Protein AF-A0A1V2RVD2-F1 (afdb_monomer)

Structure (mmCIF, N/CA/C/O backbone):
data_AF-A0A1V2RVD2-F1
#
_entry.id   AF-A0A1V2RVD2-F1
#
loop_
_atom_site.group_PDB
_atom_site.id
_atom_site.type_symbol
_atom_site.label_atom_id
_atom_site.label_alt_id
_atom_site.label_comp_id
_atom_site.label_asym_id
_atom_site.label_entity_id
_atom_site.label_seq_id
_atom_site.pdbx_PDB_ins_code
_atom_site.Cartn_x
_atom_site.Cartn_y
_atom_site.Cartn_z
_atom_site.occupancy
_atom_site.B_iso_or_equiv
_atom_site.auth_seq_id
_atom_site.auth_comp_id
_atom_site.auth_asym_id
_atom_site.auth_atom_id
_atom_site.pdbx_PDB_model_num
ATOM 1 N N . MET A 1 1 ? -43.479 34.078 32.214 1.00 40.34 1 MET A N 1
ATOM 2 C CA . MET A 1 1 ? -43.189 32.953 31.297 1.00 40.34 1 MET A CA 1
ATOM 3 C C . MET A 1 1 ? -41.698 32.976 31.009 1.00 40.34 1 MET A C 1
ATOM 5 O O . MET A 1 1 ? -41.264 33.604 30.054 1.00 40.34 1 MET A O 1
ATOM 9 N N . SER A 1 2 ? -40.911 32.412 31.929 1.00 30.45 2 SER A N 1
ATOM 10 C CA . SER A 1 2 ? -39.450 32.508 31.905 1.00 30.45 2 SER A CA 1
ATOM 11 C C . SER A 1 2 ? -38.836 31.308 31.199 1.00 30.45 2 SER A C 1
ATOM 13 O O . SER A 1 2 ? -39.016 30.167 31.620 1.00 30.45 2 SER A O 1
ATOM 15 N N . SER A 1 3 ? -38.089 31.622 30.143 1.00 34.09 3 SER A N 1
ATOM 16 C CA . SER A 1 3 ? -37.079 30.781 29.510 1.00 34.09 3 SER A CA 1
ATOM 17 C C . SER A 1 3 ? -36.085 30.261 30.557 1.00 34.09 3 SER A C 1
ATOM 19 O O . SER A 1 3 ? -35.492 31.046 31.299 1.00 34.09 3 SER A O 1
ATOM 21 N N . ARG A 1 4 ? -35.912 28.936 30.638 1.00 32.44 4 ARG A N 1
ATOM 22 C CA . ARG A 1 4 ? -34.803 28.310 31.368 1.00 32.44 4 ARG A CA 1
ATOM 23 C C . ARG A 1 4 ? -33.624 28.170 30.410 1.00 32.44 4 ARG A C 1
ATOM 25 O O . ARG A 1 4 ? -33.620 27.290 29.555 1.00 32.44 4 ARG A O 1
ATOM 32 N N . ALA A 1 5 ? -32.633 29.037 30.588 1.00 34.94 5 ALA A N 1
ATOM 33 C CA . ALA A 1 5 ? -31.297 28.860 30.041 1.00 34.94 5 ALA A CA 1
ATOM 34 C C . ALA A 1 5 ? -30.696 27.534 30.551 1.00 34.94 5 ALA A C 1
ATOM 36 O O . ALA A 1 5 ? -30.750 27.240 31.749 1.00 34.94 5 ALA A O 1
ATOM 37 N N . GLY A 1 6 ? -30.162 26.724 29.635 1.00 32.50 6 GLY A N 1
ATOM 38 C CA . GLY A 1 6 ? -29.415 25.508 29.959 1.00 32.50 6 GLY A CA 1
ATOM 39 C C . GLY A 1 6 ? -28.047 25.824 30.584 1.00 32.50 6 GLY A C 1
ATOM 40 O O . GLY A 1 6 ? -27.537 26.933 30.417 1.00 32.50 6 GLY A O 1
ATOM 41 N N . PRO A 1 7 ? -27.443 24.880 31.327 1.00 28.48 7 PRO A N 1
ATOM 42 C CA . PRO A 1 7 ? -26.212 25.135 32.065 1.00 28.48 7 PRO A CA 1
ATOM 43 C C . PRO A 1 7 ? -24.991 25.338 31.133 1.00 28.48 7 PRO A C 1
ATOM 45 O O . PRO A 1 7 ? -24.851 24.631 30.132 1.00 28.48 7 PRO A O 1
ATOM 48 N N . PRO A 1 8 ? -24.053 26.238 31.490 1.00 29.77 8 PRO A N 1
ATOM 49 C CA . PRO A 1 8 ? -22.988 26.756 30.614 1.00 29.77 8 PRO A CA 1
ATOM 50 C C . PRO A 1 8 ? -21.833 25.786 30.285 1.00 29.77 8 PRO A C 1
ATOM 52 O O . PRO A 1 8 ? -20.849 26.186 29.672 1.00 29.77 8 PRO A O 1
ATOM 55 N N . TRP A 1 9 ? -21.915 24.504 30.654 1.00 32.41 9 TRP A N 1
ATOM 56 C CA . TRP A 1 9 ? -20.914 23.495 30.264 1.00 32.41 9 TRP A CA 1
ATOM 57 C C . TRP A 1 9 ? -21.297 22.712 28.996 1.00 32.41 9 TRP A C 1
ATOM 59 O O . TRP A 1 9 ? -20.458 21.999 28.441 1.00 32.41 9 TRP A O 1
ATOM 69 N N . ALA A 1 10 ? -22.534 22.865 28.505 1.00 26.39 10 ALA A N 1
ATOM 70 C CA . ALA A 1 10 ? -23.027 22.173 27.313 1.00 26.39 10 ALA A CA 1
ATOM 71 C C . ALA A 1 10 ? -22.343 22.633 26.004 1.00 26.39 10 ALA A C 1
ATOM 73 O O . ALA A 1 10 ? -22.249 21.853 25.058 1.00 26.39 10 ALA A O 1
ATOM 74 N N . GLU A 1 11 ? -21.773 23.842 25.957 1.00 28.41 11 GLU A N 1
ATOM 75 C CA . GLU A 1 11 ? -21.067 24.362 24.770 1.00 28.41 11 GLU A CA 1
ATOM 76 C C . GLU A 1 11 ? -19.587 23.940 24.693 1.00 28.41 11 GLU A C 1
ATOM 78 O O . GLU A 1 11 ? -19.037 23.780 23.602 1.00 28.41 11 GLU A O 1
ATOM 83 N N . ALA A 1 12 ? -18.941 23.636 25.824 1.00 28.16 12 ALA A N 1
ATOM 84 C CA . ALA A 1 12 ? -17.547 23.174 25.840 1.00 28.16 12 ALA A CA 1
ATOM 85 C C . ALA A 1 12 ? -17.390 21.698 25.411 1.00 28.16 12 ALA A C 1
ATOM 87 O O . ALA A 1 12 ? -16.327 21.295 24.929 1.00 28.16 12 ALA A O 1
ATOM 88 N N . ALA A 1 13 ? -18.452 20.892 25.538 1.00 29.62 13 ALA A N 1
ATOM 89 C CA . ALA A 1 13 ? -18.507 19.525 25.015 1.00 29.62 13 ALA A CA 1
ATOM 90 C C . ALA A 1 13 ? -18.719 19.497 23.488 1.00 29.62 13 ALA A C 1
ATOM 92 O O . ALA A 1 13 ? -18.164 18.634 22.807 1.00 29.62 13 ALA A O 1
ATOM 93 N N . GLY A 1 14 ? -19.442 20.481 22.940 1.00 27.00 14 GLY A N 1
ATOM 94 C CA . GLY A 1 14 ? -19.716 20.607 21.506 1.00 27.00 14 GLY A CA 1
ATOM 95 C C . GLY A 1 14 ? -18.490 20.972 20.665 1.00 27.00 14 GLY A C 1
ATOM 96 O O . GLY A 1 14 ? -18.348 20.475 19.553 1.00 27.00 14 GLY A O 1
ATOM 97 N N . TYR A 1 15 ? -17.543 21.750 21.201 1.00 27.70 15 TYR A N 1
ATOM 98 C CA . TYR A 1 15 ? -16.374 22.199 20.429 1.00 27.70 15 TYR A CA 1
ATOM 99 C C . TYR A 1 15 ? -15.285 21.114 20.265 1.00 27.70 15 TYR A C 1
ATOM 101 O O . TYR A 1 15 ? -14.547 21.109 19.280 1.00 27.70 15 TYR A O 1
ATOM 109 N N . ARG A 1 16 ? -15.199 20.132 21.181 1.00 31.20 16 ARG A N 1
ATOM 110 C CA . ARG A 1 16 ? -14.266 18.984 21.076 1.00 31.20 16 ARG A CA 1
ATOM 111 C C . ARG A 1 16 ? -14.912 17.697 20.586 1.00 31.20 16 ARG A C 1
ATOM 113 O O . ARG A 1 16 ? -14.232 16.962 19.882 1.00 31.20 16 ARG A O 1
ATOM 120 N N . ALA A 1 1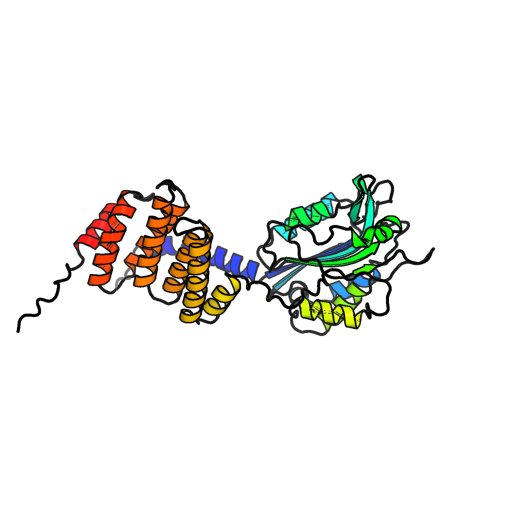7 ? -16.190 17.444 20.874 1.00 30.11 17 ALA A N 1
ATOM 121 C CA . ALA A 1 17 ? -16.932 16.417 20.148 1.00 30.11 17 ALA A CA 1
ATOM 122 C C . ALA A 1 17 ? -17.056 16.830 18.678 1.00 30.11 17 ALA A C 1
ATOM 124 O O . ALA A 1 17 ? -16.767 16.025 17.818 1.00 30.11 17 ALA A O 1
ATOM 125 N N . GLY A 1 18 ? -17.306 18.107 18.374 1.00 25.91 18 GLY A N 1
ATOM 126 C CA . GLY A 1 18 ? -17.235 18.647 17.018 1.00 25.91 18 GLY A CA 1
ATOM 127 C C . GLY A 1 18 ? -15.850 18.507 16.388 1.00 25.91 18 GLY A C 1
ATOM 128 O O . GLY A 1 18 ? -15.766 18.048 15.271 1.00 25.91 18 GLY A O 1
ATOM 129 N N . MET A 1 19 ? -14.740 18.792 17.076 1.00 28.55 19 MET A N 1
ATOM 130 C CA . MET A 1 19 ? -13.400 18.643 16.478 1.00 28.55 19 MET A CA 1
ATOM 131 C C . MET A 1 19 ? -12.897 17.189 16.409 1.00 28.55 19 MET A C 1
ATOM 133 O O . MET A 1 19 ? -12.110 16.883 15.523 1.00 28.55 19 MET A O 1
ATOM 137 N N . VAL A 1 20 ? -13.338 16.285 17.295 1.00 35.16 20 VAL A N 1
ATOM 138 C CA . VAL A 1 20 ? -13.001 14.845 17.274 1.00 35.16 20 VAL A CA 1
ATOM 139 C C . VAL A 1 20 ? -13.968 14.051 16.405 1.00 35.16 20 VAL A C 1
ATOM 141 O O . VAL A 1 20 ? -13.519 13.117 15.781 1.00 35.16 20 VAL A O 1
ATOM 144 N N . ILE A 1 21 ? -15.239 14.428 16.272 1.00 31.53 21 ILE A N 1
ATOM 145 C CA . ILE A 1 21 ? -16.200 13.860 15.307 1.00 31.53 21 ILE A CA 1
ATOM 146 C C . ILE A 1 21 ? -16.001 14.500 13.934 1.00 31.53 21 ILE A C 1
ATOM 148 O O . ILE A 1 21 ? -16.243 13.845 12.939 1.00 31.53 21 ILE A O 1
ATOM 152 N N . ASN A 1 22 ? -15.476 15.722 13.833 1.00 29.56 22 ASN A N 1
ATOM 153 C CA . ASN A 1 22 ? -15.025 16.272 12.557 1.00 29.56 22 ASN A CA 1
ATOM 154 C C . ASN A 1 22 ? -13.611 15.774 12.228 1.00 29.56 22 ASN A C 1
ATOM 156 O O . ASN A 1 22 ? -13.371 15.533 11.072 1.00 29.56 22 ASN A O 1
ATOM 160 N N . ARG A 1 23 ? -12.701 15.460 13.170 1.00 31.78 23 ARG A N 1
ATOM 161 C CA . ARG A 1 23 ? -11.452 14.721 12.845 1.00 31.78 23 ARG A CA 1
ATOM 162 C C . ARG A 1 23 ? -11.639 13.228 12.667 1.00 31.78 23 ARG A C 1
ATOM 164 O O . ARG A 1 23 ? -10.890 12.672 11.896 1.00 31.78 23 ARG A O 1
ATOM 171 N N . ALA A 1 24 ? -12.542 12.570 13.378 1.00 32.94 24 ALA A N 1
ATOM 172 C CA . ALA A 1 24 ? -12.863 11.158 13.200 1.00 32.94 24 ALA A CA 1
ATOM 173 C C . ALA A 1 24 ? -13.874 10.990 12.078 1.00 32.94 24 ALA A C 1
ATOM 175 O O . ALA A 1 24 ? -13.813 9.986 11.416 1.00 32.94 24 ALA A O 1
ATOM 176 N N . GLY A 1 25 ? -14.724 11.974 11.795 1.00 29.88 25 GLY A N 1
ATOM 177 C CA . GLY A 1 25 ? -15.570 12.040 10.605 1.00 29.88 25 GLY A CA 1
ATOM 178 C C . GLY A 1 25 ? -14.790 12.470 9.370 1.00 29.88 25 GLY A C 1
ATOM 179 O O . GLY A 1 25 ? -15.002 11.875 8.335 1.00 29.88 25 GLY A O 1
ATOM 180 N N . GLN A 1 26 ? -13.812 13.381 9.472 1.00 34.03 26 GLN A N 1
ATOM 181 C CA . GLN A 1 26 ? -12.841 13.654 8.401 1.00 34.03 26 GLN A CA 1
ATOM 182 C C . GLN A 1 26 ? -11.792 12.552 8.302 1.00 34.03 26 GLN A C 1
ATOM 184 O O . GLN A 1 26 ? -11.377 12.266 7.202 1.00 34.03 26 GLN A O 1
ATOM 189 N N . ALA A 1 27 ? -11.347 11.895 9.375 1.00 37.53 27 ALA A N 1
ATOM 190 C CA . ALA A 1 27 ? -10.455 10.735 9.276 1.00 37.53 27 ALA A CA 1
ATOM 191 C C . ALA A 1 27 ? -11.221 9.475 8.871 1.00 37.53 27 ALA A C 1
ATOM 193 O O . ALA A 1 27 ? -10.638 8.643 8.196 1.00 37.53 27 ALA A O 1
ATOM 194 N N . GLU A 1 28 ? -12.504 9.322 9.204 1.00 41.91 28 GLU A N 1
ATOM 195 C CA . GLU A 1 28 ? -13.386 8.293 8.640 1.00 41.91 28 GLU A CA 1
ATOM 196 C C . GLU A 1 28 ? -13.725 8.615 7.190 1.00 41.91 28 GLU A C 1
ATOM 198 O O . GLU A 1 28 ? -13.649 7.709 6.380 1.00 41.91 28 GLU A O 1
ATOM 203 N N . ASP A 1 29 ? -13.985 9.868 6.809 1.00 43.16 29 ASP A N 1
ATOM 204 C CA . ASP A 1 29 ? -14.155 10.270 5.404 1.00 43.16 29 ASP A CA 1
ATOM 205 C C . ASP A 1 29 ? -12.846 10.156 4.624 1.00 43.16 29 ASP A C 1
ATOM 207 O O . ASP A 1 29 ? -12.862 9.732 3.477 1.00 43.16 29 ASP A O 1
ATOM 211 N N . LEU A 1 30 ? -11.692 10.454 5.228 1.00 47.03 30 LEU A N 1
ATOM 212 C CA . LEU A 1 30 ? -10.373 10.310 4.605 1.00 47.03 30 LEU A CA 1
ATOM 213 C C . LEU A 1 30 ? -9.864 8.858 4.642 1.00 47.03 30 LEU A C 1
ATOM 215 O O . LEU A 1 30 ? -8.986 8.521 3.853 1.00 47.03 30 LEU A O 1
ATOM 219 N N . THR A 1 31 ? -10.394 7.991 5.518 1.00 53.00 31 THR A N 1
ATOM 220 C CA . THR A 1 31 ? -10.172 6.528 5.474 1.00 53.00 31 THR A CA 1
ATOM 221 C C . THR A 1 31 ? -11.208 5.798 4.616 1.00 53.00 31 THR A C 1
ATOM 223 O O . THR A 1 31 ? -10.930 4.692 4.154 1.00 53.00 31 THR A O 1
ATOM 226 N N . ARG A 1 32 ? -12.367 6.417 4.347 1.00 65.06 32 ARG A N 1
ATOM 227 C CA . ARG A 1 32 ? -13.343 6.039 3.306 1.00 65.06 32 ARG A CA 1
ATOM 228 C C . ARG A 1 32 ? -12.975 6.603 1.934 1.00 65.06 32 ARG A C 1
ATOM 230 O O . ARG A 1 32 ? -13.461 6.080 0.930 1.00 65.06 32 ARG A O 1
ATOM 237 N N . SER A 1 33 ? -12.126 7.629 1.896 1.00 86.38 33 SER A N 1
ATOM 238 C CA . SER A 1 33 ? -11.485 8.162 0.701 1.00 86.38 33 SER A CA 1
ATOM 239 C C . SER A 1 33 ? -10.225 7.360 0.401 1.00 86.38 33 SER A C 1
ATOM 241 O O . SER A 1 33 ? -9.451 7.023 1.295 1.00 86.38 33 SER A O 1
ATOM 243 N N . GLY A 1 34 ? -10.021 7.024 -0.859 1.00 91.75 34 GLY A N 1
ATOM 244 C CA . GLY A 1 34 ? -8.822 6.371 -1.345 1.00 91.75 34 GLY A CA 1
ATOM 245 C C . GLY A 1 34 ? -8.008 7.319 -2.211 1.00 91.75 34 GLY A C 1
ATOM 246 O O . GLY A 1 34 ? -8.525 8.271 -2.796 1.00 91.75 34 GLY A O 1
ATOM 247 N N . TYR A 1 35 ? -6.724 7.022 -2.326 1.00 95.19 35 TYR A N 1
ATOM 248 C CA . TYR A 1 35 ? -5.795 7.757 -3.163 1.00 95.19 35 TYR A CA 1
ATOM 249 C C . TYR A 1 35 ? -5.181 6.815 -4.192 1.00 95.19 35 TYR A C 1
ATOM 251 O O . TYR A 1 35 ? -4.724 5.723 -3.857 1.00 95.19 35 TYR A O 1
ATOM 259 N N . ALA A 1 36 ? -5.155 7.233 -5.449 1.00 96.19 36 ALA A N 1
ATOM 260 C CA . ALA A 1 36 ? -4.489 6.528 -6.526 1.00 96.19 36 ALA A CA 1
ATOM 261 C C . ALA A 1 36 ? -3.421 7.432 -7.144 1.00 96.19 36 ALA A C 1
ATOM 263 O O . ALA A 1 36 ? -3.714 8.533 -7.607 1.00 96.19 36 ALA A O 1
ATOM 264 N N . LEU A 1 37 ? -2.179 6.959 -7.164 1.00 97.56 37 LEU A N 1
ATOM 265 C CA . LEU A 1 37 ? -1.077 7.610 -7.860 1.00 97.56 37 LEU A CA 1
ATOM 266 C C . LEU A 1 37 ? -0.724 6.787 -9.097 1.00 97.56 37 LEU A C 1
ATOM 268 O O . LEU A 1 37 ? -0.328 5.629 -8.986 1.00 97.56 37 LEU A O 1
ATOM 272 N N . LEU A 1 38 ? -0.864 7.385 -10.275 1.00 97.94 38 LEU A N 1
ATOM 273 C CA . LEU A 1 38 ? -0.504 6.784 -11.554 1.00 97.94 38 LEU A CA 1
ATOM 274 C C . LEU A 1 38 ? 0.828 7.372 -12.013 1.00 97.94 38 LEU A C 1
ATOM 276 O O . LEU A 1 38 ? 0.913 8.556 -12.328 1.00 97.94 38 LEU A O 1
ATOM 280 N N . LEU A 1 39 ? 1.868 6.549 -12.055 1.00 98.12 39 LEU A N 1
ATOM 281 C CA . LEU A 1 39 ? 3.188 6.912 -12.549 1.00 98.12 39 LEU A CA 1
ATOM 282 C C . LEU A 1 39 ? 3.419 6.239 -13.902 1.00 98.12 39 LEU A C 1
ATOM 284 O O . LEU A 1 39 ? 3.659 5.037 -13.960 1.00 98.12 39 LEU A O 1
ATOM 288 N N . ALA A 1 40 ? 3.380 7.024 -14.975 1.00 97.69 40 ALA A N 1
ATOM 289 C CA . ALA A 1 40 ? 3.750 6.602 -16.321 1.00 97.69 40 ALA A CA 1
ATOM 290 C C . ALA A 1 40 ? 5.107 7.220 -16.670 1.00 97.69 40 ALA A C 1
ATOM 292 O O . ALA A 1 40 ? 5.200 8.426 -16.901 1.00 97.69 40 ALA A O 1
ATOM 293 N N . ALA A 1 41 ? 6.170 6.419 -16.652 1.00 97.00 41 ALA A N 1
ATOM 294 C CA . ALA A 1 41 ? 7.538 6.918 -16.749 1.00 97.00 41 ALA A CA 1
ATOM 295 C C . ALA A 1 41 ? 8.395 6.087 -17.708 1.00 97.00 41 ALA A C 1
ATOM 297 O O . ALA A 1 41 ? 8.635 4.897 -17.500 1.00 97.00 41 ALA A O 1
ATOM 298 N N . ALA A 1 42 ? 8.893 6.740 -18.755 1.00 95.88 42 ALA A N 1
ATOM 299 C CA . ALA A 1 42 ? 9.882 6.175 -19.656 1.00 95.88 42 ALA A CA 1
ATOM 300 C C . ALA A 1 42 ? 10.824 7.276 -20.174 1.00 95.88 42 ALA A C 1
ATOM 302 O O . ALA A 1 42 ? 10.450 8.451 -20.179 1.00 95.88 42 ALA A O 1
ATOM 303 N N . PRO A 1 43 ? 12.038 6.926 -20.631 1.00 96.31 43 PRO A N 1
ATOM 304 C CA . PRO A 1 43 ? 12.913 7.866 -21.321 1.00 96.31 43 PRO A CA 1
ATOM 305 C C . PRO A 1 43 ? 12.252 8.455 -22.570 1.00 96.31 43 PRO A C 1
ATOM 307 O O . PRO A 1 43 ? 11.721 7.720 -23.399 1.00 96.31 43 PRO A O 1
ATOM 310 N N . ALA A 1 44 ? 12.379 9.768 -22.777 1.00 93.00 44 ALA A N 1
ATOM 311 C CA . ALA A 1 44 ? 11.877 10.431 -23.983 1.00 93.00 44 ALA A CA 1
ATOM 312 C C . ALA A 1 44 ? 12.618 9.974 -25.255 1.00 93.00 44 ALA A C 1
ATOM 314 O O . ALA A 1 44 ? 12.098 10.064 -26.365 1.00 93.00 44 ALA A O 1
ATOM 315 N N . ARG A 1 45 ? 13.856 9.482 -25.106 1.00 91.12 45 ARG A N 1
ATOM 316 C CA . ARG A 1 45 ? 14.649 8.877 -26.183 1.00 91.12 45 ARG A CA 1
ATOM 317 C C . ARG A 1 45 ? 15.036 7.457 -25.802 1.00 91.12 45 ARG A C 1
ATOM 319 O O . ARG A 1 45 ? 15.582 7.235 -24.728 1.00 91.12 45 ARG A O 1
ATOM 326 N N . GLY A 1 46 ? 14.818 6.516 -26.720 1.00 90.56 46 GLY A N 1
ATOM 327 C CA . GLY A 1 46 ? 15.149 5.106 -26.493 1.00 90.56 46 GLY A CA 1
ATOM 328 C C . GLY A 1 46 ? 14.204 4.399 -25.519 1.00 90.56 46 GLY A C 1
ATOM 329 O O . GLY A 1 46 ? 14.621 3.433 -24.883 1.00 90.56 46 GLY A O 1
ATOM 330 N N . ALA A 1 47 ? 12.963 4.880 -25.395 1.00 94.56 47 ALA A N 1
ATOM 331 C CA . ALA A 1 47 ? 11.926 4.240 -24.597 1.00 94.56 47 ALA A CA 1
ATOM 332 C C . ALA A 1 47 ? 11.706 2.789 -25.051 1.00 94.56 47 ALA A C 1
ATOM 334 O O . ALA A 1 47 ? 11.538 2.513 -26.240 1.00 94.56 47 ALA A O 1
ATOM 335 N N . LEU A 1 48 ? 11.682 1.866 -24.092 1.00 96.38 48 LEU A N 1
ATOM 336 C CA . LEU A 1 48 ? 11.374 0.455 -24.324 1.00 96.38 48 LEU A CA 1
ATOM 337 C C . LEU A 1 48 ? 9.886 0.144 -24.146 1.00 96.38 48 LEU A C 1
ATOM 339 O O . LEU A 1 48 ? 9.456 -0.956 -24.482 1.00 96.38 48 LEU A O 1
ATOM 343 N N . VAL A 1 49 ? 9.097 1.088 -23.634 1.00 96.62 49 VAL A N 1
ATOM 344 C CA . VAL A 1 49 ? 7.670 0.923 -23.342 1.00 96.62 49 VAL A CA 1
ATOM 345 C C . VAL A 1 49 ? 6.868 2.144 -23.789 1.00 96.62 49 VAL A C 1
ATOM 347 O O . VAL A 1 49 ? 7.325 3.276 -23.647 1.00 96.62 49 VAL A O 1
ATOM 350 N N . ASP A 1 50 ? 5.690 1.898 -24.362 1.00 95.31 50 ASP A N 1
ATOM 351 C CA . ASP A 1 50 ? 4.735 2.926 -24.773 1.00 95.31 50 ASP A CA 1
ATOM 352 C C . ASP A 1 50 ? 3.794 3.198 -23.602 1.00 95.31 50 ASP A C 1
ATOM 354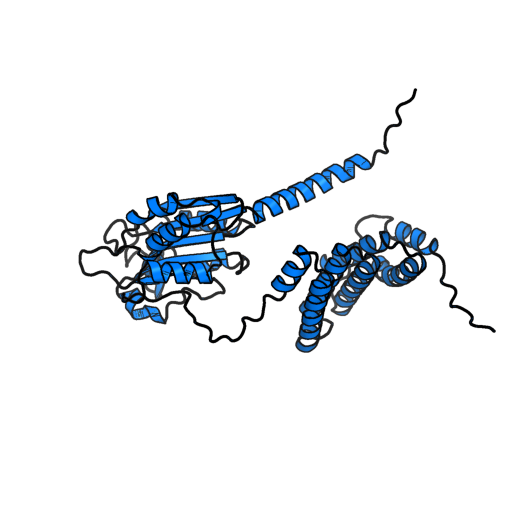 O O . ASP A 1 50 ? 2.785 2.515 -23.419 1.00 95.31 50 ASP A O 1
ATOM 358 N N . VAL A 1 51 ? 4.182 4.144 -22.750 1.00 94.50 51 VAL A N 1
ATOM 359 C CA . VAL A 1 51 ? 3.400 4.493 -21.557 1.00 94.50 51 VAL A CA 1
ATOM 360 C C . VAL A 1 51 ? 2.232 5.427 -21.876 1.00 94.50 51 VAL A C 1
ATOM 362 O O . VAL A 1 51 ? 1.279 5.469 -21.106 1.00 94.50 51 VAL A O 1
ATOM 365 N N . ASP A 1 52 ? 2.260 6.141 -23.004 1.00 94.12 52 ASP A N 1
ATOM 366 C CA . ASP A 1 52 ? 1.195 7.078 -23.376 1.00 94.12 52 ASP A CA 1
ATOM 367 C C . ASP A 1 52 ? -0.073 6.344 -23.800 1.00 94.12 52 ASP A C 1
ATOM 369 O O . ASP A 1 52 ? -1.178 6.755 -23.444 1.00 94.12 52 ASP A O 1
ATOM 373 N N . GLY A 1 53 ? 0.082 5.203 -24.479 1.00 91.69 53 GLY A N 1
ATOM 374 C CA . GLY A 1 53 ? -1.043 4.394 -24.941 1.00 91.69 53 GLY A CA 1
ATOM 375 C C . GLY A 1 53 ? -1.996 3.927 -23.832 1.00 91.69 53 GLY A C 1
ATOM 376 O O . GLY A 1 53 ? -3.170 3.679 -24.110 1.00 91.69 53 GLY A O 1
ATOM 377 N N . VAL A 1 54 ? -1.543 3.828 -22.575 1.00 93.31 54 VAL A N 1
ATOM 378 C CA . VAL A 1 54 ? -2.370 3.321 -21.463 1.00 93.31 54 VAL A CA 1
ATOM 379 C C . VAL A 1 54 ? -3.042 4.411 -20.626 1.00 93.31 54 VAL A C 1
ATOM 381 O O . VAL A 1 54 ? -4.070 4.152 -19.994 1.00 93.31 54 VAL A O 1
ATOM 384 N N . LEU A 1 55 ? -2.513 5.637 -20.644 1.00 91.50 55 LEU A N 1
ATOM 385 C CA . LEU A 1 55 ? -3.000 6.731 -19.803 1.00 91.50 55 LEU A CA 1
ATOM 386 C C . LEU A 1 55 ? -4.490 7.057 -20.020 1.00 91.50 55 LEU A C 1
ATOM 388 O O . LEU A 1 55 ? -5.201 7.148 -19.019 1.00 91.50 55 LEU A O 1
ATOM 392 N N . PRO A 1 56 ? -5.016 7.152 -21.261 1.00 94.12 56 PRO A N 1
ATOM 393 C CA . PRO A 1 56 ? -6.443 7.399 -21.478 1.00 94.12 56 PRO A CA 1
ATOM 394 C C . PRO A 1 56 ? -7.338 6.292 -20.912 1.00 94.12 56 PRO A C 1
ATOM 396 O O . PRO A 1 56 ? -8.414 6.566 -20.389 1.00 94.12 56 PRO A O 1
ATOM 399 N N . GLY A 1 57 ? -6.885 5.035 -20.989 1.00 94.56 57 GLY A N 1
ATOM 400 C CA . GLY A 1 57 ? -7.624 3.893 -20.456 1.00 94.56 57 GLY A CA 1
ATOM 401 C C . GLY A 1 57 ? -7.736 3.940 -18.935 1.00 94.56 57 GLY A C 1
ATOM 402 O O . GLY A 1 57 ? -8.821 3.730 -18.400 1.00 94.56 57 GLY A O 1
ATOM 403 N N . LEU A 1 58 ? -6.633 4.253 -18.247 1.00 93.69 58 LEU A N 1
ATOM 404 C CA . LEU A 1 58 ? -6.612 4.395 -16.788 1.00 93.69 58 LEU A CA 1
ATOM 405 C C . LEU A 1 58 ? -7.377 5.636 -16.313 1.00 93.69 58 LEU A C 1
ATOM 407 O O . LEU A 1 58 ? -8.079 5.559 -15.312 1.00 93.69 58 LEU A O 1
ATOM 411 N N . ALA A 1 59 ? -7.290 6.752 -17.042 1.00 90.69 59 ALA A N 1
ATOM 412 C CA . ALA A 1 59 ? -8.034 7.973 -16.729 1.00 90.69 59 ALA A CA 1
ATOM 413 C C . ALA A 1 59 ? -9.558 7.800 -16.873 1.00 90.69 59 ALA A C 1
ATOM 415 O O . ALA A 1 59 ? -10.321 8.508 -16.224 1.00 90.69 59 ALA A O 1
ATOM 416 N N . ALA A 1 60 ? -10.004 6.852 -17.703 1.00 94.94 60 ALA A N 1
ATOM 417 C CA . ALA A 1 60 ? -11.415 6.506 -17.856 1.00 94.94 60 ALA A CA 1
ATOM 418 C C . ALA A 1 60 ? -11.952 5.584 -16.741 1.00 94.94 60 ALA A C 1
ATOM 420 O O . ALA A 1 60 ? -13.147 5.292 -16.724 1.00 94.94 60 ALA A O 1
ATOM 421 N N . VAL A 1 61 ? -11.102 5.094 -15.830 1.00 97.12 61 VAL A N 1
ATOM 422 C CA . VAL A 1 61 ? -11.544 4.322 -14.660 1.00 97.12 61 VAL A CA 1
ATOM 423 C C . VAL A 1 61 ? -12.102 5.290 -13.607 1.00 97.12 61 VAL A C 1
ATOM 425 O O . VAL A 1 61 ? -11.419 6.262 -13.275 1.00 97.12 61 VAL A O 1
ATOM 428 N N . PRO A 1 62 ? -13.293 5.034 -13.030 1.00 95.19 62 PRO A N 1
ATOM 429 C CA . PRO A 1 62 ? -13.811 5.853 -11.938 1.00 95.19 62 PRO A CA 1
ATOM 430 C C . PRO A 1 62 ? -12.813 5.939 -10.764 1.00 95.19 62 PRO A C 1
ATOM 432 O O . PRO A 1 62 ? -12.269 4.905 -10.358 1.00 95.19 62 PRO A O 1
ATOM 435 N N . PRO A 1 63 ? -12.547 7.134 -10.199 1.00 93.81 63 PRO A N 1
ATOM 436 C CA . PRO A 1 63 ? -11.574 7.318 -9.119 1.00 93.81 63 PRO A CA 1
ATOM 437 C C . PRO A 1 63 ? -11.791 6.416 -7.899 1.00 93.81 63 PRO A C 1
ATOM 439 O O . PRO A 1 63 ? -10.826 5.911 -7.326 1.00 93.81 63 PRO A O 1
ATOM 442 N N . ASP A 1 64 ? -13.044 6.203 -7.504 1.00 92.25 64 ASP A N 1
ATOM 443 C CA . ASP A 1 64 ? -13.454 5.350 -6.386 1.00 92.25 64 ASP A CA 1
ATOM 444 C C . ASP A 1 64 ? -13.158 3.866 -6.666 1.00 92.25 64 ASP A C 1
ATOM 446 O O . ASP A 1 64 ? -12.612 3.164 -5.809 1.00 92.25 64 ASP A O 1
ATOM 450 N N . VAL A 1 65 ? -13.392 3.411 -7.902 1.00 94.06 65 VAL A N 1
ATOM 451 C CA . VAL A 1 65 ? -13.041 2.060 -8.364 1.00 94.06 65 VAL A CA 1
ATOM 452 C C . VAL A 1 65 ? -11.526 1.888 -8.436 1.00 94.06 65 VAL A C 1
ATOM 454 O O . VAL A 1 65 ? -10.999 0.874 -7.982 1.00 94.06 65 VAL A O 1
ATOM 457 N N . LEU A 1 66 ? -10.791 2.874 -8.950 1.00 93.31 66 LEU A N 1
ATOM 458 C CA . LEU A 1 66 ? -9.335 2.796 -9.038 1.00 93.31 66 LEU A CA 1
ATOM 459 C C . LEU A 1 66 ? -8.703 2.747 -7.639 1.00 93.31 66 LEU A C 1
ATOM 461 O O . LEU A 1 66 ? -7.928 1.840 -7.326 1.00 93.31 66 LEU A O 1
ATOM 465 N N . ALA A 1 67 ? -9.092 3.670 -6.759 1.00 90.88 67 ALA A N 1
ATOM 466 C CA . ALA A 1 67 ? -8.587 3.731 -5.393 1.00 90.88 67 ALA A CA 1
ATOM 467 C C . ALA A 1 67 ? -9.110 2.583 -4.501 1.00 90.88 67 ALA A C 1
ATOM 469 O O . ALA A 1 67 ? -8.449 2.210 -3.528 1.00 90.88 67 ALA A O 1
ATOM 470 N N . GLY A 1 68 ? -10.234 1.957 -4.872 1.00 89.31 68 GLY A N 1
ATOM 471 C CA . GLY A 1 68 ? -10.894 0.885 -4.122 1.00 89.31 68 GLY A CA 1
ATOM 472 C C . GLY A 1 68 ? -11.502 1.379 -2.815 1.00 89.31 68 GLY A C 1
ATOM 473 O O . GLY A 1 68 ? -11.327 0.745 -1.775 1.00 89.31 68 GLY A O 1
ATOM 474 N N . ALA A 1 69 ? -12.159 2.532 -2.873 1.00 89.75 69 ALA A N 1
ATOM 475 C CA . ALA A 1 69 ? -12.711 3.254 -1.735 1.00 89.75 69 ALA A CA 1
ATOM 476 C C . ALA A 1 69 ? -14.078 3.858 -2.112 1.00 89.75 69 ALA A C 1
ATOM 478 O O . ALA A 1 69 ? -14.492 3.753 -3.260 1.00 89.75 69 ALA A O 1
ATOM 479 N N . GLN A 1 70 ? -14.814 4.450 -1.164 1.00 84.00 70 GLN A N 1
ATOM 480 C CA . GLN A 1 70 ? -16.126 5.052 -1.472 1.00 84.00 70 GLN A CA 1
ATOM 481 C C . GLN A 1 70 ? -15.993 6.366 -2.245 1.00 84.00 70 GLN A C 1
ATOM 483 O O . GLN A 1 70 ? -16.840 6.695 -3.069 1.00 84.00 70 GLN A O 1
ATOM 488 N N . VAL A 1 71 ? -14.922 7.106 -1.968 1.00 87.81 71 VAL A N 1
ATOM 489 C CA . VAL A 1 71 ? -14.518 8.315 -2.686 1.00 87.81 71 VAL A CA 1
ATOM 490 C C . VAL A 1 71 ? -13.071 8.108 -3.114 1.00 87.81 71 VAL A C 1
ATOM 492 O O . VAL A 1 71 ? -12.293 7.526 -2.365 1.00 87.81 71 VAL A O 1
ATOM 495 N N . GLY A 1 72 ? -12.692 8.534 -4.315 1.00 88.56 72 GLY A N 1
ATOM 496 C CA . GLY A 1 72 ? -11.329 8.363 -4.814 1.00 88.56 72 GLY A CA 1
ATOM 497 C C . GLY A 1 72 ? -10.720 9.671 -5.290 1.00 88.56 72 GLY A C 1
ATOM 498 O O . GLY A 1 72 ? -11.376 10.461 -5.963 1.00 88.56 72 GLY A O 1
ATOM 499 N N . SER A 1 73 ? -9.447 9.878 -4.971 1.00 93.31 73 SER A N 1
ATOM 500 C CA . SER A 1 73 ? -8.598 10.906 -5.576 1.00 93.31 73 SER A CA 1
ATOM 501 C C . SER A 1 73 ? -7.567 10.242 -6.476 1.00 93.31 73 SER A C 1
ATOM 503 O O . SER A 1 73 ? -6.905 9.300 -6.049 1.00 93.31 73 SER A O 1
ATOM 505 N N . VAL A 1 74 ? -7.403 10.734 -7.704 1.00 95.50 74 VAL A N 1
ATOM 506 C CA . VAL A 1 74 ? -6.404 10.225 -8.652 1.00 95.50 74 VAL A CA 1
ATOM 507 C C . VAL A 1 74 ? -5.430 11.343 -8.992 1.00 95.50 74 VAL A C 1
ATOM 509 O O . VAL A 1 74 ? -5.843 12.433 -9.383 1.00 95.50 74 VAL A O 1
ATOM 512 N N . VAL A 1 75 ? -4.135 11.066 -8.874 1.00 96.81 75 VAL A N 1
ATOM 513 C CA . VAL A 1 75 ? -3.065 11.925 -9.384 1.00 96.81 75 VAL A CA 1
ATOM 514 C C . VAL A 1 75 ? -2.266 11.153 -10.415 1.00 96.81 75 VAL A C 1
ATOM 516 O O . VAL A 1 75 ? -1.875 10.011 -10.187 1.00 96.81 75 VAL A O 1
ATOM 519 N N . GLN A 1 76 ? -2.008 11.789 -11.552 1.00 96.44 76 GLN A N 1
ATOM 520 C CA . GLN A 1 76 ? -1.279 11.197 -12.661 1.00 96.44 76 GLN A CA 1
ATOM 521 C C . GLN A 1 76 ? 0.002 11.981 -12.935 1.00 96.44 76 GLN A C 1
ATOM 523 O O . GLN A 1 76 ? -0.023 13.188 -13.165 1.00 96.44 76 GLN A O 1
ATOM 528 N N . LEU A 1 77 ? 1.124 11.269 -12.946 1.00 97.00 77 LEU A N 1
ATOM 529 C CA . LEU A 1 77 ? 2.421 11.758 -13.385 1.00 97.00 77 LEU A CA 1
ATOM 530 C C . LEU A 1 77 ? 2.765 11.099 -14.720 1.00 97.00 77 LEU A C 1
ATOM 532 O O . LEU A 1 77 ? 3.159 9.933 -14.760 1.00 97.00 77 LEU A O 1
ATOM 536 N N . ALA A 1 78 ? 2.615 11.855 -15.806 1.00 94.94 78 ALA A N 1
ATOM 537 C CA . ALA A 1 78 ? 3.005 11.437 -17.148 1.00 94.94 78 ALA A CA 1
ATOM 538 C C . ALA A 1 78 ? 4.402 11.978 -17.479 1.00 94.94 78 ALA A C 1
ATOM 540 O O . ALA A 1 78 ? 4.632 13.185 -17.418 1.00 94.94 78 ALA A O 1
ATOM 541 N N . HIS A 1 79 ? 5.333 11.079 -17.801 1.00 92.94 79 HIS A N 1
ATOM 542 C CA . HIS A 1 79 ? 6.723 11.378 -18.165 1.00 92.94 79 HIS A CA 1
ATOM 543 C C . HIS A 1 79 ? 7.432 12.373 -17.233 1.00 92.94 79 HIS A C 1
ATOM 545 O O . HIS A 1 79 ? 8.015 13.357 -17.705 1.00 92.94 79 HIS A O 1
ATOM 551 N N . PRO A 1 80 ? 7.426 12.156 -15.902 1.00 96.56 80 PRO A N 1
ATOM 552 C CA . PRO A 1 80 ? 8.166 13.039 -15.016 1.00 96.56 80 PRO A CA 1
ATOM 553 C C . PRO A 1 80 ? 9.650 13.038 -15.402 1.00 96.56 80 PRO A C 1
ATOM 555 O O . PRO A 1 80 ? 10.225 12.006 -15.741 1.00 96.56 80 PRO A O 1
ATOM 558 N N . SER A 1 81 ? 10.275 14.215 -15.366 1.00 94.12 81 SER A N 1
ATOM 559 C CA . SER A 1 81 ? 11.684 14.421 -15.741 1.00 94.12 81 SER A CA 1
ATOM 560 C C . SER A 1 81 ? 12.606 14.654 -14.540 1.00 94.12 81 SER A C 1
ATOM 562 O O . SER A 1 81 ? 13.831 14.727 -14.696 1.00 94.12 81 SER A O 1
ATOM 564 N N . ASN A 1 82 ? 12.020 14.804 -13.347 1.00 92.44 82 ASN A N 1
ATOM 565 C CA . ASN A 1 82 ? 12.709 15.077 -12.094 1.00 92.44 82 ASN A CA 1
ATOM 566 C C . ASN A 1 82 ? 12.271 14.065 -11.019 1.00 92.44 82 ASN A C 1
ATOM 568 O O . ASN A 1 82 ? 11.076 14.003 -10.708 1.00 92.44 82 ASN A O 1
ATOM 572 N N . PRO A 1 83 ? 13.207 13.321 -10.404 1.00 94.19 83 PRO A N 1
ATOM 573 C CA . PRO A 1 83 ? 12.878 12.351 -9.362 1.00 94.19 83 PRO A CA 1
ATOM 574 C C . PRO A 1 83 ? 12.253 12.994 -8.120 1.00 94.19 83 PRO A C 1
ATOM 576 O O . PRO A 1 83 ? 11.406 12.381 -7.480 1.00 94.19 83 PRO A O 1
ATOM 579 N N . HIS A 1 84 ? 12.570 14.254 -7.812 1.00 92.62 84 HIS A N 1
ATOM 580 C CA . HIS A 1 84 ? 11.979 14.957 -6.671 1.00 92.62 84 HIS A CA 1
ATOM 581 C C . HIS A 1 84 ? 10.480 15.211 -6.846 1.00 92.62 84 HIS A C 1
ATOM 583 O O . HIS A 1 84 ? 9.749 15.178 -5.862 1.00 92.62 84 HIS A O 1
ATOM 589 N N . THR A 1 85 ? 10.002 15.412 -8.080 1.00 95.44 85 THR A N 1
ATOM 590 C CA . THR A 1 85 ? 8.562 15.532 -8.362 1.00 95.44 85 THR A CA 1
ATOM 591 C C . THR A 1 85 ? 7.844 14.223 -8.052 1.00 95.44 85 THR A C 1
ATOM 593 O O . THR A 1 85 ? 6.779 14.232 -7.441 1.00 95.44 85 THR A O 1
ATOM 596 N N . VAL A 1 86 ? 8.456 13.093 -8.416 1.00 97.12 86 VAL A N 1
ATOM 597 C CA . VAL A 1 86 ? 7.911 11.765 -8.116 1.00 97.12 86 VAL A CA 1
ATOM 598 C C . VAL A 1 86 ? 7.926 11.504 -6.611 1.00 97.12 86 VAL A C 1
ATOM 600 O O . VAL A 1 86 ? 6.912 11.086 -6.066 1.00 97.12 86 VAL A O 1
ATOM 603 N N . LEU A 1 87 ? 9.026 11.814 -5.918 1.00 95.50 87 LEU A N 1
ATOM 604 C CA . LEU A 1 87 ? 9.113 11.675 -4.459 1.00 95.50 87 LEU A CA 1
ATOM 605 C C . LEU A 1 87 ? 8.117 12.569 -3.719 1.00 95.50 87 LEU A C 1
ATOM 607 O O . LEU A 1 87 ? 7.518 12.130 -2.744 1.00 95.50 87 LEU A O 1
ATOM 611 N N . ALA A 1 88 ? 7.921 13.809 -4.169 1.00 94.50 88 ALA A N 1
ATOM 612 C CA . ALA A 1 88 ? 6.931 14.704 -3.583 1.00 94.50 88 ALA A CA 1
ATOM 613 C C . ALA A 1 88 ? 5.519 14.116 -3.717 1.00 94.50 88 ALA A C 1
ATOM 615 O O . ALA A 1 88 ? 4.800 14.035 -2.726 1.00 94.50 88 ALA A O 1
ATOM 616 N N . ALA A 1 89 ? 5.157 13.621 -4.905 1.00 96.19 89 ALA A N 1
ATOM 617 C CA . ALA A 1 89 ? 3.872 12.962 -5.118 1.00 96.19 89 ALA A CA 1
ATOM 618 C C . ALA A 1 89 ? 3.730 11.669 -4.299 1.00 96.19 89 ALA A C 1
ATOM 620 O O . ALA A 1 89 ? 2.671 11.431 -3.724 1.00 96.19 89 ALA A O 1
ATOM 621 N N . LEU A 1 90 ? 4.791 10.860 -4.195 1.00 95.75 90 LEU A N 1
ATOM 622 C CA . LEU A 1 90 ? 4.810 9.657 -3.359 1.00 95.75 90 LEU A CA 1
ATOM 623 C C . LEU A 1 90 ? 4.614 9.996 -1.882 1.00 95.75 90 LEU A C 1
ATOM 625 O O . LEU A 1 90 ? 3.822 9.331 -1.231 1.00 95.75 90 LEU A O 1
ATOM 629 N N . ARG A 1 91 ? 5.253 11.049 -1.363 1.00 94.75 91 ARG A N 1
ATOM 630 C CA . ARG A 1 91 ? 5.056 11.524 0.019 1.00 94.75 91 ARG A CA 1
ATOM 631 C C . ARG A 1 91 ? 3.637 12.004 0.263 1.00 94.75 91 ARG A C 1
ATOM 633 O O . ARG A 1 91 ? 3.041 11.655 1.277 1.00 94.75 91 ARG A O 1
ATOM 640 N N . THR A 1 92 ? 3.081 12.776 -0.669 1.00 94.19 92 THR A N 1
ATOM 641 C CA . THR A 1 92 ? 1.684 13.218 -0.599 1.00 94.19 92 THR A CA 1
ATOM 642 C C . THR A 1 92 ? 0.733 12.024 -0.590 1.00 94.19 92 THR A C 1
ATOM 644 O O . THR A 1 92 ? -0.149 11.956 0.262 1.00 94.19 92 THR A O 1
ATOM 647 N N . ALA A 1 93 ? 0.950 11.054 -1.478 1.00 93.62 93 ALA A N 1
ATOM 648 C CA . ALA A 1 93 ? 0.185 9.815 -1.513 1.00 93.62 93 ALA A CA 1
ATOM 649 C C . ALA A 1 93 ? 0.353 9.013 -0.211 1.00 93.62 93 ALA A C 1
ATOM 651 O O . ALA A 1 93 ? -0.619 8.512 0.351 1.00 93.62 93 ALA A O 1
ATOM 652 N N . ALA A 1 94 ? 1.580 8.940 0.311 1.00 91.88 94 ALA A N 1
ATOM 653 C CA . ALA A 1 94 ? 1.906 8.187 1.509 1.00 91.88 94 ALA A CA 1
ATOM 654 C C . ALA A 1 94 ? 1.335 8.797 2.793 1.00 91.88 94 ALA A C 1
ATOM 656 O O . ALA A 1 94 ? 1.067 8.063 3.743 1.00 91.88 94 ALA A O 1
ATOM 657 N N . ALA A 1 95 ? 1.094 10.107 2.812 1.00 90.94 95 ALA A N 1
ATOM 658 C CA . ALA A 1 95 ? 0.423 10.798 3.907 1.00 90.94 95 ALA A CA 1
ATOM 659 C C . ALA A 1 95 ? -1.104 10.582 3.922 1.00 90.94 95 ALA A C 1
ATOM 661 O O . ALA A 1 95 ? -1.754 10.901 4.917 1.00 90.94 95 ALA A O 1
ATOM 662 N N . HIS A 1 96 ? -1.697 10.044 2.848 1.00 89.69 96 HIS A N 1
ATOM 663 C CA . HIS A 1 96 ? -3.145 9.867 2.753 1.00 89.69 96 HIS A CA 1
ATOM 664 C C . HIS A 1 96 ? -3.646 8.752 3.694 1.00 89.69 96 HIS A C 1
ATOM 666 O O . HIS A 1 96 ? -3.205 7.614 3.565 1.00 89.69 96 HIS A O 1
ATOM 672 N N . PRO A 1 97 ? -4.583 8.986 4.625 1.00 83.81 97 PRO A N 1
ATOM 673 C CA . PRO A 1 97 ? -4.874 8.011 5.683 1.00 83.81 97 PRO A CA 1
ATOM 674 C C . PRO A 1 97 ? -5.659 6.771 5.206 1.00 83.81 97 PRO A C 1
ATOM 676 O O . PRO A 1 97 ? -5.556 5.716 5.829 1.00 83.81 97 PRO A O 1
ATOM 679 N N . GLY A 1 98 ? -6.423 6.870 4.113 1.00 87.19 98 GLY A N 1
ATOM 680 C CA . GLY A 1 98 ? -7.177 5.753 3.523 1.00 87.19 98 GLY A CA 1
ATOM 681 C C . GLY A 1 98 ? -6.394 4.875 2.539 1.00 87.19 98 GLY A C 1
ATOM 682 O O . GLY A 1 98 ? -5.174 5.010 2.442 1.00 87.19 98 GLY A O 1
ATOM 683 N N . PRO A 1 99 ? -7.071 3.964 1.810 1.00 90.69 99 PRO A N 1
ATOM 684 C CA . PRO A 1 99 ? -6.437 3.060 0.852 1.00 90.69 99 PRO A CA 1
ATOM 685 C C . PRO A 1 99 ? -5.597 3.801 -0.191 1.00 90.69 99 PRO A C 1
ATOM 687 O O . PRO A 1 99 ? -6.051 4.780 -0.775 1.00 90.69 99 PRO A O 1
ATOM 690 N N . LEU A 1 100 ? -4.386 3.312 -0.445 1.00 93.81 100 LEU A N 1
ATOM 691 C CA . LEU A 1 100 ? -3.462 3.823 -1.446 1.00 93.81 100 LEU A CA 1
ATOM 692 C C . LEU A 1 100 ? -3.213 2.760 -2.518 1.00 93.81 100 LEU A C 1
ATOM 694 O O . LEU A 1 100 ? -2.752 1.657 -2.220 1.00 93.81 100 LEU A O 1
ATOM 698 N N . LEU A 1 101 ? -3.461 3.128 -3.773 1.00 94.31 101 LEU A N 1
ATOM 699 C CA . LEU A 1 101 ? -3.009 2.395 -4.948 1.00 94.31 101 LEU A CA 1
ATOM 700 C C . LEU A 1 101 ? -1.923 3.198 -5.674 1.00 94.31 101 LEU A C 1
ATOM 702 O O . LEU A 1 101 ? -2.171 4.303 -6.141 1.00 94.31 101 LEU A O 1
ATOM 706 N N . LEU A 1 102 ? -0.737 2.625 -5.832 1.00 96.62 102 LEU A N 1
ATOM 707 C CA . LEU A 1 102 ? 0.287 3.125 -6.744 1.00 96.62 102 LEU A CA 1
ATOM 708 C C . LEU A 1 102 ? 0.305 2.238 -7.991 1.00 96.62 102 LEU A C 1
ATOM 710 O O . LEU A 1 102 ? 0.561 1.042 -7.889 1.00 96.62 102 LEU A O 1
ATOM 714 N N . VAL A 1 103 ? 0.064 2.812 -9.166 1.00 97.38 103 VAL A N 1
ATOM 715 C CA . VAL A 1 103 ? 0.261 2.123 -10.447 1.00 97.38 103 VAL A CA 1
ATOM 716 C C . VAL A 1 103 ? 1.533 2.660 -11.087 1.00 97.38 103 VAL A C 1
ATOM 718 O O . VAL A 1 103 ? 1.615 3.849 -11.382 1.00 97.38 103 VAL A O 1
ATOM 721 N N . VAL A 1 104 ? 2.524 1.799 -11.307 1.00 97.94 104 VAL A N 1
ATOM 722 C CA . VAL A 1 104 ? 3.783 2.139 -11.976 1.00 97.94 104 VAL A CA 1
ATOM 723 C C . VAL A 1 104 ? 3.813 1.468 -13.340 1.00 97.94 104 VAL A C 1
ATOM 725 O O . VAL A 1 104 ? 3.923 0.249 -13.435 1.00 97.94 104 VAL A O 1
ATOM 728 N N . VAL A 1 105 ? 3.748 2.263 -14.400 1.00 98.31 105 VAL A N 1
ATOM 729 C CA . VAL A 1 105 ? 3.948 1.815 -15.778 1.00 98.31 105 VAL A CA 1
ATOM 730 C C . VAL A 1 105 ? 5.235 2.439 -16.277 1.00 98.31 105 VAL A C 1
ATOM 732 O O . VAL A 1 105 ? 5.346 3.664 -16.340 1.00 98.31 105 VAL A O 1
ATOM 735 N N . GLY A 1 106 ? 6.233 1.629 -16.617 1.00 97.31 106 GLY A N 1
ATOM 736 C CA . GLY A 1 106 ? 7.496 2.232 -17.010 1.00 97.31 106 GLY A CA 1
ATOM 737 C C . GLY A 1 106 ? 8.652 1.302 -17.290 1.00 97.31 106 GLY A C 1
ATOM 738 O O . GLY A 1 106 ? 8.527 0.081 -17.332 1.00 97.31 106 GLY A O 1
ATOM 739 N N . GLN A 1 107 ? 9.804 1.918 -17.517 1.00 97.62 107 GLN A N 1
ATOM 740 C CA . GLN A 1 107 ? 11.043 1.217 -17.818 1.00 97.62 107 GLN A CA 1
ATOM 741 C C . GLN A 1 107 ? 11.931 1.135 -16.577 1.00 97.62 107 GLN A C 1
ATOM 743 O O . GLN A 1 107 ? 12.159 2.143 -15.908 1.00 97.62 107 GLN A O 1
ATOM 748 N N . LEU A 1 108 ? 12.479 -0.048 -16.304 1.00 97.56 108 LEU A N 1
ATOM 749 C CA . LEU A 1 108 ? 13.534 -0.223 -15.313 1.00 97.56 108 LEU A CA 1
ATOM 750 C C . LEU A 1 108 ? 14.912 -0.168 -15.970 1.00 97.56 108 LEU A C 1
ATOM 752 O O . LEU A 1 108 ? 15.131 -0.747 -17.035 1.00 97.56 108 LEU A O 1
ATOM 756 N N . LEU A 1 109 ? 15.850 0.479 -15.285 1.00 96.56 109 LEU A N 1
ATOM 757 C CA . LEU A 1 109 ? 17.281 0.468 -15.586 1.00 96.56 109 LEU A CA 1
ATOM 758 C C . LEU A 1 109 ? 18.067 0.164 -14.305 1.00 96.56 109 LEU A C 1
ATOM 760 O O . LEU A 1 109 ? 17.595 0.452 -13.204 1.00 96.56 109 LEU A O 1
ATOM 764 N N . LEU A 1 110 ? 19.275 -0.381 -14.441 1.00 94.75 110 LEU A N 1
ATOM 765 C CA . LEU A 1 110 ? 20.217 -0.511 -13.326 1.00 94.75 110 LEU A CA 1
ATOM 766 C C . LEU A 1 110 ? 21.214 0.642 -13.330 1.00 94.75 110 LEU A C 1
ATOM 768 O O . LEU A 1 110 ? 21.674 1.074 -14.388 1.00 94.75 110 LEU A O 1
ATOM 772 N N . ASP A 1 111 ? 21.597 1.098 -12.142 1.00 92.69 111 ASP A N 1
ATOM 773 C CA . ASP A 1 111 ? 22.786 1.927 -11.992 1.00 92.69 111 ASP A CA 1
ATOM 774 C C . ASP A 1 111 ? 24.068 1.077 -11.863 1.00 92.69 111 ASP A C 1
ATOM 776 O O . ASP A 1 111 ? 24.049 -0.156 -11.913 1.00 92.69 111 ASP A O 1
ATOM 780 N N . LYS A 1 112 ? 25.218 1.738 -11.667 1.00 86.19 112 LYS A N 1
ATOM 781 C CA . LYS A 1 112 ? 26.509 1.053 -11.457 1.00 86.19 112 LYS A CA 1
ATOM 782 C C . LYS A 1 112 ? 26.547 0.197 -10.185 1.00 86.19 112 LYS A C 1
ATOM 784 O O . LYS A 1 112 ? 27.335 -0.740 -10.126 1.00 86.19 112 LYS A O 1
ATOM 789 N N . GLY A 1 113 ? 25.738 0.536 -9.182 1.00 86.81 113 GLY A N 1
ATOM 790 C CA . GLY A 1 113 ? 25.577 -0.223 -7.944 1.00 86.81 113 GLY A CA 1
ATOM 791 C C . GLY A 1 113 ? 24.552 -1.350 -8.061 1.00 86.81 113 GLY A C 1
ATOM 792 O O . GLY A 1 113 ? 24.197 -1.938 -7.045 1.00 86.81 113 GLY A O 1
ATOM 793 N N . LEU A 1 114 ? 24.067 -1.645 -9.275 1.00 89.31 114 LEU A N 1
ATOM 794 C CA . LEU A 1 114 ? 23.046 -2.655 -9.554 1.00 89.31 114 LEU A CA 1
ATOM 795 C C . LEU A 1 114 ? 21.701 -2.376 -8.866 1.00 89.31 114 LEU A C 1
ATOM 797 O O . LEU A 1 114 ? 20.887 -3.282 -8.699 1.00 89.31 114 LEU A O 1
ATOM 801 N N . THR A 1 115 ? 21.444 -1.122 -8.496 1.00 91.75 115 THR A N 1
ATOM 802 C CA . THR A 1 115 ? 20.165 -0.709 -7.923 1.00 91.75 115 THR A CA 1
ATOM 803 C C . THR A 1 115 ? 19.163 -0.462 -9.052 1.00 91.75 115 THR A C 1
ATOM 805 O O . THR A 1 115 ? 19.454 0.327 -9.960 1.00 91.75 115 THR A O 1
ATOM 808 N N . PRO A 1 116 ? 17.975 -1.092 -9.024 1.00 94.69 116 PRO A N 1
ATOM 809 C CA . PRO A 1 116 ? 16.936 -0.829 -10.008 1.00 94.69 116 PRO A CA 1
ATOM 810 C C . PRO A 1 116 ? 16.333 0.560 -9.810 1.00 94.69 116 PRO A C 1
ATOM 812 O O . PRO A 1 116 ? 16.011 0.964 -8.693 1.00 94.69 116 PRO A O 1
ATOM 815 N N . HIS A 1 117 ? 16.163 1.275 -10.916 1.00 97.06 117 HIS A N 1
ATOM 816 C CA . HIS A 1 117 ? 15.549 2.592 -10.975 1.00 97.06 117 HIS A CA 1
ATOM 817 C C . HIS A 1 117 ? 14.412 2.593 -11.993 1.00 97.06 117 HIS A C 1
ATOM 819 O O . HIS A 1 117 ? 14.571 2.077 -13.101 1.00 97.06 117 HIS A O 1
ATOM 825 N N . VAL A 1 118 ? 13.297 3.236 -11.648 1.00 97.75 118 VAL A N 1
ATOM 826 C CA . VAL A 1 118 ? 12.287 3.645 -12.627 1.00 97.75 118 VAL A CA 1
ATOM 827 C C . VAL A 1 118 ? 12.873 4.802 -13.433 1.00 97.75 118 VAL A C 1
ATOM 829 O O . VAL A 1 118 ? 13.207 5.854 -12.880 1.00 97.75 118 VAL A O 1
ATOM 832 N N . ALA A 1 119 ? 13.041 4.585 -14.733 1.00 98.00 119 ALA A N 1
ATOM 833 C CA . ALA A 1 119 ? 13.622 5.553 -15.646 1.00 98.00 119 ALA A CA 1
ATOM 834 C C . ALA A 1 119 ? 12.632 6.686 -15.944 1.00 98.00 119 ALA A C 1
ATOM 836 O O . ALA A 1 119 ? 11.471 6.455 -16.279 1.00 98.00 119 ALA A O 1
ATOM 837 N N . LEU A 1 120 ? 13.119 7.917 -15.837 1.00 98.06 120 LEU A N 1
ATOM 838 C CA . LEU A 1 120 ? 12.367 9.140 -16.079 1.00 98.06 120 LEU A CA 1
ATOM 839 C C . LEU A 1 120 ? 12.628 9.681 -17.488 1.00 98.06 120 LEU A C 1
ATOM 841 O O . LEU A 1 120 ? 13.492 9.180 -18.207 1.00 98.06 120 LEU A O 1
ATOM 845 N N . ALA A 1 121 ? 11.926 10.748 -17.880 1.00 97.25 121 ALA A N 1
ATOM 846 C CA . ALA A 1 121 ? 11.981 11.291 -19.243 1.00 97.25 121 ALA A CA 1
ATOM 847 C C . ALA A 1 121 ? 13.404 11.622 -19.738 1.00 97.25 121 ALA A C 1
ATOM 849 O O . ALA A 1 121 ? 13.677 11.552 -20.936 1.00 97.25 121 ALA A O 1
ATOM 850 N N . ARG A 1 122 ? 14.324 11.968 -18.826 1.00 95.19 122 ARG A N 1
ATOM 851 C CA . ARG A 1 122 ? 15.731 12.286 -19.140 1.00 95.19 122 ARG A CA 1
ATOM 852 C C . ARG A 1 122 ? 16.705 11.135 -18.888 1.00 95.19 122 ARG A C 1
ATOM 854 O O . ARG A 1 122 ? 17.878 11.264 -19.229 1.00 95.19 122 ARG A O 1
ATOM 861 N N . SER A 1 123 ? 16.229 10.031 -18.319 1.00 96.19 123 SER A N 1
ATOM 862 C CA . SER A 1 123 ? 17.086 8.938 -17.887 1.00 96.19 123 SER A CA 1
ATOM 863 C C . SER A 1 123 ? 17.719 8.198 -19.051 1.00 96.19 123 SER A C 1
ATOM 865 O O . SER A 1 123 ? 17.089 7.876 -20.056 1.00 96.19 123 SER A O 1
ATOM 867 N N . THR A 1 124 ? 18.986 7.861 -18.862 1.00 94.69 124 THR A N 1
ATOM 868 C CA . THR A 1 124 ? 19.746 6.950 -19.714 1.00 94.69 124 THR A CA 1
ATOM 869 C C . THR A 1 124 ? 20.405 5.894 -18.831 1.00 94.69 124 THR A C 1
ATOM 871 O O . THR A 1 124 ? 20.609 6.152 -17.642 1.00 94.69 124 THR A O 1
ATOM 874 N N . PRO A 1 125 ? 20.860 4.753 -19.380 1.00 91.56 125 PRO A N 1
ATOM 875 C CA . PRO A 1 125 ? 21.617 3.774 -18.595 1.00 91.56 125 PRO A CA 1
ATOM 876 C C . PRO A 1 125 ? 22.845 4.362 -17.874 1.00 91.56 125 PRO A C 1
ATOM 878 O O . PRO A 1 125 ? 23.286 3.837 -16.860 1.00 91.56 125 PRO A O 1
ATOM 881 N N . ARG A 1 126 ? 23.408 5.475 -18.373 1.00 91.88 126 ARG A N 1
ATOM 882 C CA . ARG A 1 126 ? 24.565 6.146 -17.757 1.00 91.88 126 ARG A CA 1
ATOM 883 C C . ARG A 1 126 ? 24.190 7.172 -16.687 1.00 91.88 126 ARG A C 1
ATOM 885 O O . ARG A 1 126 ? 25.006 7.419 -15.803 1.00 91.88 126 ARG A O 1
ATOM 892 N N . SER A 1 127 ? 23.009 7.783 -16.779 1.00 93.94 127 SER A N 1
ATOM 893 C CA . SER A 1 127 ? 22.582 8.886 -15.907 1.00 93.94 127 SER A CA 1
ATOM 894 C C . SER A 1 127 ? 21.550 8.483 -14.855 1.00 93.94 127 SER A C 1
ATOM 896 O O . SER A 1 127 ? 21.340 9.251 -13.920 1.00 93.94 127 SER A O 1
ATOM 898 N N . VAL A 1 128 ? 20.969 7.278 -14.952 1.00 95.50 128 VAL A N 1
ATOM 899 C CA . VAL A 1 128 ? 19.811 6.862 -14.140 1.00 95.50 128 VAL A CA 1
ATOM 900 C C . VAL A 1 128 ? 20.018 6.970 -12.627 1.00 95.50 128 VAL A C 1
ATOM 902 O O . VAL A 1 128 ? 19.073 7.258 -11.903 1.00 95.50 128 VAL A O 1
ATOM 905 N N . ARG A 1 129 ? 21.262 6.851 -12.149 1.00 94.12 129 ARG A N 1
ATOM 906 C CA . ARG A 1 129 ? 21.621 7.076 -10.738 1.00 94.12 129 ARG A CA 1
ATOM 907 C C . ARG A 1 129 ? 21.233 8.470 -10.220 1.00 94.12 129 ARG A C 1
ATOM 909 O O . ARG A 1 129 ? 21.041 8.646 -9.023 1.00 94.12 129 ARG A O 1
ATOM 916 N N . TYR A 1 130 ? 21.207 9.467 -11.102 1.00 90.81 130 TYR A N 1
ATOM 917 C CA . TYR A 1 130 ? 21.015 10.875 -10.754 1.00 90.81 130 TYR A CA 1
ATOM 918 C C . TYR A 1 130 ? 19.626 11.397 -11.122 1.00 90.81 130 TYR A C 1
ATOM 920 O O . TYR A 1 130 ? 19.132 12.320 -10.480 1.00 90.81 130 TYR A O 1
ATOM 928 N N . ASP A 1 131 ? 19.017 10.847 -12.174 1.00 93.62 131 ASP A N 1
ATOM 929 C CA . ASP A 1 131 ? 17.759 11.349 -12.735 1.00 93.62 131 ASP A CA 1
ATOM 930 C C . ASP A 1 131 ? 16.597 10.344 -12.681 1.00 93.62 131 ASP A C 1
ATOM 932 O O . ASP A 1 131 ? 15.453 10.745 -12.890 1.00 93.62 131 ASP A O 1
ATOM 936 N N . GLY A 1 132 ? 16.867 9.070 -12.388 1.00 94.44 132 GLY A N 1
ATOM 937 C CA . GLY A 1 132 ? 15.862 8.035 -12.179 1.00 94.44 132 GLY A CA 1
ATOM 938 C C . GLY A 1 132 ? 15.353 8.008 -10.740 1.00 94.44 132 GLY A C 1
ATOM 939 O O . GLY A 1 132 ? 15.927 8.627 -9.845 1.00 94.44 132 GLY A O 1
ATOM 940 N N . VAL A 1 133 ? 14.281 7.253 -10.500 1.00 97.38 133 VAL A N 1
ATOM 941 C CA . VAL A 1 133 ? 13.770 7.000 -9.144 1.00 97.38 133 VAL A CA 1
ATOM 942 C C . VAL A 1 133 ? 14.246 5.619 -8.691 1.00 97.38 133 VAL A C 1
ATOM 944 O O . VAL A 1 133 ? 13.759 4.624 -9.233 1.00 97.38 133 VAL A O 1
ATOM 947 N N . PRO A 1 134 ? 15.169 5.515 -7.716 1.00 94.56 134 PRO A N 1
ATOM 948 C CA . PRO A 1 134 ? 15.581 4.232 -7.161 1.00 94.56 134 PRO A CA 1
ATOM 949 C C . PRO A 1 134 ? 14.372 3.501 -6.575 1.00 94.56 134 PRO A C 1
ATOM 951 O O . PRO A 1 134 ? 13.626 4.066 -5.773 1.00 94.56 134 PRO A O 1
ATOM 954 N N . TRP A 1 135 ? 14.197 2.226 -6.916 1.00 93.56 135 TRP A N 1
ATOM 955 C CA . TRP A 1 135 ? 13.125 1.408 -6.348 1.00 93.56 135 TRP A CA 1
ATOM 956 C C . TRP A 1 135 ? 13.148 1.369 -4.808 1.00 93.56 135 TRP A C 1
ATOM 958 O O . TRP A 1 135 ? 12.083 1.516 -4.205 1.00 93.56 135 TRP A O 1
ATOM 968 N N . PRO A 1 136 ? 14.321 1.294 -4.135 1.00 90.69 136 PRO A N 1
ATOM 969 C CA . PRO A 1 136 ? 14.374 1.370 -2.676 1.00 90.69 136 PRO A CA 1
ATOM 970 C C . PRO A 1 136 ? 13.776 2.653 -2.088 1.00 90.69 136 PRO A C 1
ATOM 972 O O . PRO A 1 136 ? 13.301 2.627 -0.958 1.00 90.69 136 PRO A O 1
ATOM 975 N N . TRP A 1 137 ? 13.761 3.770 -2.827 1.00 91.75 137 TRP A N 1
ATOM 976 C CA . TRP A 1 137 ? 13.089 4.988 -2.366 1.00 91.75 137 TRP A CA 1
ATOM 977 C C . TRP A 1 137 ? 11.571 4.847 -2.410 1.00 91.75 137 TRP A C 1
ATOM 979 O O . TRP A 1 137 ? 10.909 5.260 -1.468 1.00 91.75 137 TRP A O 1
ATOM 989 N N . VAL A 1 138 ? 11.016 4.207 -3.444 1.00 91.69 138 VAL A N 1
ATOM 990 C CA . VAL A 1 138 ? 9.574 3.910 -3.504 1.00 91.69 138 VAL A CA 1
ATOM 991 C C . VAL A 1 138 ? 9.164 3.039 -2.315 1.00 91.69 138 VAL A C 1
ATOM 993 O O . VAL A 1 138 ? 8.192 3.350 -1.632 1.00 91.69 138 VAL A O 1
ATOM 996 N N . VAL A 1 139 ? 9.947 1.998 -2.014 1.00 89.31 139 VAL A N 1
ATOM 997 C CA . VAL A 1 139 ? 9.727 1.147 -0.834 1.00 89.31 139 VAL A CA 1
ATOM 998 C C . VAL A 1 139 ? 9.828 1.962 0.458 1.00 89.31 139 VAL A C 1
ATOM 1000 O O . VAL A 1 139 ? 8.950 1.874 1.314 1.00 89.31 139 VAL A O 1
ATOM 1003 N N . ALA A 1 140 ? 10.864 2.792 0.599 1.00 87.56 140 ALA A N 1
ATOM 1004 C CA . ALA A 1 140 ? 11.085 3.594 1.799 1.00 87.56 140 ALA A CA 1
ATOM 1005 C C . ALA A 1 140 ? 9.992 4.646 2.047 1.00 87.56 140 ALA A C 1
ATOM 1007 O O . ALA A 1 140 ? 9.652 4.876 3.202 1.00 87.56 140 ALA A O 1
ATOM 1008 N N . GLU A 1 141 ? 9.423 5.258 1.007 1.00 89.75 141 GLU A N 1
ATOM 1009 C CA . GLU A 1 141 ? 8.321 6.221 1.158 1.00 89.75 141 GLU A CA 1
ATOM 1010 C C . GLU A 1 141 ? 7.009 5.533 1.577 1.00 89.75 141 GLU A C 1
ATOM 1012 O O . GLU A 1 141 ? 6.177 6.135 2.253 1.00 89.75 141 GLU A O 1
ATOM 1017 N N . LEU A 1 142 ? 6.823 4.257 1.222 1.00 89.38 142 LEU A N 1
ATOM 1018 C CA . LEU A 1 142 ? 5.591 3.512 1.506 1.00 89.38 142 LEU A CA 1
ATOM 1019 C C . LEU A 1 142 ? 5.663 2.631 2.764 1.00 89.38 142 LEU A C 1
ATOM 1021 O O . LEU A 1 142 ? 4.618 2.234 3.274 1.00 89.38 142 LEU A O 1
ATOM 1025 N N . ARG A 1 143 ? 6.859 2.356 3.306 1.00 84.88 143 ARG A N 1
ATOM 1026 C CA . ARG A 1 143 ? 7.068 1.424 4.438 1.00 84.88 143 ARG A CA 1
ATOM 1027 C C . ARG A 1 143 ? 6.308 1.770 5.720 1.00 84.88 143 ARG A C 1
ATOM 1029 O O . ARG A 1 143 ? 6.138 0.909 6.573 1.00 84.88 143 ARG A O 1
ATOM 1036 N N 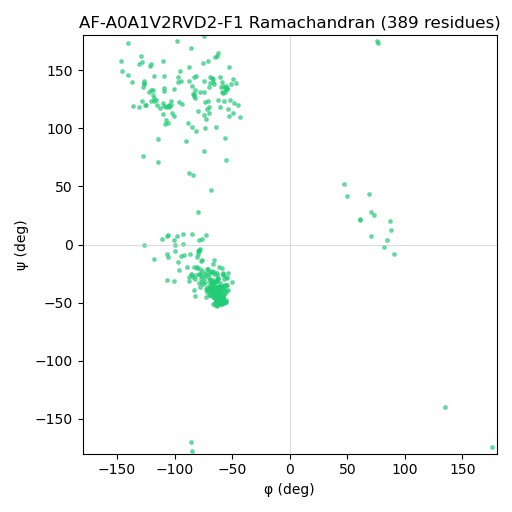. SER A 1 144 ? 5.968 3.044 5.924 1.00 81.00 144 SER A N 1
ATOM 1037 C CA . SER A 1 144 ? 5.289 3.519 7.138 1.00 81.00 144 SER A CA 1
ATOM 1038 C C . SER A 1 144 ? 3.784 3.266 7.098 1.00 81.00 144 SER A C 1
ATOM 1040 O O . SER A 1 144 ? 3.106 3.437 8.112 1.00 81.00 144 SER A O 1
ATOM 1042 N N . ARG A 1 145 ? 3.253 2.875 5.936 1.00 85.19 145 ARG A N 1
ATOM 1043 C CA . ARG A 1 145 ? 1.833 2.615 5.749 1.00 85.19 145 ARG A CA 1
ATOM 1044 C C . ARG A 1 145 ? 1.468 1.171 6.091 1.00 85.19 145 ARG A C 1
ATOM 1046 O O . ARG A 1 145 ? 2.284 0.276 5.882 1.00 85.19 145 ARG A O 1
ATOM 1053 N N . PRO A 1 146 ? 0.217 0.916 6.515 1.00 80.25 146 PRO A N 1
ATOM 1054 C CA . PRO A 1 146 ? -0.295 -0.443 6.641 1.00 80.25 146 PRO A CA 1
ATOM 1055 C C . PRO A 1 146 ? -0.261 -1.180 5.293 1.00 80.25 146 PRO A C 1
ATOM 1057 O O . PRO A 1 146 ? -0.650 -0.627 4.256 1.00 80.25 146 PRO A O 1
ATOM 1060 N N . ALA A 1 147 ? 0.193 -2.434 5.308 1.00 73.12 147 ALA A N 1
ATOM 1061 C CA . ALA A 1 147 ? 0.346 -3.256 4.107 1.00 73.12 147 ALA A CA 1
ATOM 1062 C C . ALA A 1 147 ? -1.007 -3.677 3.502 1.00 73.12 147 ALA A C 1
ATOM 1064 O O . ALA A 1 147 ? -1.102 -3.957 2.307 1.00 73.12 147 ALA A O 1
ATOM 1065 N N . GLU A 1 148 ? -2.080 -3.703 4.295 1.00 73.38 148 GLU A N 1
ATOM 1066 C CA . GLU A 1 148 ? -3.430 -4.042 3.833 1.00 73.38 148 GLU A CA 1
ATOM 1067 C C . GLU A 1 148 ? -4.060 -2.906 3.023 1.00 73.38 148 GLU A C 1
ATOM 1069 O O . GLU A 1 148 ? -4.888 -3.153 2.146 1.00 73.38 148 GLU A O 1
ATOM 1074 N N . SER A 1 149 ? -3.664 -1.663 3.307 1.00 83.00 149 SER A N 1
ATOM 1075 C CA . SER A 1 149 ? -4.203 -0.456 2.680 1.00 83.00 149 SER A CA 1
ATOM 1076 C C . SER A 1 149 ? -3.250 0.173 1.668 1.00 83.00 149 SER A C 1
ATOM 1078 O O . SER A 1 149 ? -3.534 1.264 1.182 1.00 83.00 149 SER A O 1
ATOM 1080 N N . THR A 1 150 ? -2.139 -0.488 1.333 1.00 89.94 150 THR A N 1
ATOM 1081 C CA . THR A 1 150 ? -1.133 0.027 0.396 1.00 89.94 150 THR A CA 1
ATOM 1082 C C . THR A 1 150 ? -0.792 -1.025 -0.642 1.00 89.94 150 THR A C 1
ATOM 1084 O O . THR A 1 150 ? -0.293 -2.102 -0.322 1.00 89.94 150 THR A O 1
ATOM 1087 N N . VAL A 1 151 ? -1.064 -0.705 -1.902 1.00 90.44 151 VAL A N 1
ATOM 1088 C CA . VAL A 1 151 ? -0.900 -1.623 -3.027 1.00 90.44 151 VAL A CA 1
ATOM 1089 C C . VAL A 1 151 ? -0.052 -0.971 -4.100 1.00 90.44 151 VAL A C 1
ATOM 1091 O O . VAL A 1 151 ? -0.309 0.173 -4.473 1.00 90.44 151 VAL A O 1
ATOM 1094 N N . VAL A 1 152 ? 0.905 -1.720 -4.647 1.00 94.44 152 VAL A N 1
ATOM 1095 C CA . VAL A 1 152 ? 1.641 -1.319 -5.846 1.00 94.44 152 VAL A CA 1
ATOM 1096 C C . VAL A 1 152 ? 1.329 -2.284 -6.982 1.00 94.44 152 VAL A C 1
ATOM 1098 O O . VAL A 1 152 ? 1.585 -3.482 -6.878 1.00 94.44 152 VAL A O 1
ATOM 1101 N N . LEU A 1 153 ? 0.780 -1.758 -8.074 1.00 95.75 153 LEU A N 1
ATOM 1102 C CA . LEU A 1 153 ? 0.617 -2.464 -9.340 1.00 95.75 153 LEU A CA 1
ATOM 1103 C C . LEU A 1 153 ? 1.688 -1.978 -10.313 1.00 95.75 153 LEU A C 1
ATOM 1105 O O . LEU A 1 153 ? 1.784 -0.785 -10.575 1.00 95.75 153 LEU A O 1
ATOM 1109 N N . ALA A 1 154 ? 2.491 -2.883 -10.852 1.00 96.06 154 ALA A N 1
ATOM 1110 C CA . ALA A 1 154 ? 3.655 -2.556 -11.657 1.00 96.06 154 ALA A CA 1
ATOM 1111 C C . ALA A 1 154 ? 3.590 -3.248 -13.029 1.00 96.06 154 ALA A C 1
ATOM 1113 O O . ALA A 1 154 ? 3.558 -4.472 -13.110 1.00 96.06 154 ALA A O 1
ATOM 1114 N N . ASP A 1 155 ? 3.597 -2.474 -14.112 1.00 97.62 155 ASP A N 1
ATOM 1115 C CA . ASP A 1 155 ? 3.785 -2.963 -15.481 1.00 97.62 155 ASP A CA 1
ATOM 1116 C C . ASP A 1 155 ? 5.103 -2.405 -16.018 1.00 97.62 155 ASP A C 1
ATOM 1118 O O . ASP A 1 155 ? 5.190 -1.274 -16.509 1.00 97.62 155 ASP A O 1
ATOM 1122 N N . LEU A 1 156 ? 6.162 -3.179 -15.803 1.00 97.88 156 LEU A N 1
ATOM 1123 C CA . LEU A 1 156 ? 7.537 -2.742 -15.978 1.00 97.88 156 LEU A CA 1
ATOM 1124 C C . LEU A 1 156 ? 8.169 -3.413 -17.190 1.00 97.88 156 LEU A C 1
ATOM 1126 O O . LEU A 1 156 ? 7.943 -4.591 -17.459 1.00 97.88 156 LEU A O 1
ATOM 1130 N N . VAL A 1 157 ? 9.035 -2.686 -17.885 1.00 97.56 157 VAL A N 1
ATOM 1131 C CA . VAL A 1 157 ? 9.858 -3.220 -18.973 1.00 97.56 157 VAL A CA 1
ATOM 1132 C C . VAL A 1 157 ? 11.325 -3.084 -18.601 1.00 97.56 157 VAL A C 1
ATOM 1134 O O . VAL A 1 157 ? 11.804 -1.995 -18.294 1.00 97.56 157 VAL A O 1
ATOM 1137 N N . ALA A 1 158 ? 12.034 -4.207 -18.604 1.00 96.44 158 ALA A N 1
ATOM 1138 C CA . ALA A 1 158 ? 13.457 -4.275 -18.323 1.00 96.44 158 ALA A CA 1
ATOM 1139 C C . ALA A 1 158 ? 14.282 -3.916 -19.565 1.00 96.44 158 ALA A C 1
ATOM 1141 O O . ALA A 1 158 ? 13.934 -4.303 -20.682 1.00 96.44 158 ALA A O 1
ATOM 1142 N N . ASP A 1 159 ? 15.424 -3.256 -19.374 1.00 94.19 159 ASP A N 1
ATOM 1143 C CA . ASP A 1 159 ? 16.511 -3.362 -20.347 1.00 94.19 159 ASP A CA 1
ATOM 1144 C C . ASP A 1 159 ? 17.220 -4.729 -20.232 1.00 94.19 159 ASP A C 1
ATOM 1146 O O . ASP A 1 159 ? 16.853 -5.583 -19.420 1.00 94.19 159 ASP A O 1
ATOM 1150 N N . ALA A 1 160 ? 18.234 -4.966 -21.067 1.00 92.88 160 ALA A N 1
ATOM 1151 C CA . ALA A 1 160 ? 18.962 -6.236 -21.057 1.00 92.88 160 ALA A CA 1
ATOM 1152 C C . ALA A 1 160 ? 19.598 -6.542 -19.686 1.00 92.88 160 ALA A C 1
ATOM 1154 O O . ALA A 1 160 ? 19.466 -7.660 -19.191 1.00 92.88 160 ALA A O 1
ATOM 1155 N N . ALA A 1 161 ? 20.215 -5.544 -19.044 1.00 92.25 161 ALA A N 1
ATOM 1156 C CA . ALA A 1 161 ? 20.913 -5.718 -17.772 1.00 92.25 161 ALA A CA 1
ATOM 1157 C C . ALA A 1 161 ? 19.949 -6.024 -16.613 1.00 92.25 161 ALA A C 1
ATOM 1159 O O . ALA A 1 161 ? 20.223 -6.895 -15.784 1.00 92.25 161 ALA A O 1
ATOM 1160 N N . VAL A 1 162 ? 18.799 -5.343 -16.565 1.00 95.62 162 VAL A N 1
ATOM 1161 C CA . VAL A 1 162 ? 17.723 -5.646 -15.611 1.00 95.62 162 VAL A CA 1
ATOM 1162 C C . VAL A 1 162 ? 17.173 -7.052 -15.867 1.00 95.62 162 VAL A C 1
ATOM 1164 O O . VAL A 1 162 ? 16.973 -7.815 -14.921 1.00 95.62 162 VAL A O 1
ATOM 1167 N N . TRP A 1 163 ? 16.945 -7.425 -17.131 1.00 94.94 163 TRP A N 1
ATOM 1168 C CA . TRP A 1 163 ? 16.322 -8.704 -17.478 1.00 94.94 163 TRP A CA 1
ATOM 1169 C C . TRP A 1 163 ? 17.192 -9.914 -17.133 1.00 94.94 163 TRP A C 1
ATOM 1171 O O . TRP A 1 163 ? 16.680 -10.920 -16.634 1.00 94.94 163 TRP A O 1
ATOM 1181 N N . GLU A 1 164 ? 18.504 -9.819 -17.342 1.00 92.44 164 GLU A N 1
ATOM 1182 C CA . GLU A 1 164 ? 19.468 -10.845 -16.923 1.00 92.44 164 GLU A CA 1
ATOM 1183 C C . GLU A 1 164 ? 19.393 -11.114 -15.415 1.00 92.44 164 GLU A C 1
ATOM 1185 O O . GLU A 1 164 ? 19.494 -12.261 -14.982 1.00 92.44 164 GLU A O 1
ATOM 1190 N N . ARG A 1 165 ? 19.128 -10.074 -14.619 1.00 90.75 165 ARG A N 1
ATOM 1191 C CA . ARG A 1 165 ? 19.082 -10.131 -13.151 1.00 90.75 165 ARG A CA 1
ATOM 1192 C C . ARG A 1 165 ? 17.679 -10.267 -12.570 1.00 90.75 165 ARG A C 1
ATOM 1194 O O . ARG A 1 165 ? 17.536 -10.222 -11.353 1.00 90.75 165 ARG A O 1
ATOM 1201 N N . ARG A 1 166 ? 16.650 -10.467 -13.399 1.00 91.38 166 ARG A N 1
ATOM 1202 C CA . ARG A 1 166 ? 15.228 -10.437 -12.998 1.00 91.38 166 ARG A CA 1
ATOM 1203 C C . ARG A 1 166 ? 14.868 -11.288 -11.771 1.00 91.38 166 ARG A C 1
ATOM 1205 O O . ARG A 1 166 ? 13.988 -10.895 -11.021 1.00 91.38 166 ARG A O 1
ATOM 1212 N N . GLY A 1 167 ? 15.547 -12.420 -11.556 1.00 84.00 167 GLY A N 1
ATOM 1213 C CA . GLY A 1 167 ? 15.312 -13.303 -10.403 1.00 84.00 167 GLY A CA 1
ATOM 1214 C C . GLY A 1 167 ? 15.918 -12.815 -9.081 1.00 84.00 167 GLY A C 1
ATOM 1215 O O . GLY A 1 167 ? 15.558 -13.323 -8.029 1.00 84.00 167 GLY A O 1
ATOM 1216 N N . SER A 1 168 ? 16.823 -11.835 -9.127 1.00 84.44 168 SER A N 1
ATOM 1217 C CA . SER A 1 168 ? 17.487 -11.241 -7.958 1.00 84.44 168 SER A CA 1
ATOM 1218 C C . SER A 1 168 ? 17.048 -9.798 -7.703 1.00 84.44 168 SER A C 1
ATOM 1220 O O . SER A 1 168 ? 17.610 -9.130 -6.838 1.00 84.44 168 SER A O 1
ATOM 1222 N N . LEU A 1 169 ? 16.082 -9.281 -8.472 1.00 81.56 169 LEU A N 1
ATOM 1223 C CA . LEU A 1 169 ? 15.555 -7.941 -8.248 1.00 81.56 169 LEU A CA 1
ATOM 1224 C C . LEU A 1 169 ? 14.645 -7.966 -7.016 1.00 81.56 169 LEU A C 1
ATOM 1226 O O . LEU A 1 169 ? 13.547 -8.515 -7.055 1.00 81.56 169 LEU A O 1
ATOM 1230 N N . ALA A 1 170 ? 15.098 -7.314 -5.950 1.00 80.00 170 ALA A N 1
ATOM 1231 C CA . ALA A 1 170 ? 14.383 -7.073 -4.697 1.00 80.00 170 ALA A CA 1
ATOM 1232 C C . ALA A 1 170 ? 13.192 -6.095 -4.859 1.00 80.00 170 ALA A C 1
ATOM 1234 O O . ALA A 1 170 ? 13.060 -5.124 -4.116 1.00 80.00 170 ALA A O 1
ATOM 1235 N N . LEU A 1 171 ? 12.340 -6.283 -5.878 1.00 81.44 171 LEU A N 1
ATOM 1236 C CA . LEU A 1 171 ? 11.232 -5.359 -6.164 1.00 81.44 171 LEU A CA 1
ATOM 1237 C C . LEU A 1 171 ? 10.088 -5.481 -5.149 1.00 81.44 171 LEU A C 1
ATOM 1239 O O . LEU A 1 171 ? 9.360 -4.516 -4.947 1.00 81.44 171 LEU A O 1
ATOM 1243 N N . ALA A 1 172 ? 9.929 -6.639 -4.510 1.00 70.00 172 ALA A N 1
ATOM 1244 C CA . ALA A 1 172 ? 8.882 -6.892 -3.517 1.00 70.00 172 ALA A CA 1
ATOM 1245 C C . ALA A 1 172 ? 9.411 -6.936 -2.068 1.00 70.00 172 ALA A C 1
ATOM 1247 O O . ALA A 1 172 ? 8.666 -7.273 -1.148 1.00 70.00 172 ALA A O 1
ATOM 1248 N N . ASP A 1 173 ? 10.684 -6.602 -1.848 1.00 66.50 173 ASP A N 1
ATOM 1249 C CA . ASP A 1 173 ? 11.301 -6.660 -0.522 1.00 66.50 173 ASP A CA 1
ATOM 1250 C C . ASP A 1 173 ? 10.840 -5.484 0.360 1.00 66.50 173 ASP A C 1
ATOM 1252 O O . ASP A 1 173 ? 10.445 -4.422 -0.125 1.00 66.50 173 ASP A O 1
ATOM 1256 N N . GLY A 1 174 ? 10.903 -5.656 1.685 1.00 61.28 174 GLY A N 1
ATOM 1257 C CA . GLY A 1 174 ? 10.603 -4.582 2.644 1.00 61.28 174 GLY A CA 1
ATOM 1258 C C . GLY A 1 174 ? 9.128 -4.427 3.035 1.00 61.28 174 GLY A C 1
ATOM 1259 O O . GLY A 1 174 ? 8.747 -3.368 3.527 1.00 61.28 174 GLY A O 1
ATOM 1260 N N . GLY A 1 175 ? 8.303 -5.464 2.842 1.00 66.56 175 GLY A N 1
ATOM 1261 C CA . GLY A 1 175 ? 6.902 -5.504 3.296 1.00 66.56 175 GLY A CA 1
ATOM 1262 C C . GLY A 1 175 ? 5.893 -4.843 2.349 1.00 66.56 175 GLY A C 1
ATOM 1263 O O . GLY A 1 175 ? 4.704 -4.788 2.659 1.00 66.56 175 GLY A O 1
ATOM 1264 N N . LEU A 1 176 ? 6.346 -4.364 1.186 1.00 75.56 176 LEU A N 1
ATOM 1265 C CA . LEU A 1 176 ? 5.497 -3.747 0.173 1.00 75.56 176 LEU A CA 1
ATOM 1266 C C . LEU A 1 176 ? 4.841 -4.808 -0.718 1.00 75.56 176 LEU A C 1
ATOM 1268 O O . LEU A 1 176 ? 5.509 -5.649 -1.317 1.00 75.56 176 LEU A O 1
ATOM 1272 N N . ARG A 1 177 ? 3.518 -4.737 -0.867 1.00 83.00 177 ARG A N 1
ATOM 1273 C CA . ARG A 1 177 ? 2.766 -5.636 -1.748 1.00 83.00 177 ARG A CA 1
ATOM 1274 C C . ARG A 1 177 ? 2.837 -5.153 -3.195 1.00 83.00 177 ARG A C 1
ATOM 1276 O O . ARG A 1 177 ? 2.074 -4.272 -3.596 1.00 83.00 177 ARG A O 1
ATOM 1283 N N . VAL A 1 178 ? 3.749 -5.743 -3.965 1.00 90.62 178 VAL A N 1
ATOM 1284 C CA . VAL A 1 178 ? 3.955 -5.437 -5.387 1.00 90.62 178 VAL A CA 1
ATOM 1285 C C . VAL A 1 178 ? 3.386 -6.553 -6.258 1.00 90.62 178 VAL A C 1
ATOM 1287 O O . VAL A 1 178 ? 3.826 -7.698 -6.172 1.00 90.62 178 VAL A O 1
ATOM 1290 N N . PHE A 1 179 ? 2.433 -6.208 -7.120 1.00 93.25 179 PHE A N 1
ATOM 1291 C CA . PHE A 1 179 ? 1.821 -7.104 -8.101 1.00 93.25 179 PHE A CA 1
ATOM 1292 C C . PHE A 1 179 ? 2.037 -6.580 -9.515 1.00 93.25 179 PHE A C 1
ATOM 1294 O O . PHE A 1 179 ? 2.164 -5.377 -9.716 1.00 93.25 179 PHE A O 1
ATOM 1301 N N . GLY A 1 180 ? 2.014 -7.462 -10.509 1.00 94.75 180 GLY A N 1
ATOM 1302 C CA . GLY A 1 180 ? 2.006 -7.073 -11.918 1.00 94.75 180 GLY A CA 1
ATOM 1303 C C . GLY A 1 180 ? 2.983 -7.878 -12.754 1.00 94.75 180 GLY A C 1
ATOM 1304 O O . GLY A 1 180 ? 3.086 -9.090 -12.573 1.00 94.75 180 GLY A O 1
ATOM 1305 N N . THR A 1 181 ? 3.684 -7.237 -13.685 1.00 95.69 181 THR A N 1
ATOM 1306 C CA . THR A 1 181 ? 4.620 -7.927 -14.576 1.00 95.69 181 THR A CA 1
ATOM 1307 C C . THR A 1 181 ? 5.893 -7.141 -14.834 1.00 95.69 181 THR A C 1
ATOM 1309 O O . THR A 1 181 ? 5.865 -5.923 -14.976 1.00 95.69 181 THR A O 1
ATOM 1312 N N . LEU A 1 182 ? 6.998 -7.868 -14.988 1.00 96.25 182 LEU A N 1
ATOM 1313 C CA . LEU A 1 182 ? 8.239 -7.382 -15.574 1.00 96.25 182 LEU A CA 1
ATOM 1314 C C . LEU A 1 182 ? 8.429 -8.047 -16.942 1.00 96.25 182 LEU A C 1
ATOM 1316 O O . LEU A 1 182 ? 8.511 -9.270 -17.043 1.00 96.25 182 LEU A O 1
ATOM 1320 N N . ALA A 1 183 ? 8.492 -7.253 -18.004 1.00 95.88 183 ALA A N 1
ATOM 1321 C CA . ALA A 1 183 ? 8.696 -7.724 -19.365 1.00 95.88 183 ALA A CA 1
ATOM 1322 C C . ALA A 1 183 ? 10.173 -7.675 -19.782 1.00 95.88 183 ALA A C 1
ATOM 1324 O O . ALA A 1 183 ? 10.900 -6.781 -19.338 1.00 95.88 183 ALA A O 1
ATOM 1325 N N . PRO A 1 184 ? 10.611 -8.590 -20.667 1.00 95.44 184 PRO A N 1
ATOM 1326 C CA . PRO A 1 184 ? 11.927 -8.508 -21.288 1.00 95.44 184 PRO A CA 1
ATOM 1327 C C . PRO A 1 184 ? 12.058 -7.253 -22.157 1.00 95.44 184 PRO A C 1
ATOM 1329 O O . PRO A 1 184 ? 11.038 -6.697 -22.589 1.00 95.44 184 PRO A O 1
ATOM 1332 N N . PRO A 1 185 ? 13.296 -6.850 -22.496 1.00 94.19 185 PRO A N 1
ATOM 1333 C CA . PRO A 1 185 ? 13.509 -5.805 -23.482 1.00 94.19 185 PRO A CA 1
ATOM 1334 C C . PRO A 1 185 ? 12.831 -6.189 -24.807 1.00 94.19 185 PRO A C 1
ATOM 1336 O O . PRO A 1 185 ? 12.955 -7.335 -25.257 1.00 94.19 185 PRO A O 1
ATOM 1339 N N . PRO A 1 186 ? 12.110 -5.257 -25.455 1.00 93.62 186 PRO A N 1
ATOM 1340 C CA . PRO A 1 186 ? 11.505 -5.523 -26.749 1.00 93.62 186 PRO A CA 1
ATOM 1341 C C . PRO A 1 186 ? 12.579 -5.769 -27.823 1.00 93.62 186 PRO A C 1
ATOM 1343 O O . PRO A 1 186 ? 13.736 -5.358 -27.673 1.00 93.62 186 PRO A O 1
ATOM 1346 N N . PRO A 1 187 ? 12.204 -6.388 -28.959 1.00 90.19 187 PRO A N 1
ATOM 1347 C CA . PRO A 1 187 ? 13.069 -6.453 -30.129 1.00 90.19 187 PRO A CA 1
ATOM 1348 C C . PRO A 1 187 ? 13.561 -5.064 -30.547 1.00 90.19 187 PRO A C 1
ATOM 1350 O O . PRO A 1 187 ? 12.880 -4.055 -30.347 1.00 90.19 187 PRO A O 1
ATOM 1353 N N . ARG A 1 188 ? 14.736 -5.010 -31.184 1.00 86.06 188 ARG A N 1
ATOM 1354 C CA . ARG A 1 188 ? 15.329 -3.746 -31.642 1.00 86.06 188 ARG A CA 1
ATOM 1355 C C . ARG A 1 188 ? 14.330 -2.916 -32.452 1.00 86.06 188 ARG A C 1
ATOM 1357 O O . ARG A 1 188 ? 13.642 -3.442 -33.323 1.00 86.06 188 ARG A O 1
ATOM 1364 N N . ARG A 1 189 ? 14.325 -1.601 -32.197 1.00 82.94 189 ARG A N 1
ATOM 1365 C CA . ARG A 1 189 ? 13.456 -0.606 -32.856 1.00 82.94 189 ARG A CA 1
ATOM 1366 C C . ARG A 1 189 ? 11.953 -0.844 -32.653 1.00 82.94 189 ARG A C 1
ATOM 1368 O O . ARG A 1 189 ? 11.153 -0.348 -33.440 1.00 82.94 189 ARG A O 1
ATOM 1375 N N . ARG A 1 190 ? 11.563 -1.591 -31.619 1.00 91.06 190 ARG A N 1
ATOM 1376 C CA . ARG A 1 190 ? 10.172 -1.710 -31.184 1.00 91.06 190 ARG A CA 1
ATOM 1377 C C . ARG A 1 190 ? 10.029 -1.257 -29.745 1.00 91.06 190 ARG A C 1
ATOM 1379 O O . ARG A 1 190 ? 10.957 -1.374 -28.950 1.00 91.06 190 ARG A O 1
ATOM 1386 N N . THR A 1 191 ? 8.824 -0.815 -29.438 1.00 93.31 191 THR A N 1
ATOM 1387 C CA . THR A 1 191 ? 8.409 -0.423 -28.100 1.00 93.31 191 THR A CA 1
ATOM 1388 C C . THR A 1 191 ? 7.425 -1.468 -27.584 1.00 93.31 191 THR A C 1
ATOM 1390 O O . THR A 1 191 ? 6.549 -1.929 -28.320 1.00 93.31 191 THR A O 1
ATOM 1393 N N . ALA A 1 192 ? 7.593 -1.906 -26.341 1.00 94.19 192 ALA A N 1
ATOM 1394 C CA . ALA A 1 192 ? 6.676 -2.838 -25.710 1.00 94.19 192 ALA A CA 1
ATOM 1395 C C . ALA A 1 192 ? 5.372 -2.127 -25.331 1.00 94.19 192 ALA A C 1
ATOM 1397 O O . ALA A 1 192 ? 5.377 -1.006 -24.826 1.00 94.19 192 ALA A O 1
ATOM 1398 N N . ARG A 1 193 ? 4.246 -2.814 -25.523 1.00 93.50 193 ARG A N 1
ATOM 1399 C CA . ARG A 1 193 ? 2.954 -2.370 -24.997 1.00 93.50 193 ARG A CA 1
ATOM 1400 C C . ARG A 1 193 ? 2.828 -2.783 -23.519 1.00 93.50 193 ARG A C 1
ATOM 1402 O O . ARG A 1 193 ? 3.087 -3.962 -23.230 1.00 93.50 193 ARG A O 1
ATOM 1409 N N . PRO A 1 194 ? 2.398 -1.885 -22.614 1.00 95.12 194 PRO A N 1
ATOM 1410 C CA . PRO A 1 194 ? 2.121 -2.200 -21.213 1.00 95.12 194 PRO A CA 1
ATOM 1411 C C . PRO A 1 194 ? 0.803 -2.981 -21.105 1.00 95.12 194 PRO A C 1
ATOM 1413 O O . PRO A 1 194 ? -0.285 -2.438 -20.900 1.00 95.12 194 PRO A O 1
ATOM 1416 N N . ARG A 1 195 ? 0.887 -4.289 -21.369 1.00 95.19 195 ARG A N 1
ATOM 1417 C CA . ARG A 1 195 ? -0.279 -5.177 -21.465 1.00 95.19 195 ARG A CA 1
ATOM 1418 C C . ARG A 1 195 ? -1.023 -5.313 -20.141 1.00 95.19 195 ARG A C 1
ATOM 1420 O O . ARG A 1 195 ? -2.249 -5.338 -20.163 1.00 95.19 195 ARG A O 1
ATOM 1427 N N . TYR A 1 196 ? -0.303 -5.392 -19.024 1.00 96.94 196 TYR A N 1
ATOM 1428 C CA . TYR A 1 196 ? -0.914 -5.546 -17.708 1.00 96.94 196 TYR A CA 1
ATOM 1429 C C . TYR A 1 196 ? -1.718 -4.293 -17.348 1.00 96.94 196 TYR A C 1
ATOM 1431 O O . TYR A 1 196 ? -2.859 -4.396 -16.913 1.00 96.94 196 TYR A O 1
ATOM 1439 N N . ALA A 1 197 ? -1.177 -3.101 -17.605 1.00 97.38 197 ALA A N 1
ATOM 1440 C CA . ALA A 1 197 ? -1.866 -1.847 -17.322 1.00 97.38 197 ALA A CA 1
ATOM 1441 C C . ALA A 1 197 ? -3.080 -1.610 -18.245 1.00 97.38 197 ALA A C 1
ATOM 1443 O O . ALA A 1 197 ? -4.104 -1.100 -17.790 1.00 97.38 197 ALA A O 1
ATOM 1444 N N . HIS A 1 198 ? -3.015 -2.025 -19.517 1.00 97.69 198 HIS A N 1
ATOM 1445 C CA . HIS A 1 198 ? -4.187 -2.002 -20.403 1.00 97.69 198 HIS A CA 1
ATOM 1446 C C . HIS A 1 198 ? -5.299 -2.937 -19.916 1.00 97.69 198 HIS A C 1
ATOM 1448 O O . HIS A 1 198 ? -6.448 -2.511 -19.811 1.00 97.69 198 HIS A O 1
ATOM 1454 N N . ALA A 1 199 ? -4.952 -4.180 -19.580 1.00 97.69 199 ALA A N 1
ATOM 1455 C CA . ALA A 1 199 ? -5.899 -5.148 -19.042 1.00 97.69 199 ALA A CA 1
ATOM 1456 C C . ALA A 1 199 ? -6.491 -4.683 -17.702 1.00 97.69 199 ALA A C 1
ATOM 1458 O O . ALA A 1 199 ? -7.692 -4.806 -17.488 1.00 97.69 199 ALA A O 1
ATOM 1459 N N . LEU A 1 200 ? -5.684 -4.065 -16.833 1.00 97.88 200 LEU A N 1
ATOM 1460 C CA . LEU A 1 200 ? -6.145 -3.446 -15.589 1.00 97.88 200 LEU A CA 1
ATOM 1461 C C . LEU A 1 200 ? -7.228 -2.397 -15.850 1.00 97.88 200 LEU A C 1
ATOM 1463 O O . LEU A 1 200 ? -8.281 -2.434 -15.216 1.00 97.88 200 LEU A O 1
ATOM 1467 N N . ALA A 1 201 ? -6.991 -1.483 -16.793 1.00 97.44 201 ALA A N 1
ATOM 1468 C CA . ALA A 1 201 ? -7.973 -0.472 -17.166 1.00 97.44 201 ALA A CA 1
ATOM 1469 C C . ALA A 1 201 ? -9.252 -1.087 -17.761 1.00 97.44 201 ALA A C 1
ATOM 1471 O O . ALA A 1 201 ? -10.345 -0.580 -17.532 1.00 97.44 201 ALA A O 1
ATOM 1472 N N . GLU A 1 202 ? -9.151 -2.162 -18.541 1.00 97.50 202 GLU A N 1
ATOM 1473 C CA . GLU A 1 202 ? -10.316 -2.877 -19.080 1.00 97.50 202 GLU A CA 1
ATOM 1474 C C . GLU A 1 202 ? -11.137 -3.557 -17.981 1.00 97.50 202 GLU A C 1
ATOM 1476 O O . GLU A 1 202 ? -12.336 -3.296 -17.875 1.00 97.50 202 GLU A O 1
ATOM 1481 N N . VAL A 1 203 ? -10.491 -4.345 -17.118 1.00 97.12 203 VAL A N 1
ATOM 1482 C CA . VAL A 1 203 ? -11.150 -5.043 -16.006 1.00 97.12 203 VAL A CA 1
ATOM 1483 C C . VAL A 1 203 ? -11.821 -4.039 -15.070 1.00 97.12 203 VAL A C 1
ATOM 1485 O O . VAL A 1 203 ? -13.008 -4.178 -14.782 1.00 97.12 203 VAL A O 1
ATOM 1488 N N . LEU A 1 204 ? -11.115 -2.984 -14.647 1.00 96.31 204 LEU A N 1
ATOM 1489 C CA . LEU A 1 204 ? -11.670 -1.999 -13.713 1.00 96.31 204 LEU A CA 1
ATOM 1490 C C . LEU A 1 204 ? -12.827 -1.181 -14.302 1.00 96.31 204 LEU A C 1
ATOM 1492 O O . LEU A 1 204 ? -13.732 -0.813 -13.564 1.00 96.31 204 LEU A O 1
ATOM 1496 N N . ARG A 1 205 ? -12.848 -0.923 -15.616 1.00 95.69 205 ARG A N 1
ATOM 1497 C CA . ARG A 1 205 ? -13.987 -0.247 -16.267 1.00 95.69 205 ARG A CA 1
ATOM 1498 C C . ARG A 1 205 ? -15.232 -1.126 -16.369 1.00 95.69 205 ARG A C 1
ATOM 1500 O O . ARG A 1 205 ? -16.324 -0.597 -16.543 1.00 95.69 205 ARG A O 1
ATOM 1507 N N . SER A 1 206 ? -15.076 -2.446 -16.285 1.00 93.56 206 SER A N 1
ATOM 1508 C CA . SER A 1 206 ? -16.190 -3.396 -16.387 1.00 93.56 206 SER A CA 1
ATOM 1509 C C . SER A 1 206 ? -16.902 -3.670 -15.056 1.00 93.56 206 SER A C 1
ATOM 1511 O O . SER A 1 206 ? -17.949 -4.316 -15.043 1.00 93.56 206 SER A O 1
ATOM 1513 N N . VAL A 1 207 ? -16.360 -3.182 -13.936 1.00 90.94 207 VAL A N 1
ATOM 1514 C CA . VAL A 1 207 ? -16.855 -3.478 -12.586 1.00 90.94 207 VAL A CA 1
ATOM 1515 C C . VAL A 1 207 ? -17.336 -2.217 -11.875 1.00 90.94 207 VAL A C 1
ATOM 1517 O O . VAL A 1 207 ? -16.753 -1.146 -12.001 1.00 90.94 207 VAL A O 1
ATOM 1520 N N . ALA A 1 208 ? -18.388 -2.355 -11.068 1.00 88.00 208 ALA A N 1
ATOM 1521 C CA . ALA A 1 208 ? -18.928 -1.246 -10.278 1.00 88.00 208 ALA A CA 1
ATOM 1522 C C . ALA A 1 208 ? -18.099 -0.938 -9.017 1.00 88.00 208 ALA A C 1
ATOM 1524 O O . ALA A 1 208 ? -18.218 0.141 -8.447 1.00 88.00 208 ALA A O 1
ATOM 1525 N N . ARG A 1 209 ? -17.303 -1.901 -8.535 1.00 88.25 209 ARG A N 1
ATOM 1526 C CA . ARG A 1 209 ? -16.404 -1.763 -7.380 1.00 88.25 209 ARG A CA 1
ATOM 1527 C C . ARG A 1 209 ? -15.149 -2.589 -7.609 1.00 88.25 209 ARG A C 1
ATOM 1529 O O . ARG A 1 209 ? -15.220 -3.645 -8.236 1.00 88.25 209 ARG A O 1
ATOM 1536 N N . ARG A 1 210 ? -14.017 -2.140 -7.061 1.00 89.38 210 ARG A N 1
ATOM 1537 C CA . ARG A 1 210 ? -12.751 -2.876 -7.159 1.00 89.38 210 ARG A CA 1
ATOM 1538 C C . ARG A 1 210 ? -12.862 -4.240 -6.462 1.00 89.38 210 ARG A C 1
ATOM 1540 O O . ARG A 1 210 ? -13.152 -4.255 -5.263 1.00 89.38 210 ARG A O 1
ATOM 1547 N N . PRO A 1 211 ? -12.582 -5.355 -7.157 1.00 88.12 211 PRO A N 1
ATOM 1548 C CA . PRO A 1 211 ? -12.477 -6.663 -6.523 1.00 88.12 211 PRO A CA 1
ATOM 1549 C C . PRO A 1 211 ? -11.328 -6.713 -5.502 1.00 88.12 211 PRO A C 1
ATOM 1551 O O . PRO A 1 211 ? -10.431 -5.856 -5.527 1.00 88.12 211 PRO A O 1
ATOM 1554 N N . PRO A 1 212 ? -11.299 -7.733 -4.626 1.00 87.12 212 PRO A N 1
ATOM 1555 C CA . PRO A 1 212 ? -10.119 -8.055 -3.834 1.00 87.12 212 PRO A CA 1
ATOM 1556 C C . PRO A 1 212 ? -8.866 -8.145 -4.710 1.00 87.12 212 PRO A C 1
ATOM 1558 O O . PRO A 1 212 ? -8.899 -8.645 -5.832 1.00 87.12 212 PRO A O 1
ATOM 1561 N N . LEU A 1 213 ? -7.732 -7.671 -4.193 1.00 86.50 213 LEU A N 1
ATOM 1562 C CA . LEU A 1 213 ? -6.525 -7.475 -5.001 1.00 86.50 213 LEU A CA 1
ATOM 1563 C C . LEU A 1 213 ? -6.008 -8.754 -5.675 1.00 86.50 213 LEU A C 1
ATOM 1565 O O . LEU A 1 213 ? -5.514 -8.686 -6.794 1.00 86.50 213 LEU A O 1
ATOM 1569 N N . ALA A 1 214 ? -6.110 -9.901 -5.001 1.00 85.31 214 ALA A N 1
ATOM 1570 C CA . ALA A 1 214 ? -5.686 -11.178 -5.568 1.00 85.31 214 ALA A CA 1
ATOM 1571 C C . ALA A 1 214 ? -6.552 -11.569 -6.776 1.00 85.31 214 ALA A C 1
ATOM 1573 O O . ALA A 1 214 ? -6.010 -11.936 -7.813 1.00 85.31 214 ALA A O 1
ATOM 1574 N N . GLU A 1 215 ? -7.875 -11.416 -6.667 1.00 89.56 215 GLU A N 1
ATOM 1575 C CA . GLU A 1 215 ? -8.823 -11.673 -7.759 1.00 89.56 215 GLU A CA 1
ATOM 1576 C C . GLU A 1 215 ? -8.616 -10.691 -8.913 1.00 89.56 215 GLU A C 1
ATOM 1578 O O . GLU A 1 215 ? -8.528 -11.105 -10.065 1.00 89.56 215 GLU A O 1
ATOM 1583 N N . LEU A 1 216 ? -8.447 -9.399 -8.602 1.00 92.38 216 LEU A N 1
ATOM 1584 C CA . LEU A 1 216 ? -8.121 -8.382 -9.600 1.00 92.38 216 LEU A CA 1
ATOM 1585 C C . LEU A 1 216 ? -6.821 -8.728 -10.333 1.00 92.38 216 LEU A C 1
ATOM 1587 O O . LEU A 1 216 ? -6.772 -8.660 -11.555 1.00 92.38 216 LEU A O 1
ATOM 1591 N N . HIS A 1 217 ? -5.768 -9.109 -9.606 1.00 93.44 217 HIS A N 1
ATOM 1592 C CA . HIS A 1 217 ? -4.489 -9.469 -10.209 1.00 93.44 217 HIS A CA 1
ATOM 1593 C C . HIS A 1 217 ? -4.625 -10.678 -11.141 1.00 93.44 217 HIS A C 1
ATOM 1595 O O . HIS A 1 217 ? -4.150 -10.608 -12.270 1.00 93.44 217 HIS A O 1
ATOM 1601 N N . GLN A 1 218 ? -5.312 -11.742 -10.713 1.00 91.88 218 GLN A N 1
ATOM 1602 C CA . GLN A 1 218 ? -5.552 -12.922 -11.552 1.00 91.88 218 GLN A CA 1
ATOM 1603 C C . GLN A 1 218 ? -6.356 -12.573 -12.810 1.00 91.88 218 GLN A C 1
ATOM 1605 O O . GLN A 1 218 ? -5.896 -12.854 -13.915 1.00 91.88 218 GLN A O 1
ATOM 1610 N N . ALA A 1 219 ? -7.477 -11.858 -12.669 1.00 94.00 219 ALA A N 1
ATOM 1611 C CA . ALA A 1 219 ? -8.294 -11.429 -13.805 1.00 94.00 219 ALA A CA 1
ATOM 1612 C C . ALA A 1 219 ? -7.499 -10.569 -14.804 1.00 94.00 219 ALA A C 1
ATOM 1614 O O . ALA A 1 219 ? -7.643 -10.709 -16.016 1.00 94.00 219 ALA A O 1
ATOM 1615 N N . VAL A 1 220 ? -6.612 -9.698 -14.312 1.00 97.12 220 VAL A N 1
ATOM 1616 C CA . VAL A 1 220 ? -5.750 -8.872 -15.168 1.00 97.12 220 VAL A CA 1
ATOM 1617 C C . VAL A 1 220 ? -4.672 -9.704 -15.863 1.00 97.12 220 VAL A C 1
ATOM 1619 O O . VAL A 1 220 ? -4.386 -9.451 -17.032 1.00 97.12 220 VAL A O 1
ATOM 1622 N N . LEU A 1 221 ? -4.078 -10.698 -15.192 1.00 95.19 221 LEU A N 1
ATOM 1623 C CA . LEU A 1 221 ? -3.117 -11.615 -15.819 1.00 95.19 221 LEU A CA 1
ATOM 1624 C C . LEU A 1 221 ? -3.764 -12.442 -16.937 1.00 95.19 221 LEU A C 1
ATOM 1626 O O . LEU A 1 221 ? -3.148 -12.613 -17.994 1.00 95.19 221 LEU A O 1
ATOM 1630 N N . GLU A 1 222 ? -4.988 -12.922 -16.709 1.00 93.75 222 GLU A N 1
ATOM 1631 C CA . GLU A 1 222 ? -5.797 -13.644 -17.695 1.00 93.75 222 GLU A CA 1
ATOM 1632 C C . GLU A 1 222 ? -6.129 -12.749 -18.891 1.00 93.75 222 GLU A C 1
ATOM 1634 O O . GLU A 1 222 ? -5.789 -13.093 -20.023 1.00 93.75 222 GLU A O 1
ATOM 1639 N N . GLN A 1 223 ? -6.681 -11.557 -18.641 1.00 93.94 223 GLN A N 1
ATOM 1640 C CA . GLN A 1 223 ? -7.033 -10.581 -19.677 1.00 93.94 223 GLN A CA 1
ATOM 1641 C C . GLN A 1 223 ? -5.810 -10.110 -20.486 1.00 93.94 223 GLN A C 1
ATOM 1643 O O . GLN A 1 223 ? -5.896 -9.896 -21.694 1.00 93.94 223 GLN A O 1
ATOM 1648 N N . ALA A 1 224 ? -4.643 -9.962 -19.851 1.00 93.88 224 ALA A N 1
ATOM 1649 C CA . ALA A 1 224 ? -3.395 -9.604 -20.531 1.00 93.88 224 ALA A CA 1
ATOM 1650 C C . ALA A 1 224 ? -2.718 -10.788 -21.256 1.00 93.88 224 ALA A C 1
ATOM 1652 O O . ALA A 1 224 ? -1.693 -10.588 -21.926 1.00 93.88 224 ALA A O 1
ATOM 1653 N N . GLU A 1 225 ? -3.268 -11.999 -21.119 1.00 91.81 225 GLU A N 1
ATOM 1654 C CA . GLU A 1 225 ? -2.726 -13.268 -21.608 1.00 91.81 225 GLU A CA 1
ATOM 1655 C C . GLU A 1 225 ? -1.255 -13.479 -21.210 1.00 91.81 225 GLU A C 1
ATOM 1657 O O . GLU A 1 225 ? -0.422 -13.910 -22.015 1.00 91.81 225 GLU A O 1
ATOM 1662 N N . VAL A 1 226 ? -0.896 -13.140 -19.965 1.00 87.94 226 VAL A N 1
ATOM 1663 C CA . VAL A 1 226 ? 0.512 -13.088 -19.526 1.00 87.94 226 VAL A CA 1
ATOM 1664 C C . VAL A 1 226 ? 1.207 -14.439 -19.669 1.00 87.94 226 VAL A C 1
ATOM 1666 O O . VAL A 1 226 ? 2.361 -14.470 -20.101 1.00 87.94 226 VAL A O 1
ATOM 1669 N N . SER A 1 227 ? 0.491 -15.541 -19.424 1.00 84.19 227 SER A N 1
ATOM 1670 C CA . SER A 1 227 ? 0.977 -16.922 -19.565 1.00 84.19 227 SER A CA 1
ATOM 1671 C C . SER A 1 227 ? 1.464 -17.268 -20.979 1.00 84.19 227 SER A C 1
ATOM 1673 O O . SER A 1 227 ? 2.240 -18.203 -21.148 1.00 84.19 227 SER A O 1
ATOM 1675 N N . ARG A 1 228 ? 1.046 -16.513 -22.005 1.00 83.94 228 ARG A N 1
ATOM 1676 C CA . ARG A 1 228 ? 1.500 -16.669 -23.399 1.00 83.94 228 ARG A CA 1
ATOM 1677 C C . ARG A 1 228 ? 2.693 -15.773 -23.745 1.00 83.94 228 ARG A C 1
ATOM 1679 O O . ARG A 1 228 ? 3.048 -15.626 -24.912 1.00 83.94 228 ARG A O 1
ATOM 1686 N N . THR A 1 229 ? 3.295 -15.120 -22.754 1.00 86.31 229 THR A N 1
ATOM 1687 C CA . THR A 1 229 ? 4.379 -14.156 -22.947 1.00 86.31 229 THR A CA 1
ATOM 1688 C C . THR A 1 229 ? 5.574 -14.484 -22.063 1.00 86.31 229 THR A C 1
ATOM 1690 O O . THR A 1 229 ? 5.446 -15.107 -21.019 1.00 86.31 229 THR A O 1
ATOM 1693 N N . SER A 1 230 ? 6.759 -14.012 -22.444 1.00 87.31 230 SER A N 1
ATOM 1694 C CA . SER A 1 230 ? 7.991 -14.213 -21.668 1.00 87.31 230 SER A CA 1
ATOM 1695 C C . SER A 1 230 ? 8.130 -13.251 -20.478 1.00 87.31 230 SER A C 1
ATOM 1697 O O . SER A 1 230 ? 9.248 -12.892 -20.125 1.00 87.31 230 SER A O 1
ATOM 1699 N N . ARG A 1 231 ? 7.024 -12.770 -19.899 1.00 91.69 231 ARG A N 1
ATOM 1700 C CA . ARG A 1 231 ? 7.025 -11.829 -18.766 1.00 91.69 231 ARG A CA 1
ATOM 1701 C C . ARG A 1 231 ? 7.199 -12.575 -17.444 1.00 91.69 231 ARG A C 1
A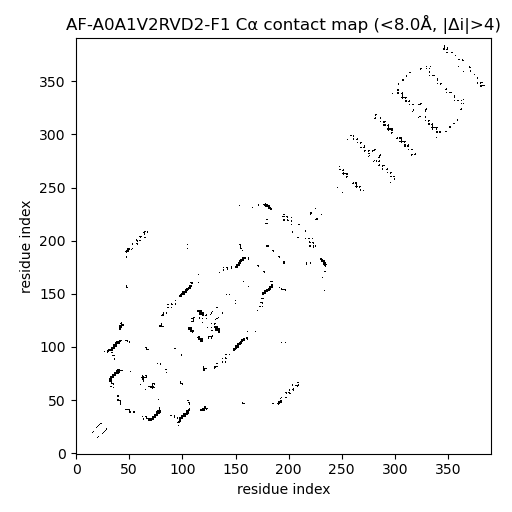TOM 1703 O O . ARG A 1 231 ? 6.651 -13.654 -17.259 1.00 91.69 231 ARG A O 1
ATOM 1710 N N . LEU A 1 232 ? 7.919 -11.966 -16.508 1.00 92.00 232 LEU A N 1
ATOM 1711 C CA . LEU A 1 232 ? 7.952 -12.394 -15.114 1.00 92.00 232 LEU A CA 1
ATOM 1712 C C . LEU A 1 232 ? 6.737 -11.802 -14.391 1.00 92.00 232 LEU A C 1
ATOM 1714 O O . LEU A 1 232 ? 6.510 -10.595 -14.470 1.00 92.00 232 LEU A O 1
ATOM 1718 N N . VAL A 1 233 ? 5.976 -12.630 -13.680 1.00 92.19 233 VAL A N 1
ATOM 1719 C CA . VAL A 1 233 ? 4.855 -12.170 -12.850 1.00 92.19 233 VAL A CA 1
ATOM 1720 C C . VAL A 1 233 ? 5.381 -11.721 -11.487 1.00 92.19 233 VAL A C 1
ATOM 1722 O O . VAL A 1 233 ? 6.124 -12.445 -10.830 1.00 92.19 233 VAL A O 1
ATOM 1725 N N . LEU A 1 234 ? 4.993 -10.520 -11.066 1.00 90.00 234 LEU A N 1
ATOM 1726 C CA . LEU A 1 234 ? 5.270 -9.954 -9.747 1.00 90.00 234 LEU A CA 1
ATOM 1727 C C . LEU A 1 234 ? 4.052 -10.187 -8.850 1.00 90.00 234 LEU A C 1
ATOM 1729 O O . LEU A 1 234 ? 2.920 -10.048 -9.307 1.00 90.00 234 LEU A O 1
ATOM 1733 N N . GLY A 1 235 ? 4.269 -10.535 -7.582 1.00 80.06 235 GLY A N 1
ATOM 1734 C CA . GLY A 1 235 ? 3.179 -10.866 -6.652 1.00 80.06 235 GLY A CA 1
ATOM 1735 C C . GLY A 1 235 ? 2.663 -12.305 -6.776 1.00 80.06 235 GLY A C 1
ATOM 1736 O O . GLY A 1 235 ? 1.847 -12.731 -5.965 1.00 80.06 235 GLY A O 1
ATOM 1737 N N . ALA A 1 236 ? 3.201 -13.082 -7.723 1.00 54.03 236 ALA A N 1
ATOM 1738 C CA . ALA A 1 236 ? 3.041 -14.529 -7.811 1.00 54.03 236 ALA A CA 1
ATOM 1739 C C . ALA A 1 236 ? 4.120 -15.251 -6.989 1.00 54.03 236 ALA A C 1
ATOM 1741 O O . ALA A 1 236 ? 4.905 -16.035 -7.514 1.00 54.03 236 ALA A O 1
ATOM 1742 N N . GLN A 1 237 ? 4.147 -15.025 -5.676 1.00 42.91 237 GLN A N 1
ATOM 1743 C CA . GLN A 1 237 ? 4.344 -16.193 -4.830 1.00 42.91 237 GLN A CA 1
ATOM 1744 C C . GLN A 1 237 ? 2.958 -16.787 -4.633 1.00 42.91 237 GLN A C 1
ATOM 1746 O O . GLN A 1 237 ? 2.159 -16.300 -3.835 1.00 42.91 237 GLN A O 1
ATOM 1751 N N . ALA A 1 238 ? 2.684 -17.853 -5.387 1.00 35.00 238 ALA A N 1
ATOM 1752 C CA . ALA A 1 238 ? 1.867 -18.918 -4.846 1.00 35.00 238 ALA A CA 1
ATOM 1753 C C . ALA A 1 238 ? 2.582 -19.361 -3.569 1.00 35.00 238 ALA A C 1
ATOM 1755 O O . ALA A 1 238 ? 3.504 -20.174 -3.597 1.00 35.00 238 ALA A O 1
ATOM 1756 N N . VAL A 1 239 ? 2.208 -18.751 -2.447 1.00 29.30 239 VAL A N 1
ATOM 1757 C CA . VAL A 1 239 ? 2.381 -19.419 -1.173 1.00 29.30 239 VAL A CA 1
ATOM 1758 C C . VAL A 1 239 ? 1.598 -20.723 -1.380 1.00 29.30 239 VAL A C 1
ATOM 1760 O O . VAL A 1 239 ? 0.417 -20.642 -1.744 1.00 29.30 239 VAL A O 1
ATOM 1763 N N . PRO A 1 240 ? 2.190 -21.924 -1.219 1.00 28.19 240 PRO A N 1
ATOM 1764 C CA . PRO A 1 240 ? 1.345 -23.057 -0.867 1.00 28.19 240 PRO A CA 1
ATOM 1765 C C . PRO A 1 240 ? 0.454 -22.562 0.267 1.00 28.19 240 PRO A C 1
ATOM 1767 O O . PRO A 1 240 ? 0.932 -21.789 1.088 1.00 28.19 240 PRO A O 1
ATOM 1770 N N . THR A 1 241 ? -0.825 -22.913 0.279 1.00 32.16 241 THR A N 1
ATOM 1771 C CA . THR A 1 241 ? -1.779 -22.604 1.349 1.00 32.16 241 THR A CA 1
ATOM 1772 C C . THR A 1 241 ? -1.265 -23.122 2.700 1.00 32.16 241 THR A C 1
ATOM 1774 O O . THR A 1 241 ? -1.753 -24.090 3.262 1.00 32.16 241 THR A O 1
ATOM 1777 N N . VAL A 1 242 ? -0.252 -22.467 3.247 1.00 34.09 242 VAL A N 1
ATOM 1778 C CA . VAL A 1 242 ? -0.133 -22.189 4.652 1.00 34.09 242 VAL A CA 1
ATOM 1779 C C . VAL A 1 242 ? -1.065 -20.997 4.791 1.00 34.09 242 VAL A C 1
ATOM 1781 O O . VAL A 1 242 ? -0.831 -19.987 4.118 1.00 34.09 242 VAL A O 1
ATOM 1784 N N . PRO A 1 243 ? -2.173 -21.112 5.537 1.00 33.50 243 PRO A N 1
ATOM 1785 C CA . PRO A 1 243 ? -3.020 -19.962 5.780 1.00 33.50 243 PRO A CA 1
ATOM 1786 C C . PRO A 1 243 ? -2.101 -18.824 6.216 1.00 33.50 243 PRO A C 1
ATOM 1788 O O . PRO A 1 243 ? -1.334 -18.990 7.168 1.00 33.50 243 PRO A O 1
ATOM 1791 N N . ALA A 1 244 ? -2.124 -17.709 5.473 1.00 39.56 244 ALA A N 1
ATOM 1792 C CA . ALA A 1 244 ? -1.591 -16.454 5.976 1.00 39.56 244 ALA A CA 1
ATOM 1793 C C . ALA A 1 244 ? -2.121 -16.352 7.399 1.00 39.56 244 ALA A C 1
ATOM 1795 O O . ALA A 1 244 ? -3.339 -16.454 7.580 1.00 39.56 244 ALA A O 1
ATOM 1796 N N . ALA A 1 245 ? -1.221 -16.282 8.387 1.00 44.03 245 ALA A N 1
ATOM 1797 C CA . ALA A 1 245 ? -1.635 -16.083 9.762 1.00 44.03 245 ALA A CA 1
ATOM 1798 C C . ALA A 1 245 ? -2.607 -14.897 9.711 1.00 44.03 245 ALA A C 1
ATOM 1800 O O . ALA A 1 245 ? -2.203 -13.833 9.230 1.00 44.03 245 ALA A O 1
ATOM 1801 N N . PRO A 1 246 ? -3.901 -15.121 10.004 1.00 49.28 246 PRO A N 1
ATOM 1802 C CA . PRO A 1 246 ? -4.921 -14.118 9.760 1.00 49.28 246 PRO A CA 1
ATOM 1803 C C . PRO A 1 246 ? -4.472 -12.853 10.472 1.00 49.28 246 PRO A C 1
ATOM 1805 O O . PRO A 1 246 ? -4.010 -12.978 11.606 1.00 49.28 246 PRO A O 1
ATOM 1808 N N . ASP A 1 247 ? -4.562 -11.688 9.806 1.00 59.72 247 ASP A N 1
ATOM 1809 C CA . ASP A 1 247 ? -4.309 -10.393 10.447 1.00 59.72 247 ASP A CA 1
ATOM 1810 C C . ASP A 1 247 ? -4.996 -10.447 11.815 1.00 59.72 247 ASP A C 1
ATOM 1812 O O . ASP A 1 247 ? -6.238 -10.512 11.862 1.00 59.72 247 ASP A O 1
ATOM 1816 N N . PRO A 1 248 ? -4.210 -10.500 12.907 1.00 64.31 248 PRO A N 1
ATOM 1817 C CA . PRO A 1 248 ? -4.770 -10.737 14.221 1.00 64.31 248 PRO A CA 1
ATOM 1818 C C . PRO A 1 248 ? -5.856 -9.713 14.548 1.00 64.31 248 PRO A C 1
ATOM 1820 O O . PRO A 1 248 ? -6.881 -10.026 15.152 1.00 64.31 248 PRO A O 1
ATOM 1823 N N . HIS A 1 249 ? -5.673 -8.472 14.086 1.00 70.38 249 HIS A N 1
ATOM 1824 C CA . HIS A 1 249 ? -6.617 -7.385 14.301 1.00 70.38 249 HIS A CA 1
ATOM 1825 C C . HIS A 1 249 ? -7.739 -7.350 13.265 1.00 70.38 249 HIS A C 1
ATOM 1827 O O . HIS A 1 249 ? -8.822 -6.839 13.558 1.00 70.38 249 HIS A O 1
ATOM 1833 N N . GLY A 1 250 ? -7.507 -7.867 12.063 1.00 62.81 250 GLY A N 1
ATOM 1834 C CA . GLY A 1 250 ? -8.452 -7.837 10.951 1.00 62.81 250 GLY A CA 1
ATOM 1835 C C . GLY A 1 250 ? -9.708 -8.647 11.239 1.00 62.81 250 GLY A C 1
ATOM 1836 O O . GLY A 1 250 ? -10.821 -8.147 11.062 1.00 62.81 250 GLY A O 1
ATOM 1837 N N . SER A 1 251 ? -9.536 -9.863 11.761 1.00 70.56 251 SER A N 1
ATOM 1838 C CA . SER A 1 251 ? -10.650 -10.741 12.144 1.00 70.56 251 SER A CA 1
ATOM 1839 C C . SER A 1 251 ? -11.485 -10.138 13.284 1.00 70.56 251 SER A C 1
ATOM 1841 O O . SER A 1 251 ? -12.710 -10.032 13.182 1.00 70.56 251 SER A O 1
ATOM 1843 N N . VAL A 1 252 ? -10.814 -9.624 14.318 1.00 71.00 252 VAL A N 1
ATOM 1844 C CA . VAL A 1 252 ? -11.426 -8.941 15.465 1.00 71.00 252 VAL A CA 1
ATOM 1845 C C . VAL A 1 252 ? -12.206 -7.700 15.020 1.00 71.00 252 VAL A C 1
ATOM 1847 O O . VAL A 1 252 ? -13.363 -7.511 15.400 1.00 71.00 252 VAL A O 1
ATOM 1850 N N . ARG A 1 253 ? -11.612 -6.863 14.158 1.00 75.31 253 ARG A N 1
ATOM 1851 C CA . ARG A 1 253 ? -12.236 -5.633 13.648 1.00 75.31 253 ARG A CA 1
ATOM 1852 C C . ARG A 1 253 ? -13.430 -5.930 12.748 1.00 75.31 253 ARG A C 1
ATOM 1854 O O . ARG A 1 253 ? -14.424 -5.209 12.809 1.00 75.31 253 ARG A O 1
ATOM 1861 N N . ALA A 1 254 ? -13.349 -6.972 11.922 1.00 65.19 254 ALA A N 1
ATOM 1862 C CA . ALA A 1 254 ? -14.459 -7.408 11.083 1.00 65.19 254 ALA A CA 1
ATOM 1863 C C . ALA A 1 254 ? -15.648 -7.887 11.930 1.00 65.19 254 ALA A C 1
ATOM 1865 O O . ALA A 1 254 ? -16.786 -7.498 11.663 1.00 65.19 254 ALA A O 1
ATOM 1866 N N . ALA A 1 255 ? -15.394 -8.671 12.982 1.00 69.00 255 ALA A N 1
ATOM 1867 C CA . ALA A 1 255 ? -16.427 -9.095 13.924 1.00 69.00 255 ALA A CA 1
ATOM 1868 C C . ALA A 1 255 ? -17.048 -7.899 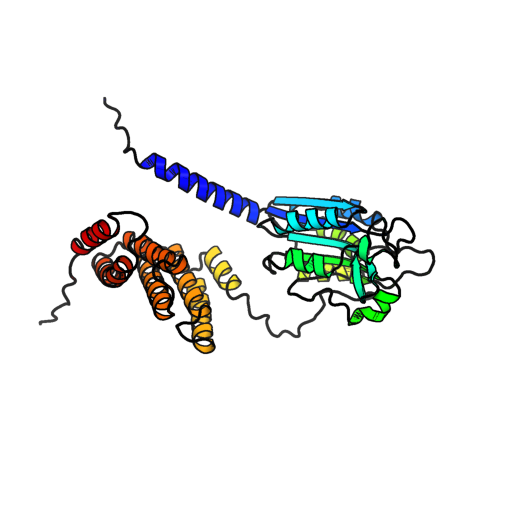14.670 1.00 69.00 255 ALA A C 1
ATOM 1870 O O . ALA A 1 255 ? -18.272 -7.769 14.693 1.00 69.00 255 ALA A O 1
ATOM 1871 N N . ALA A 1 256 ? -16.231 -6.971 15.183 1.00 73.50 256 ALA A N 1
ATOM 1872 C CA . ALA A 1 256 ? -16.713 -5.780 15.886 1.00 73.50 256 ALA A CA 1
ATOM 1873 C C . ALA A 1 256 ? -17.558 -4.858 14.986 1.00 73.50 256 ALA A C 1
ATOM 1875 O O . ALA A 1 256 ? -18.635 -4.428 15.389 1.00 73.50 256 ALA A O 1
ATOM 1876 N N . ARG A 1 257 ? -17.126 -4.602 13.741 1.00 72.94 257 ARG A N 1
ATOM 1877 C CA . ARG A 1 257 ? -17.888 -3.794 12.763 1.00 72.94 257 ARG A CA 1
ATOM 1878 C C . ARG A 1 257 ? -19.218 -4.429 12.372 1.00 72.94 257 ARG A C 1
ATOM 1880 O O . ARG A 1 257 ? -20.173 -3.716 12.092 1.00 72.94 257 ARG A O 1
ATOM 1887 N N . ALA A 1 258 ? -19.278 -5.756 12.364 1.00 73.44 258 ALA A N 1
ATOM 1888 C CA . ALA A 1 258 ? -20.511 -6.503 12.141 1.00 73.44 258 ALA A CA 1
ATOM 1889 C C . ALA A 1 258 ? -21.416 -6.567 13.391 1.00 73.44 258 ALA A C 1
ATOM 1891 O O . ALA A 1 258 ? -22.414 -7.280 13.371 1.00 73.44 258 ALA A O 1
ATOM 1892 N N . GLY A 1 259 ? -21.059 -5.896 14.495 1.00 79.12 259 GLY A N 1
ATOM 1893 C CA . GLY A 1 259 ? -21.786 -5.959 15.769 1.00 79.12 259 GLY A CA 1
ATOM 1894 C C . GLY A 1 259 ? -21.650 -7.299 16.506 1.00 79.12 259 GLY A C 1
ATOM 1895 O O . GLY A 1 259 ? -22.295 -7.511 17.532 1.00 79.12 259 GLY A O 1
ATOM 1896 N N . ARG A 1 260 ? -20.798 -8.215 16.024 1.00 87.19 260 ARG A N 1
ATOM 1897 C CA . ARG A 1 260 ? -20.549 -9.543 16.611 1.00 87.19 260 ARG A CA 1
ATOM 1898 C C . ARG A 1 260 ? -19.509 -9.447 17.729 1.00 87.19 260 ARG A C 1
ATOM 1900 O O . ARG A 1 260 ? -18.443 -10.055 17.671 1.00 87.19 260 ARG A O 1
ATOM 1907 N N . TYR A 1 261 ? -19.806 -8.661 18.761 1.00 83.06 261 TYR A N 1
ATOM 1908 C CA . TYR A 1 261 ? -18.835 -8.344 19.814 1.00 83.06 261 TYR A CA 1
ATOM 1909 C C . TYR A 1 261 ? -18.366 -9.562 20.621 1.00 83.06 261 TYR A C 1
ATOM 1911 O O . TYR A 1 261 ? -17.216 -9.598 21.046 1.00 83.06 261 TYR A O 1
ATOM 1919 N N . ALA A 1 262 ? -19.219 -10.576 20.803 1.00 85.50 262 ALA A N 1
ATOM 1920 C CA . ALA A 1 262 ? -18.834 -11.816 21.482 1.00 85.50 262 ALA A CA 1
ATOM 1921 C C . ALA A 1 262 ? -17.748 -12.584 20.707 1.00 85.50 262 ALA A C 1
ATOM 1923 O O . ALA A 1 262 ? -16.785 -13.070 21.295 1.00 85.50 262 ALA A O 1
ATOM 1924 N N . GLU A 1 263 ? -17.870 -12.635 19.381 1.00 80.81 263 GLU A N 1
ATOM 1925 C CA . GLU A 1 263 ? -16.871 -13.244 18.503 1.00 80.81 263 GLU A CA 1
ATOM 1926 C C . GLU A 1 263 ? -15.586 -12.415 18.462 1.00 80.81 263 GLU A C 1
ATOM 1928 O O . GLU A 1 263 ? -14.497 -12.967 18.592 1.00 80.81 263 GLU A O 1
ATOM 1933 N N . ALA A 1 264 ? -15.702 -11.085 18.366 1.00 76.88 264 ALA A N 1
ATOM 1934 C CA . ALA A 1 264 ? -14.551 -10.187 18.431 1.00 76.88 264 ALA A CA 1
ATOM 1935 C C . ALA A 1 264 ? -13.758 -10.378 19.736 1.00 76.88 264 ALA A C 1
ATOM 1937 O O . ALA A 1 264 ? -12.530 -10.449 19.708 1.00 76.88 264 ALA A O 1
ATOM 1938 N N . ALA A 1 265 ? -14.456 -10.514 20.867 1.00 82.94 265 ALA A N 1
ATOM 1939 C CA . ALA A 1 265 ? -13.840 -10.765 22.165 1.00 82.94 265 ALA A CA 1
ATOM 1940 C C . ALA A 1 265 ? -13.151 -12.138 22.224 1.00 82.94 265 ALA A C 1
ATOM 1942 O O . ALA A 1 265 ? -12.034 -12.230 22.724 1.00 82.94 265 ALA A O 1
ATOM 1943 N N . ALA A 1 266 ? -13.773 -13.191 21.681 1.00 88.81 266 ALA A N 1
ATOM 1944 C CA . ALA A 1 266 ? -13.177 -14.528 21.634 1.00 88.81 266 ALA A CA 1
ATOM 1945 C C . ALA A 1 266 ? -11.897 -14.564 20.783 1.00 88.81 266 ALA A C 1
ATOM 1947 O O . ALA A 1 266 ? -10.897 -15.155 21.190 1.00 88.81 266 ALA A O 1
ATOM 1948 N N . LEU A 1 267 ? -11.905 -13.883 19.633 1.00 82.81 267 LEU A N 1
ATOM 1949 C CA . LEU A 1 267 ? -10.732 -13.741 18.771 1.00 82.81 267 LEU A CA 1
ATOM 1950 C C . LEU A 1 267 ? -9.606 -12.972 19.481 1.00 82.81 267 LEU A C 1
ATOM 1952 O O . LEU A 1 267 ? -8.469 -13.440 19.515 1.00 82.81 267 LEU A O 1
ATOM 1956 N N . ALA A 1 268 ? -9.918 -11.838 20.116 1.00 81.88 268 ALA A N 1
ATOM 1957 C CA . ALA A 1 268 ? -8.932 -11.060 20.868 1.00 81.88 268 ALA A CA 1
ATOM 1958 C C . ALA A 1 268 ? -8.351 -11.842 22.064 1.00 81.88 268 ALA A C 1
ATOM 1960 O O . ALA A 1 268 ? -7.151 -11.762 22.322 1.00 81.88 268 ALA A O 1
ATOM 1961 N N . ALA A 1 269 ? -9.166 -12.647 22.753 1.00 87.00 269 ALA A N 1
ATOM 1962 C CA . ALA A 1 269 ? -8.714 -13.523 23.835 1.00 87.00 269 ALA A CA 1
ATOM 1963 C C . ALA A 1 269 ? -7.796 -14.652 23.339 1.00 87.00 269 ALA A C 1
ATOM 1965 O O . ALA A 1 269 ? -6.809 -14.985 23.994 1.00 87.00 269 ALA A O 1
ATOM 1966 N N . ALA A 1 270 ? -8.069 -15.220 22.160 1.00 85.25 270 ALA A N 1
ATOM 1967 C CA . ALA A 1 270 ? -7.188 -16.215 21.554 1.00 85.25 270 ALA A CA 1
ATOM 1968 C C . ALA A 1 270 ? -5.804 -15.624 21.224 1.00 85.25 270 ALA A C 1
ATOM 1970 O O . ALA A 1 270 ? -4.779 -16.272 21.462 1.00 85.25 270 ALA A O 1
ATOM 1971 N N . HIS A 1 271 ? -5.765 -14.382 20.731 1.00 83.12 271 HIS A N 1
ATOM 1972 C CA . HIS A 1 271 ? -4.513 -13.675 20.465 1.00 83.12 271 HIS A CA 1
ATOM 1973 C C . HIS A 1 271 ? -3.767 -13.275 21.742 1.00 83.12 271 HIS A C 1
ATOM 1975 O O . HIS A 1 271 ? -2.552 -13.454 21.802 1.00 83.12 271 HIS A O 1
ATOM 1981 N N . GLU A 1 272 ? -4.470 -12.845 22.794 1.00 87.75 272 GLU A N 1
ATOM 1982 C CA . GLU A 1 272 ? -3.867 -12.625 24.114 1.00 87.75 272 GLU A CA 1
ATOM 1983 C C . GLU A 1 272 ? -3.192 -13.904 24.624 1.00 87.75 272 GLU A C 1
ATOM 1985 O O . GLU A 1 272 ? -2.017 -13.884 24.976 1.00 87.75 272 GLU A O 1
ATOM 1990 N N . GLN A 1 273 ? -3.887 -15.046 24.605 1.00 88.06 273 GLN A N 1
ATOM 1991 C CA . GLN A 1 273 ? -3.318 -16.323 25.047 1.00 88.06 273 GLN A CA 1
ATOM 1992 C C . GLN A 1 273 ? -2.086 -16.731 24.232 1.00 88.06 273 GLN A C 1
ATOM 1994 O O . GLN A 1 273 ? -1.138 -17.296 24.781 1.00 88.06 273 GLN A O 1
ATOM 1999 N N . ALA A 1 274 ? -2.079 -16.458 22.925 1.00 80.56 274 ALA A N 1
ATOM 2000 C CA . ALA A 1 274 ? -0.907 -16.687 22.088 1.00 80.56 274 ALA A CA 1
ATOM 2001 C C . ALA A 1 274 ? 0.268 -15.780 22.496 1.00 80.56 274 ALA A C 1
ATOM 2003 O O . ALA A 1 274 ? 1.374 -16.286 22.691 1.00 80.56 274 ALA A O 1
ATOM 2004 N N . ALA A 1 275 ? 0.017 -14.487 22.714 1.00 78.12 275 ALA A N 1
ATOM 2005 C CA . ALA A 1 275 ? 1.022 -13.525 23.165 1.00 78.12 275 ALA A CA 1
ATOM 2006 C C . ALA A 1 275 ? 1.565 -13.862 24.567 1.00 78.12 275 ALA A C 1
ATOM 2008 O O . ALA A 1 275 ? 2.771 -13.801 24.802 1.00 78.12 275 ALA A O 1
ATOM 2009 N N . LEU A 1 276 ? 0.701 -14.314 25.482 1.00 84.06 276 LEU A N 1
ATOM 2010 C CA . LEU A 1 276 ? 1.086 -14.792 26.811 1.00 84.06 276 LEU A CA 1
ATOM 2011 C C . LEU A 1 276 ? 2.026 -15.997 26.734 1.00 84.06 276 LEU A C 1
ATOM 2013 O O . LEU A 1 276 ? 3.010 -16.047 27.469 1.00 84.06 276 LEU A O 1
ATOM 2017 N N . ARG A 1 277 ? 1.758 -16.951 25.834 1.00 82.00 277 ARG A N 1
ATOM 2018 C CA . ARG A 1 277 ? 2.638 -18.112 25.625 1.00 82.00 277 ARG A CA 1
ATOM 2019 C C . ARG A 1 277 ? 3.986 -17.725 25.016 1.00 82.00 277 ARG A C 1
ATOM 2021 O O . ARG A 1 277 ? 4.986 -18.345 25.356 1.00 82.00 277 ARG A O 1
ATOM 2028 N N . ALA A 1 2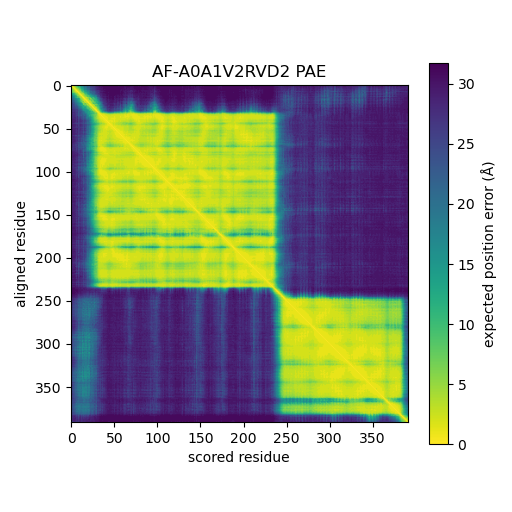78 ? 4.009 -16.734 24.126 1.00 76.12 278 ALA A N 1
ATOM 2029 C CA . ALA A 1 278 ? 5.217 -16.336 23.407 1.00 76.12 278 ALA A CA 1
ATOM 2030 C C . ALA A 1 278 ? 6.130 -15.398 24.217 1.00 76.12 278 ALA A C 1
ATOM 2032 O O . ALA A 1 278 ? 7.344 -15.581 24.226 1.00 76.12 278 ALA A O 1
ATOM 2033 N N . GLY A 1 279 ? 5.557 -14.393 24.884 1.00 75.25 279 GLY A N 1
ATOM 2034 C CA . GLY A 1 279 ? 6.300 -13.310 25.541 1.00 75.25 279 GLY A CA 1
ATOM 2035 C C . GLY A 1 279 ? 5.960 -13.094 27.017 1.00 75.25 279 GLY A C 1
ATOM 2036 O O . GLY A 1 279 ? 6.534 -12.212 27.656 1.00 75.25 279 GLY A O 1
ATOM 2037 N N . GLY A 1 280 ? 5.036 -13.876 27.579 1.00 82.50 280 GLY A N 1
ATOM 2038 C CA . GLY A 1 280 ? 4.592 -13.735 28.962 1.00 82.50 280 GLY A CA 1
ATOM 2039 C C . GLY A 1 280 ? 3.648 -12.545 29.207 1.00 82.50 280 GLY A C 1
ATOM 2040 O O . GLY A 1 280 ? 3.402 -11.723 28.317 1.00 82.50 280 GLY A O 1
ATOM 2041 N N . PRO A 1 281 ? 3.129 -12.418 30.443 1.00 76.25 281 PRO A N 1
ATOM 2042 C CA . PRO A 1 281 ? 2.096 -11.441 30.818 1.00 76.25 281 PRO A CA 1
ATOM 2043 C C . PRO A 1 281 ? 2.529 -9.976 30.774 1.00 76.25 281 PRO A C 1
ATOM 2045 O O . PRO A 1 281 ? 1.683 -9.093 30.748 1.00 76.25 281 PRO A O 1
ATOM 2048 N N . ARG A 1 282 ? 3.837 -9.706 30.752 1.00 76.62 282 ARG A N 1
ATOM 2049 C CA . ARG A 1 282 ? 4.397 -8.347 30.688 1.00 76.62 282 ARG A CA 1
ATOM 2050 C C . ARG A 1 282 ? 4.851 -7.950 29.281 1.00 76.62 282 ARG A C 1
ATOM 2052 O O . ARG A 1 282 ? 5.435 -6.886 29.109 1.00 76.62 282 ARG A O 1
ATOM 2059 N N . SER A 1 283 ? 4.626 -8.800 28.278 1.00 78.19 283 SER A N 1
ATOM 2060 C CA . SER A 1 283 ? 4.955 -8.454 26.897 1.00 78.19 283 SER A CA 1
ATOM 2061 C C . SER A 1 283 ? 4.047 -7.336 26.388 1.00 78.19 283 SER A C 1
ATOM 2063 O O . SER A 1 283 ? 2.848 -7.310 26.667 1.00 78.19 283 SER A O 1
ATOM 2065 N N . ARG A 1 284 ? 4.615 -6.434 25.580 1.00 75.31 284 ARG A N 1
ATOM 2066 C CA . ARG A 1 284 ? 3.858 -5.356 24.925 1.00 75.31 284 ARG A CA 1
ATOM 2067 C C . ARG A 1 284 ? 2.678 -5.899 24.116 1.00 75.31 284 ARG A C 1
ATOM 2069 O O . ARG A 1 284 ? 1.631 -5.271 24.062 1.00 75.31 284 ARG A O 1
ATOM 2076 N N . GLU A 1 285 ? 2.850 -7.070 23.511 1.00 73.88 285 GLU A N 1
ATOM 2077 C CA . GLU A 1 285 ? 1.812 -7.727 22.723 1.00 73.88 285 GLU A CA 1
ATOM 2078 C C . GLU A 1 285 ? 0.656 -8.246 23.593 1.00 73.88 285 GLU A C 1
ATOM 2080 O O . GLU A 1 285 ? -0.500 -8.006 23.257 1.00 73.88 285 GLU A O 1
ATOM 2085 N N . ALA A 1 286 ? 0.929 -8.882 24.740 1.00 79.56 286 ALA A N 1
ATOM 2086 C CA . ALA A 1 286 ? -0.131 -9.320 25.653 1.00 79.56 286 ALA A CA 1
ATOM 2087 C C . ALA A 1 286 ? -0.920 -8.130 26.228 1.00 79.56 286 ALA A C 1
ATOM 2089 O O . ALA A 1 286 ? -2.149 -8.164 26.273 1.00 79.56 286 ALA A O 1
ATOM 2090 N N . VAL A 1 287 ? -0.223 -7.049 26.600 1.00 81.50 287 VAL A N 1
ATOM 2091 C CA . VAL A 1 287 ? -0.854 -5.806 27.077 1.00 81.50 287 VAL A CA 1
ATOM 2092 C C . VAL A 1 287 ? -1.727 -5.177 25.989 1.00 81.50 287 VAL A C 1
ATOM 2094 O O . VAL A 1 287 ? -2.862 -4.797 26.261 1.00 81.50 287 VAL A O 1
ATOM 2097 N N . HIS A 1 288 ? -1.246 -5.131 24.747 1.00 82.94 288 HIS A N 1
ATOM 2098 C CA . HIS A 1 288 ? -2.015 -4.622 23.608 1.00 82.94 288 HIS A CA 1
ATOM 2099 C C . HIS A 1 288 ? -3.312 -5.412 23.378 1.00 82.94 288 HIS A C 1
ATOM 2101 O O . HIS A 1 288 ? -4.371 -4.834 23.145 1.00 82.94 288 HIS A O 1
ATOM 2107 N N . TRP A 1 289 ? -3.282 -6.741 23.506 1.00 84.81 289 TRP A N 1
ATOM 2108 C CA . TRP A 1 289 ? -4.498 -7.552 23.380 1.00 84.81 289 TRP A CA 1
ATOM 2109 C C . TRP A 1 289 ? -5.490 -7.363 24.531 1.00 84.81 289 TRP A C 1
ATOM 2111 O O . TRP A 1 289 ? -6.700 -7.451 24.304 1.00 84.81 289 TRP A O 1
ATOM 2121 N N . LEU A 1 290 ? -5.012 -7.040 25.735 1.00 86.56 290 LEU A N 1
ATOM 2122 C CA . LEU A 1 290 ? -5.872 -6.634 26.849 1.00 86.56 290 LEU A CA 1
ATOM 2123 C C . LEU A 1 290 ? -6.583 -5.299 26.574 1.00 86.56 290 LEU A C 1
ATOM 2125 O O . LEU A 1 290 ? -7.765 -5.169 26.900 1.00 86.56 290 LEU A O 1
ATOM 2129 N N . GLU A 1 291 ? -5.904 -4.339 25.940 1.00 84.38 291 GLU A N 1
ATOM 2130 C CA . GLU A 1 291 ? -6.496 -3.056 25.524 1.00 84.38 291 GLU A CA 1
ATOM 2131 C C . GLU A 1 291 ? -7.618 -3.273 24.510 1.00 84.38 291 GLU A C 1
ATOM 2133 O O . GLU A 1 291 ? -8.744 -2.816 24.709 1.00 84.38 291 GLU A O 1
ATOM 2138 N N . VAL A 1 292 ? -7.346 -4.075 23.476 1.00 85.44 292 VAL A N 1
ATOM 2139 C CA . VAL A 1 292 ? -8.338 -4.432 22.454 1.00 85.44 292 VAL A CA 1
ATOM 2140 C C . VAL A 1 292 ? -9.578 -5.079 23.081 1.00 85.44 292 VAL A C 1
ATOM 2142 O O . VAL A 1 292 ? -10.704 -4.743 22.713 1.00 85.44 292 VAL A O 1
ATOM 2145 N N . GLN A 1 293 ? -9.410 -5.983 24.050 1.00 88.12 293 GLN A N 1
ATOM 2146 C CA . GLN A 1 293 ? -10.546 -6.592 24.748 1.00 88.12 293 GLN A CA 1
ATOM 2147 C C . GLN A 1 293 ? -11.354 -5.582 25.574 1.00 88.12 293 GLN A C 1
ATOM 2149 O O . GLN A 1 293 ? -12.586 -5.665 25.598 1.00 88.12 293 GLN A O 1
ATOM 2154 N N . ALA A 1 294 ? -10.692 -4.631 26.239 1.00 86.38 294 ALA A N 1
ATOM 2155 C CA . ALA A 1 294 ? -11.362 -3.590 27.015 1.00 86.38 294 ALA A CA 1
ATOM 2156 C C . ALA A 1 294 ? -12.190 -2.653 26.114 1.00 86.38 294 ALA A C 1
ATOM 2158 O O . ALA A 1 294 ? -13.334 -2.331 26.448 1.00 86.38 294 ALA A O 1
ATOM 2159 N N . ASP A 1 295 ? -11.666 -2.302 24.938 1.00 85.06 295 ASP A N 1
ATOM 2160 C CA . ASP A 1 295 ? -12.383 -1.518 23.929 1.00 85.06 295 ASP A CA 1
ATOM 2161 C C . ASP A 1 295 ? -13.582 -2.268 23.340 1.00 85.06 295 ASP A C 1
ATOM 2163 O O . ASP A 1 295 ? -14.669 -1.702 23.206 1.00 85.06 295 ASP A O 1
ATOM 2167 N N . ILE A 1 296 ? -13.435 -3.562 23.037 1.00 83.69 296 ILE A N 1
ATOM 2168 C CA . ILE A 1 296 ? -14.555 -4.388 22.561 1.00 83.69 296 ILE A CA 1
ATOM 2169 C C . ILE A 1 296 ? -15.662 -4.449 23.616 1.00 83.69 296 ILE A C 1
ATOM 2171 O O . ILE A 1 296 ? -16.837 -4.331 23.271 1.00 83.69 296 ILE A O 1
ATOM 2175 N N . ALA A 1 297 ? -15.312 -4.593 24.897 1.00 86.50 297 ALA A N 1
ATOM 2176 C CA . ALA A 1 297 ? -16.290 -4.580 25.981 1.00 86.50 297 ALA A CA 1
ATOM 2177 C C . ALA A 1 297 ? -17.037 -3.239 26.069 1.00 86.50 297 ALA A C 1
ATOM 2179 O O . ALA A 1 297 ? -18.252 -3.224 26.280 1.00 86.50 297 ALA A O 1
ATOM 2180 N N . TRP A 1 298 ? -16.341 -2.119 25.858 1.00 89.88 298 TRP A N 1
ATOM 2181 C CA . TRP A 1 298 ? -16.969 -0.801 25.809 1.00 89.88 298 TRP A CA 1
ATOM 2182 C C . TRP A 1 298 ? -17.947 -0.675 24.635 1.00 89.88 298 TRP A C 1
ATOM 2184 O O . TRP A 1 298 ? -19.104 -0.302 24.836 1.00 89.88 298 TRP A O 1
ATOM 2194 N N . LEU A 1 299 ? -17.521 -1.060 23.427 1.00 84.19 299 LEU A N 1
ATOM 2195 C CA . LEU A 1 299 ? -18.368 -1.057 22.226 1.00 84.19 299 LEU A CA 1
ATOM 2196 C C . LEU A 1 299 ? -19.588 -1.976 22.364 1.00 84.19 299 LEU A C 1
ATOM 2198 O O . LEU A 1 299 ? -20.665 -1.662 21.862 1.00 84.19 299 LEU A O 1
ATOM 2202 N N . ALA A 1 300 ? -19.440 -3.080 23.095 1.00 83.50 300 ALA A N 1
ATOM 2203 C CA . ALA A 1 300 ? -20.518 -4.012 23.401 1.00 83.50 300 ALA A CA 1
ATOM 2204 C C . ALA A 1 300 ? -21.488 -3.515 24.490 1.00 83.50 300 ALA A C 1
ATOM 2206 O O . ALA A 1 300 ? -22.346 -4.285 24.925 1.00 83.50 300 ALA A O 1
ATOM 2207 N N . GLY A 1 301 ? -21.336 -2.276 24.974 1.00 88.12 301 GLY A N 1
ATOM 2208 C CA . GLY A 1 301 ? -22.186 -1.699 26.015 1.00 88.12 301 GLY A CA 1
ATOM 2209 C C . GLY A 1 301 ? -21.968 -2.311 27.400 1.00 88.12 301 GLY A C 1
ATOM 2210 O O . GLY A 1 301 ? -22.894 -2.338 28.206 1.00 88.12 301 GLY A O 1
ATOM 2211 N N . GLN A 1 302 ? -20.765 -2.823 27.687 1.00 91.69 302 GLN A N 1
ATOM 2212 C CA . GLN A 1 302 ? -20.423 -3.510 28.941 1.00 91.69 302 GLN A CA 1
ATOM 2213 C C . GLN A 1 302 ? -19.382 -2.703 29.743 1.00 91.69 302 GLN A C 1
ATOM 2215 O O . GLN A 1 302 ? -18.224 -3.121 29.857 1.00 91.69 302 GLN A O 1
ATOM 2220 N N . PRO A 1 303 ? -19.761 -1.549 30.329 1.00 87.19 303 PRO A N 1
ATOM 2221 C CA . PRO A 1 303 ? -18.824 -0.643 30.997 1.00 87.19 303 PRO A CA 1
ATOM 2222 C C . PRO A 1 303 ? -18.116 -1.278 32.202 1.00 87.19 303 PRO A C 1
ATOM 2224 O O . PRO A 1 303 ? -16.965 -0.948 32.467 1.00 87.19 303 PRO A O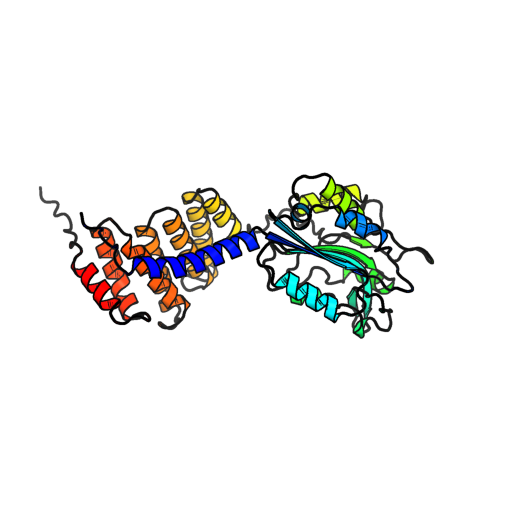 1
ATOM 2227 N N . GLN A 1 304 ? -18.754 -2.230 32.891 1.00 92.75 304 GLN A N 1
ATOM 2228 C CA . GLN A 1 304 ? -18.149 -3.011 33.978 1.00 92.75 304 GLN A CA 1
ATOM 2229 C C . GLN A 1 304 ? -16.933 -3.799 33.487 1.00 92.75 304 GLN A C 1
ATOM 2231 O O . GLN A 1 304 ? -15.863 -3.750 34.092 1.00 92.75 304 GLN A O 1
ATOM 2236 N N . ARG A 1 305 ? -17.088 -4.514 32.365 1.00 92.81 305 ARG A N 1
ATOM 2237 C CA . ARG A 1 305 ? -16.012 -5.319 31.777 1.00 92.81 305 ARG A CA 1
ATOM 2238 C C . ARG A 1 305 ? -14.919 -4.446 31.177 1.00 92.81 305 ARG A C 1
ATOM 2240 O O . ARG A 1 305 ? -13.748 -4.775 31.335 1.00 92.81 305 ARG A O 1
ATOM 2247 N N . ALA A 1 306 ? -15.292 -3.333 30.548 1.00 91.56 306 ALA A N 1
ATOM 2248 C CA . ALA A 1 306 ? -14.335 -2.363 30.028 1.00 91.56 306 ALA A CA 1
ATOM 2249 C C . ALA A 1 306 ? -13.484 -1.751 31.154 1.00 91.56 306 ALA A C 1
ATOM 2251 O O . ALA A 1 306 ? -12.261 -1.730 31.052 1.00 91.56 306 ALA A O 1
ATOM 2252 N N . ALA A 1 307 ? -14.108 -1.334 32.264 1.00 95.25 307 ALA A N 1
ATOM 2253 C CA . ALA A 1 307 ? -13.402 -0.793 33.425 1.00 95.25 307 ALA A CA 1
ATOM 2254 C C . ALA A 1 307 ? -12.417 -1.811 34.019 1.00 95.25 307 ALA A C 1
ATOM 2256 O O . ALA A 1 307 ? -11.247 -1.487 34.201 1.00 95.25 307 ALA A O 1
ATOM 2257 N N . ALA A 1 308 ? -12.858 -3.055 34.240 1.00 96.38 308 ALA A N 1
ATOM 2258 C CA . ALA A 1 308 ? -11.984 -4.131 34.708 1.00 96.38 308 ALA A CA 1
ATOM 2259 C C . ALA A 1 308 ? -10.814 -4.400 33.741 1.00 96.38 308 ALA A C 1
ATOM 2261 O O . ALA A 1 308 ? -9.681 -4.603 34.171 1.00 96.38 308 ALA A O 1
ATOM 2262 N N . GLY A 1 309 ? -11.073 -4.387 32.429 1.00 95.31 309 GLY A N 1
ATOM 2263 C CA . GLY A 1 309 ? -10.047 -4.565 31.400 1.00 95.31 309 GLY A CA 1
ATOM 2264 C C . GLY A 1 309 ? -8.979 -3.473 31.450 1.00 95.31 309 GLY A C 1
ATOM 2265 O O . GLY A 1 309 ? -7.793 -3.779 31.546 1.00 95.31 309 GLY A O 1
ATOM 2266 N N . TRP A 1 310 ? -9.394 -2.208 31.482 1.00 96.31 310 TRP A N 1
ATOM 2267 C CA . TRP A 1 310 ? -8.476 -1.072 31.560 1.00 96.31 310 TRP A CA 1
ATOM 2268 C C . TRP A 1 310 ? -7.690 -1.008 32.882 1.00 96.31 310 TRP A C 1
ATOM 2270 O O . TRP A 1 310 ? -6.517 -0.632 32.868 1.00 96.31 310 TRP A O 1
ATOM 2280 N N . ILE A 1 311 ? -8.271 -1.450 34.009 1.00 97.25 311 ILE A N 1
ATOM 2281 C CA . ILE A 1 311 ? -7.532 -1.651 35.272 1.00 97.25 311 ILE A CA 1
ATOM 2282 C C . ILE A 1 311 ? -6.403 -2.673 35.069 1.00 97.25 311 ILE A C 1
ATOM 2284 O O . ILE A 1 311 ? -5.256 -2.392 35.418 1.00 97.25 311 ILE A O 1
ATOM 2288 N N . ARG A 1 312 ? -6.684 -3.827 34.443 1.00 96.00 312 ARG A N 1
ATOM 2289 C CA . ARG A 1 312 ? -5.658 -4.851 34.161 1.00 96.00 312 ARG A CA 1
ATOM 2290 C C . ARG A 1 312 ? -4.554 -4.350 33.230 1.00 96.00 312 ARG A C 1
ATOM 2292 O O . ARG A 1 312 ? -3.391 -4.680 33.463 1.00 96.00 312 ARG A O 1
ATOM 2299 N N . VAL A 1 313 ? -4.887 -3.554 32.212 1.00 94.12 313 VAL A N 1
ATOM 2300 C CA . VAL A 1 313 ? -3.895 -2.917 31.323 1.00 94.12 313 VAL A CA 1
ATOM 2301 C C . VAL A 1 313 ? -2.952 -2.029 32.135 1.00 94.12 313 VAL A C 1
ATOM 2303 O O . VAL A 1 313 ? -1.735 -2.192 32.056 1.00 94.12 313 VAL A O 1
ATOM 2306 N N . ALA A 1 314 ? -3.501 -1.132 32.959 1.00 94.69 314 ALA A N 1
ATOM 2307 C CA . ALA A 1 314 ? -2.709 -0.227 33.786 1.00 94.69 314 ALA A CA 1
ATOM 2308 C C . ALA A 1 314 ? -1.791 -0.981 34.763 1.00 94.69 314 ALA A C 1
ATOM 2310 O O . ALA A 1 314 ? -0.601 -0.674 34.853 1.00 94.69 314 ALA A O 1
ATOM 2311 N N . VAL A 1 315 ? -2.315 -2.007 35.446 1.00 94.19 315 VAL A N 1
ATOM 2312 C CA . VAL A 1 315 ? -1.524 -2.875 36.338 1.00 94.19 315 VAL A CA 1
ATOM 2313 C C . VAL A 1 315 ? -0.394 -3.567 35.574 1.00 94.19 315 VAL A C 1
ATOM 2315 O O . VAL A 1 315 ? 0.742 -3.582 36.046 1.00 94.19 315 VAL A O 1
ATOM 2318 N N . SER A 1 316 ? -0.676 -4.105 34.384 1.00 91.75 316 SER A N 1
ATOM 2319 C CA . SER A 1 316 ? 0.312 -4.839 33.583 1.00 91.75 316 SER A CA 1
ATOM 2320 C C . SER A 1 316 ? 1.444 -3.936 33.087 1.00 91.75 316 SER A C 1
ATOM 2322 O O . SER A 1 316 ? 2.606 -4.336 33.151 1.00 91.75 316 SER A O 1
ATOM 2324 N N . ARG A 1 317 ? 1.131 -2.703 32.666 1.00 90.50 317 ARG A N 1
ATOM 2325 C CA . ARG A 1 317 ? 2.126 -1.702 32.238 1.00 90.50 317 ARG A CA 1
ATOM 2326 C C . ARG A 1 317 ? 3.024 -1.250 33.389 1.00 90.50 317 ARG A C 1
ATOM 2328 O O . ARG A 1 317 ? 4.247 -1.254 33.256 1.00 90.50 317 ARG A O 1
ATOM 2335 N N . LEU A 1 318 ? 2.443 -0.956 34.553 1.00 91.12 318 LEU A N 1
ATOM 2336 C CA . LEU A 1 318 ? 3.219 -0.619 35.752 1.00 91.12 318 LEU A CA 1
ATOM 2337 C C . LEU A 1 318 ? 4.107 -1.792 36.203 1.00 91.12 318 LEU A C 1
ATOM 2339 O O . LEU A 1 318 ? 5.280 -1.597 36.514 1.00 91.12 318 LEU A O 1
ATOM 2343 N N . ALA A 1 319 ? 3.593 -3.026 36.177 1.00 89.31 319 ALA A N 1
ATOM 2344 C CA . ALA A 1 319 ? 4.371 -4.226 36.499 1.00 89.31 319 ALA A CA 1
ATOM 2345 C C . ALA A 1 319 ? 5.480 -4.530 35.471 1.00 89.31 319 ALA A C 1
ATOM 2347 O O . ALA A 1 319 ? 6.462 -5.203 35.797 1.00 89.31 319 ALA A O 1
ATOM 2348 N N . ALA A 1 320 ? 5.343 -4.047 34.233 1.00 85.19 320 ALA A N 1
ATOM 2349 C CA . ALA A 1 320 ? 6.385 -4.092 33.209 1.00 85.19 320 ALA A CA 1
ATOM 2350 C C . ALA A 1 320 ? 7.479 -3.020 33.404 1.00 85.19 320 ALA A C 1
ATOM 2352 O O . ALA A 1 320 ? 8.473 -3.036 32.681 1.00 85.19 320 ALA A O 1
ATOM 2353 N N . GLY A 1 321 ? 7.338 -2.138 34.401 1.00 88.31 321 GLY A N 1
ATOM 2354 C CA . GLY A 1 321 ? 8.305 -1.087 34.720 1.00 88.31 321 GLY A CA 1
ATOM 2355 C C . GLY A 1 321 ? 8.086 0.222 33.959 1.00 88.31 321 GLY A C 1
ATOM 2356 O O . GLY A 1 321 ? 8.973 1.073 33.967 1.00 88.31 321 GLY A O 1
ATOM 2357 N N . GLU A 1 322 ? 6.937 0.403 33.297 1.00 86.75 322 GLU A N 1
ATOM 2358 C CA . GLU A 1 322 ? 6.595 1.686 32.675 1.00 86.75 322 GLU A CA 1
ATOM 2359 C C . GLU A 1 322 ? 6.387 2.771 33.743 1.00 86.75 322 GLU A C 1
ATOM 2361 O O . GLU A 1 322 ? 5.789 2.534 34.796 1.00 86.75 322 GLU A O 1
ATOM 2366 N N . ALA A 1 323 ? 6.876 3.982 33.467 1.00 86.88 323 ALA A N 1
ATOM 2367 C CA . ALA A 1 323 ? 6.735 5.109 34.381 1.00 86.88 323 ALA A CA 1
ATOM 2368 C C . ALA A 1 323 ? 5.261 5.530 34.520 1.00 86.88 323 ALA A C 1
ATOM 2370 O O . ALA A 1 323 ? 4.505 5.535 33.543 1.00 86.88 323 ALA A O 1
ATOM 2371 N N . ALA A 1 324 ? 4.853 5.917 35.731 1.00 87.50 324 ALA A N 1
ATOM 2372 C CA . ALA A 1 324 ? 3.469 6.290 36.041 1.00 87.50 324 ALA A CA 1
ATOM 2373 C C . ALA A 1 324 ? 2.973 7.527 35.264 1.00 87.50 324 ALA A C 1
ATOM 2375 O O . ALA A 1 324 ? 1.774 7.688 35.049 1.00 87.50 324 ALA A O 1
ATOM 2376 N N . ASP A 1 325 ? 3.887 8.391 34.826 1.00 83.75 325 ASP A N 1
ATOM 2377 C CA . ASP A 1 325 ? 3.621 9.580 34.015 1.00 83.75 325 ASP A CA 1
ATOM 2378 C C . ASP A 1 325 ? 3.735 9.330 32.500 1.00 83.75 325 ASP A C 1
ATOM 2380 O O . ASP A 1 325 ? 3.506 10.244 31.701 1.00 83.75 325 ASP A O 1
ATOM 2384 N N . SER A 1 326 ? 4.048 8.097 32.086 1.00 83.44 326 SER A N 1
ATOM 2385 C CA . SER A 1 326 ? 4.064 7.726 30.674 1.00 83.44 326 SER A CA 1
ATOM 2386 C C . SER A 1 326 ? 2.678 7.902 30.048 1.00 83.44 326 SER A C 1
ATOM 2388 O O . SER A 1 326 ? 1.643 7.657 30.673 1.00 83.44 326 SER A O 1
ATOM 2390 N N . ALA A 1 327 ? 2.652 8.320 28.780 1.00 80.44 327 ALA A N 1
ATOM 2391 C CA . ALA A 1 327 ? 1.404 8.580 28.064 1.00 80.44 327 ALA A CA 1
ATOM 2392 C C . ALA A 1 327 ? 0.466 7.360 28.049 1.00 80.44 327 ALA A C 1
ATOM 2394 O O . ALA A 1 327 ? -0.747 7.517 28.154 1.00 80.44 327 ALA A O 1
ATOM 2395 N N . GLU A 1 328 ? 1.038 6.161 27.966 1.00 81.38 328 GLU A N 1
ATOM 2396 C CA . GLU A 1 328 ? 0.313 4.897 27.887 1.00 81.38 328 GLU A CA 1
ATOM 2397 C C . GLU A 1 328 ? -0.331 4.495 29.219 1.00 81.38 328 GLU A C 1
ATOM 2399 O O . GLU A 1 328 ? -1.509 4.138 29.263 1.00 81.38 328 GLU A O 1
ATOM 2404 N N . VAL A 1 329 ? 0.409 4.606 30.328 1.00 87.62 329 VAL A N 1
ATOM 2405 C CA . VAL A 1 329 ? -0.135 4.346 31.668 1.00 87.62 329 VAL A CA 1
ATOM 2406 C C . VAL A 1 329 ? -1.210 5.379 32.007 1.00 87.62 329 VAL A C 1
ATOM 2408 O O . VAL A 1 329 ? -2.283 5.013 32.486 1.00 87.62 329 VAL A O 1
ATOM 2411 N N . VAL A 1 330 ? -0.971 6.658 31.695 1.00 84.38 330 VAL A N 1
ATOM 2412 C CA . VAL A 1 330 ? -1.966 7.728 31.872 1.00 84.38 330 VAL A CA 1
ATOM 2413 C C . VAL A 1 330 ? -3.239 7.433 31.083 1.00 84.38 330 VAL A C 1
ATOM 2415 O O . VAL A 1 330 ? -4.329 7.533 31.643 1.00 84.38 330 VAL A O 1
ATOM 2418 N N . LEU A 1 331 ? -3.115 7.018 29.819 1.00 85.81 331 LEU A N 1
ATOM 2419 C CA . LEU A 1 331 ? -4.251 6.647 28.978 1.00 85.81 331 LEU A CA 1
ATOM 2420 C C . LEU A 1 331 ? -5.046 5.481 29.575 1.00 85.81 331 LEU A C 1
ATOM 2422 O O . LEU A 1 331 ? -6.262 5.596 29.718 1.00 85.81 331 LEU A O 1
ATOM 2426 N N . ALA A 1 332 ? -4.380 4.383 29.939 1.00 90.00 332 ALA A N 1
ATOM 2427 C CA . ALA A 1 332 ? -5.042 3.192 30.471 1.00 90.00 332 ALA A CA 1
ATOM 2428 C C . ALA A 1 332 ? -5.809 3.502 31.761 1.00 90.00 332 ALA A C 1
ATOM 2430 O O . ALA A 1 332 ? -6.966 3.112 31.937 1.00 90.00 332 ALA A O 1
ATOM 2431 N N . VAL A 1 333 ? -5.177 4.272 32.646 1.00 91.19 333 VAL A N 1
ATOM 2432 C CA . VAL A 1 333 ? -5.775 4.707 33.901 1.00 91.19 333 VAL A CA 1
ATOM 2433 C C . VAL A 1 333 ? -6.965 5.624 33.571 1.00 91.19 333 VAL A C 1
ATOM 2435 O O . VAL A 1 333 ? -8.083 5.342 34.004 1.00 91.19 333 VAL A O 1
ATOM 2438 N N . ASP A 1 334 ? -6.826 6.660 32.744 1.00 88.00 334 ASP A N 1
ATOM 2439 C CA . ASP A 1 334 ? -7.945 7.532 32.339 1.00 88.00 334 ASP A CA 1
ATOM 2440 C C . ASP A 1 334 ? -9.131 6.780 31.714 1.00 88.00 334 ASP A C 1
ATOM 2442 O O . ASP A 1 334 ? -10.279 7.058 32.077 1.00 88.00 334 ASP A O 1
ATOM 2446 N N . GLN A 1 335 ? -8.882 5.783 30.863 1.00 90.38 335 GLN A N 1
ATOM 2447 C CA . GLN A 1 335 ? -9.931 4.937 30.289 1.00 90.38 335 GLN A CA 1
ATOM 2448 C C . GLN A 1 335 ? -10.638 4.079 31.343 1.00 90.38 335 GLN A C 1
ATOM 2450 O O . GLN A 1 335 ? -11.869 3.992 31.337 1.00 90.38 335 GLN A O 1
ATOM 2455 N N . ALA A 1 336 ? -9.902 3.513 32.306 1.00 94.44 336 ALA A N 1
ATOM 2456 C CA . ALA A 1 336 ? -10.493 2.777 33.423 1.00 94.44 336 ALA A CA 1
ATOM 2457 C C . ALA A 1 336 ? -11.465 3.651 34.228 1.00 94.44 336 ALA A C 1
ATOM 2459 O O . ALA A 1 336 ? -12.592 3.238 34.503 1.00 94.44 336 ALA A O 1
ATOM 2460 N N . HIS A 1 337 ? -11.070 4.889 34.548 1.00 92.19 337 HIS A N 1
ATOM 2461 C CA . HIS A 1 337 ? -11.946 5.842 35.238 1.00 92.19 337 HIS A CA 1
ATOM 2462 C C . HIS A 1 337 ? -13.135 6.238 34.365 1.00 92.19 337 HIS A C 1
ATOM 2464 O O . HIS A 1 337 ? -14.268 6.237 34.846 1.00 92.19 337 HIS A O 1
ATOM 2470 N N . HIS A 1 338 ? -12.918 6.509 33.079 1.00 90.44 338 HIS A N 1
ATOM 2471 C CA . HIS A 1 338 ? -14.005 6.817 32.155 1.00 90.44 338 HIS A CA 1
ATOM 2472 C C . HIS A 1 338 ? -15.072 5.712 32.125 1.00 90.44 338 HIS A C 1
ATOM 2474 O O . HIS A 1 338 ? -16.263 5.998 32.281 1.00 90.44 338 HIS A O 1
ATOM 2480 N N . CYS A 1 339 ? -14.644 4.454 31.997 1.00 92.12 339 CYS A N 1
ATOM 2481 C CA . CYS A 1 339 ? -15.532 3.297 31.988 1.00 92.12 339 CYS A CA 1
ATOM 2482 C C . CYS A 1 339 ? -16.223 3.101 33.343 1.00 92.12 339 CYS A C 1
ATOM 2484 O O . CYS A 1 339 ? -17.435 2.892 33.398 1.00 92.12 339 CYS A O 1
ATOM 2486 N N . TRP A 1 340 ? -15.479 3.245 34.444 1.00 95.62 340 TRP A N 1
ATOM 2487 C CA . TRP A 1 340 ? -16.000 3.126 35.805 1.00 95.62 340 TRP A CA 1
ATOM 2488 C C . TRP A 1 340 ? -17.140 4.111 36.090 1.00 95.62 340 TRP A C 1
ATOM 2490 O O . TRP A 1 340 ? -18.151 3.744 36.690 1.00 95.62 340 TRP A O 1
ATOM 2500 N N . LEU A 1 341 ? -17.051 5.346 35.578 1.00 92.38 341 LEU A N 1
ATOM 2501 C CA . LEU A 1 341 ? -18.116 6.342 35.737 1.00 92.38 341 LEU A CA 1
ATOM 2502 C C . LEU A 1 341 ? -19.452 5.910 35.111 1.00 92.38 341 LEU A C 1
ATOM 2504 O O . LEU A 1 341 ? -20.488 6.477 35.477 1.00 92.38 341 LEU A O 1
ATOM 2508 N N . ARG A 1 342 ? -19.437 4.946 34.182 1.00 93.50 342 ARG A N 1
ATOM 2509 C CA . ARG A 1 342 ? -20.608 4.389 33.488 1.00 93.50 342 ARG A CA 1
ATOM 2510 C C . ARG A 1 342 ? -21.090 3.057 34.059 1.00 93.50 342 ARG A C 1
ATOM 2512 O O . ARG A 1 342 ? -22.077 2.522 33.564 1.00 93.50 342 ARG A O 1
ATOM 2519 N N . VAL A 1 343 ? -20.434 2.522 35.086 1.00 93.75 343 VAL A N 1
ATOM 2520 C CA . VAL A 1 343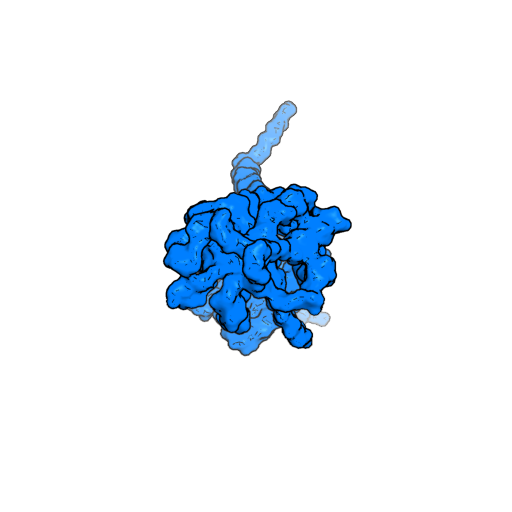 ? -20.921 1.326 35.776 1.00 93.75 343 VAL A CA 1
ATOM 2521 C C . VAL A 1 343 ? -22.178 1.676 36.566 1.00 93.75 343 VAL A C 1
ATOM 2523 O O . VAL A 1 343 ? -22.142 2.527 37.453 1.00 93.75 343 VAL A O 1
ATOM 2526 N N . VAL A 1 344 ? -23.284 1.022 36.207 1.00 90.25 344 VAL A N 1
ATOM 2527 C CA . VAL A 1 344 ? -24.608 1.254 36.808 1.00 90.25 344 VAL A CA 1
ATOM 2528 C C . VAL A 1 344 ? -24.780 0.467 38.107 1.00 90.25 344 VAL A C 1
ATOM 2530 O O . VAL A 1 344 ? -25.340 0.992 39.061 1.00 90.25 344 VAL A O 1
ATOM 2533 N N . GLU A 1 345 ? -24.274 -0.768 38.150 1.00 91.44 345 GLU A N 1
ATOM 2534 C CA . GLU A 1 345 ? -24.407 -1.671 39.299 1.00 91.44 345 GLU A CA 1
ATOM 2535 C C . GLU A 1 345 ? -23.560 -1.177 40.491 1.00 91.44 345 GLU A C 1
ATOM 2537 O O . GLU A 1 345 ? -22.327 -1.193 40.389 1.00 91.44 345 GLU A O 1
ATOM 2542 N N . PRO A 1 346 ? -24.166 -0.739 41.614 1.00 90.06 346 PRO A N 1
ATOM 2543 C CA . PRO A 1 346 ? -23.443 -0.053 42.686 1.00 90.06 346 PRO A CA 1
ATOM 2544 C C . PRO A 1 346 ? -22.368 -0.901 43.371 1.00 90.06 346 PRO A C 1
ATOM 2546 O O . PRO A 1 346 ? -21.287 -0.387 43.664 1.00 90.06 346 PRO A O 1
ATOM 2549 N N . VAL A 1 347 ? -22.626 -2.195 43.594 1.00 91.75 347 VAL A N 1
ATOM 2550 C CA . VAL A 1 347 ? -21.650 -3.097 44.234 1.00 91.75 347 VAL A CA 1
ATOM 2551 C C . VAL A 1 347 ? -20.455 -3.334 43.308 1.00 91.75 347 VAL A C 1
ATOM 2553 O O . VAL A 1 347 ? -19.305 -3.241 43.736 1.00 91.75 347 VAL A O 1
ATOM 2556 N N . ALA A 1 348 ? -20.707 -3.554 42.014 1.00 90.81 348 ALA A N 1
ATOM 2557 C CA . ALA A 1 348 ? -19.650 -3.716 41.016 1.00 90.81 348 ALA A CA 1
ATOM 2558 C C . ALA A 1 348 ? -18.839 -2.425 40.823 1.00 90.81 348 ALA A C 1
ATOM 2560 O O . ALA A 1 348 ? -17.614 -2.476 40.712 1.00 90.81 348 ALA A O 1
ATOM 2561 N N . ALA A 1 349 ? -19.502 -1.262 40.819 1.00 92.31 349 ALA A N 1
ATOM 2562 C CA . ALA A 1 349 ? -18.822 0.028 40.809 1.00 92.31 349 ALA A CA 1
ATOM 2563 C C . ALA A 1 349 ? -17.911 0.164 42.032 1.00 92.31 349 ALA A C 1
ATOM 2565 O O . ALA A 1 349 ? -16.784 0.626 41.897 1.00 92.31 349 ALA A O 1
ATOM 2566 N N . ARG A 1 350 ? -18.353 -0.254 43.222 1.00 93.56 350 ARG A N 1
ATOM 2567 C CA . ARG A 1 350 ? -17.521 -0.146 44.419 1.00 93.56 350 ARG A CA 1
ATOM 2568 C C . ARG A 1 350 ? -16.252 -0.987 44.306 1.00 93.56 350 ARG A C 1
ATOM 2570 O O . ARG A 1 350 ? -15.170 -0.431 44.451 1.00 93.56 350 ARG A O 1
ATOM 2577 N N . LEU A 1 351 ? -16.386 -2.273 43.979 1.00 94.56 351 LEU A N 1
ATOM 2578 C CA . LEU A 1 351 ? -15.249 -3.195 43.851 1.00 94.56 351 LEU A CA 1
ATOM 2579 C C . LEU A 1 351 ? -14.216 -2.688 42.833 1.00 94.56 351 LEU A C 1
ATOM 2581 O O . LEU A 1 351 ? -13.038 -2.547 43.147 1.00 94.56 351 LEU A O 1
ATOM 2585 N N . LEU A 1 352 ? -14.669 -2.299 41.637 1.00 96.12 352 LEU A N 1
ATOM 2586 C CA . LEU A 1 352 ? -13.786 -1.747 40.602 1.00 96.12 352 LEU A CA 1
ATOM 2587 C C . LEU A 1 352 ? -13.165 -0.406 41.012 1.00 96.12 352 LEU A C 1
ATOM 2589 O O . LEU A 1 352 ? -12.050 -0.085 40.611 1.00 96.12 352 LEU A O 1
ATOM 2593 N N . GLY A 1 353 ? -13.888 0.399 41.792 1.00 95.12 353 GLY A N 1
ATOM 2594 C CA . GLY A 1 353 ? -13.377 1.660 42.316 1.00 95.12 353 GLY A CA 1
ATOM 2595 C C . GLY A 1 353 ? -12.275 1.444 43.354 1.00 95.12 353 GLY A C 1
ATOM 2596 O O . GLY A 1 353 ? -11.285 2.169 43.340 1.00 95.12 353 GLY A O 1
ATOM 2597 N N . GLU A 1 354 ? -12.410 0.435 44.216 1.00 95.50 354 GLU A N 1
ATOM 2598 C CA . GLU A 1 354 ? -11.386 0.053 45.196 1.00 95.50 354 GLU A CA 1
ATOM 2599 C C . GLU A 1 354 ? -10.107 -0.449 44.502 1.00 95.50 354 GLU A C 1
ATOM 2601 O O . GLU A 1 354 ? -9.008 -0.075 44.909 1.00 95.50 354 GLU A O 1
ATOM 2606 N N . GLU A 1 355 ? -10.232 -1.186 43.393 1.00 96.12 355 GLU A N 1
ATOM 2607 C CA . GLU A 1 355 ? -9.091 -1.585 42.552 1.00 96.12 355 GLU A CA 1
ATOM 2608 C C . GLU A 1 355 ? -8.447 -0.403 41.797 1.00 96.12 355 GLU A C 1
ATOM 2610 O O . GLU A 1 355 ? -7.226 -0.341 41.633 1.00 96.12 355 GLU A O 1
ATOM 2615 N N . LEU A 1 356 ? -9.251 0.559 41.335 1.00 95.56 356 LEU A N 1
ATOM 2616 C CA . LEU A 1 356 ? -8.789 1.712 40.554 1.00 95.56 356 LEU A CA 1
ATOM 2617 C C . LEU A 1 356 ? -8.155 2.823 41.411 1.00 95.56 356 LEU A C 1
ATOM 2619 O O . LEU A 1 356 ? -7.340 3.600 40.908 1.00 95.56 356 LEU A O 1
ATOM 2623 N N . GLU A 1 357 ? -8.514 2.929 42.690 1.00 95.00 357 GLU A N 1
ATOM 2624 C CA . GLU A 1 357 ? -8.018 3.968 43.601 1.00 95.00 357 GLU A CA 1
ATOM 2625 C C . GLU A 1 357 ? -6.484 4.035 43.713 1.00 95.00 357 GLU A C 1
ATOM 2627 O O . GLU A 1 357 ? -5.945 5.134 43.521 1.00 95.00 357 GLU A O 1
ATOM 2632 N N . PRO A 1 358 ? -5.745 2.929 43.943 1.00 94.31 358 PRO A N 1
ATOM 2633 C CA . PRO A 1 358 ? -4.286 2.986 44.021 1.00 94.31 358 PRO A CA 1
ATOM 2634 C C . PRO A 1 358 ? -3.654 3.431 42.697 1.00 94.31 358 PRO A C 1
ATOM 2636 O O . PRO A 1 358 ? -2.699 4.210 42.708 1.00 94.31 358 PRO A O 1
ATOM 2639 N N . LEU A 1 359 ? -4.225 3.017 41.560 1.00 94.19 359 LEU A N 1
ATOM 2640 C CA . LEU A 1 359 ? -3.779 3.446 40.232 1.00 94.19 359 LEU A CA 1
ATOM 2641 C C . LEU A 1 359 ? -4.000 4.950 40.034 1.00 94.19 359 LEU A C 1
ATOM 2643 O O . LEU A 1 359 ? -3.114 5.646 39.545 1.00 94.19 359 LEU A O 1
ATOM 2647 N N . ARG A 1 360 ? -5.150 5.487 40.468 1.00 92.75 360 ARG A N 1
ATOM 2648 C CA . ARG A 1 360 ? -5.432 6.931 40.400 1.00 92.75 360 ARG A CA 1
ATOM 2649 C C . ARG A 1 360 ? -4.537 7.746 41.324 1.00 92.75 360 ARG A C 1
ATOM 2651 O O . ARG A 1 360 ? -4.208 8.880 40.997 1.00 92.75 360 ARG A O 1
ATOM 2658 N N . ARG A 1 361 ? -4.148 7.195 42.476 1.00 91.00 361 ARG A N 1
ATOM 2659 C CA . ARG A 1 361 ? -3.197 7.843 43.386 1.00 91.00 361 ARG A CA 1
ATOM 2660 C C . ARG A 1 361 ? -1.806 7.936 42.755 1.00 91.00 361 ARG A C 1
ATOM 2662 O O . ARG A 1 361 ? -1.170 8.977 42.875 1.00 91.00 361 ARG A O 1
ATOM 2669 N N . ALA A 1 362 ? -1.359 6.874 42.084 1.00 88.12 362 ALA A N 1
ATOM 2670 C CA . ALA A 1 362 ? -0.096 6.861 41.346 1.00 88.12 362 ALA A CA 1
ATOM 2671 C C . ALA A 1 362 ? -0.135 7.764 40.100 1.00 88.12 362 ALA A C 1
ATOM 2673 O O . ALA A 1 362 ? 0.881 8.344 39.726 1.00 88.12 362 ALA A O 1
ATOM 2674 N N . VAL A 1 363 ? -1.315 7.911 39.486 1.00 86.75 363 VAL A N 1
ATOM 2675 C CA . VAL A 1 363 ? -1.535 8.682 38.257 1.00 86.75 363 VAL A CA 1
ATOM 2676 C C . VAL A 1 363 ? -2.669 9.695 38.472 1.00 86.75 363 VAL A C 1
ATOM 2678 O O . VAL A 1 363 ? -3.795 9.489 38.006 1.00 86.75 363 VAL A O 1
ATOM 2681 N N . PRO A 1 364 ? -2.408 10.810 39.181 1.00 73.25 364 PRO A N 1
ATOM 2682 C CA . PRO A 1 364 ? -3.449 11.765 39.579 1.00 73.25 364 PRO A CA 1
ATOM 2683 C C . PRO A 1 364 ? -4.118 12.491 38.397 1.00 73.25 364 PRO A C 1
ATOM 2685 O O . PRO A 1 364 ? -5.187 13.084 38.555 1.00 73.25 364 PRO A O 1
ATOM 2688 N N . GLY A 1 365 ? -3.538 12.403 37.195 1.00 68.06 365 GLY A N 1
ATOM 2689 C CA . GLY A 1 365 ? -4.022 13.076 35.992 1.00 68.06 365 GLY A CA 1
ATOM 2690 C C . GLY A 1 365 ? -3.676 14.569 35.971 1.00 68.06 365 GLY A C 1
ATOM 2691 O O . GLY A 1 365 ? -3.155 15.134 36.928 1.00 68.06 365 GLY A O 1
ATOM 2692 N N . ARG A 1 366 ? -3.954 15.241 34.846 1.00 65.12 366 ARG A N 1
ATOM 2693 C CA . ARG A 1 366 ? -3.569 16.656 34.636 1.00 65.12 366 ARG A CA 1
ATOM 2694 C C . ARG A 1 366 ? -4.489 17.678 35.315 1.00 65.12 366 ARG A C 1
ATOM 2696 O O . ARG A 1 366 ? -4.208 18.872 35.252 1.00 65.12 366 ARG A O 1
ATOM 2703 N N . ARG A 1 367 ? -5.621 17.248 35.885 1.00 63.72 367 ARG A N 1
ATOM 2704 C CA . ARG A 1 367 ? -6.621 18.145 36.486 1.00 63.72 367 ARG A CA 1
ATOM 2705 C C . ARG A 1 367 ? -6.565 18.068 38.014 1.00 63.72 367 ARG A C 1
ATOM 2707 O O . ARG A 1 367 ? -6.858 17.000 38.552 1.00 63.72 367 ARG A O 1
ATOM 2714 N N . PRO A 1 368 ? -6.280 19.184 38.708 1.00 64.88 368 PRO A N 1
ATOM 2715 C CA . PRO A 1 368 ? -6.432 19.260 40.158 1.00 64.88 368 PRO A CA 1
ATOM 2716 C C . PRO A 1 368 ? -7.865 18.878 40.567 1.00 64.88 368 PRO A C 1
ATOM 2718 O O . PRO A 1 368 ? -8.817 19.301 39.910 1.00 64.88 368 PRO A O 1
ATOM 2721 N N . GLY A 1 369 ? -8.035 18.068 41.616 1.00 73.06 369 GLY A N 1
ATOM 2722 C CA . GLY A 1 369 ? -9.355 17.692 42.147 1.00 73.06 369 GLY A CA 1
ATOM 2723 C C . GLY A 1 369 ? -9.988 16.422 41.559 1.00 73.06 369 GLY A C 1
ATOM 2724 O O . GLY A 1 369 ? -11.016 15.963 42.058 1.00 73.06 369 GLY A O 1
ATOM 2725 N N . ALA A 1 370 ? -9.417 15.830 40.501 1.00 73.00 370 ALA A N 1
ATOM 2726 C CA . ALA A 1 370 ? -9.986 14.632 39.871 1.00 73.00 370 ALA A CA 1
ATOM 2727 C C . ALA A 1 370 ? -9.936 13.394 40.787 1.00 73.00 370 ALA A C 1
ATOM 2729 O O . ALA A 1 370 ? -10.856 12.575 40.768 1.00 73.00 370 ALA A O 1
ATOM 2730 N N . LEU A 1 371 ? -8.883 13.273 41.601 1.00 81.31 371 LEU A N 1
ATOM 2731 C CA . LEU A 1 371 ? -8.723 12.196 42.578 1.00 81.31 371 LEU A CA 1
ATOM 2732 C C . LEU A 1 371 ? -9.679 12.368 43.768 1.00 81.31 371 LEU A C 1
ATOM 2734 O O . LEU A 1 371 ? -10.257 11.391 44.239 1.00 81.31 371 LEU A O 1
ATOM 2738 N N . GLU A 1 372 ? -9.897 13.599 44.226 1.00 84.06 372 GLU A N 1
ATOM 2739 C CA . GLU A 1 372 ? -10.852 13.924 45.286 1.00 84.06 372 GLU A CA 1
ATOM 2740 C C . GLU A 1 372 ? -12.284 13.606 44.848 1.00 84.06 372 GLU A C 1
ATOM 2742 O O . GLU A 1 372 ? -12.999 12.907 45.564 1.00 84.06 372 GLU A O 1
ATOM 2747 N N . ALA A 1 373 ? -12.685 14.039 43.647 1.00 84.94 373 ALA A N 1
ATOM 2748 C CA . ALA A 1 373 ? -14.003 13.735 43.084 1.00 84.94 373 ALA A CA 1
ATOM 2749 C C . ALA A 1 373 ? -14.219 12.222 42.902 1.00 84.94 373 ALA A C 1
ATOM 2751 O O . ALA A 1 373 ? -15.298 11.697 43.188 1.00 84.94 373 ALA A O 1
ATOM 2752 N N . PHE A 1 374 ? -13.175 11.508 42.474 1.00 88.94 374 PHE A N 1
ATOM 2753 C CA . PHE A 1 374 ? -13.180 10.051 42.394 1.00 88.94 374 PHE A CA 1
ATOM 2754 C C . PHE A 1 374 ? -13.413 9.407 43.772 1.00 88.94 374 PHE A C 1
ATOM 2756 O O . PHE A 1 374 ? -14.330 8.599 43.926 1.00 88.94 374 PHE A O 1
ATOM 2763 N N . ARG A 1 375 ? -12.641 9.808 44.794 1.00 90.12 375 ARG A N 1
ATOM 2764 C CA . ARG A 1 375 ? -12.764 9.290 46.168 1.00 90.12 375 ARG A CA 1
ATOM 2765 C C . ARG A 1 375 ? -14.125 9.589 46.786 1.00 90.12 375 ARG A C 1
ATOM 2767 O O . ARG A 1 375 ? -14.690 8.718 47.439 1.00 90.12 375 ARG A O 1
ATOM 2774 N N . GLN A 1 376 ? -14.669 10.782 46.553 1.00 90.06 376 GLN A N 1
ATOM 2775 C CA . GLN A 1 376 ? -16.006 11.157 47.019 1.00 90.06 376 GLN A CA 1
ATOM 2776 C C . GLN A 1 376 ? -17.085 10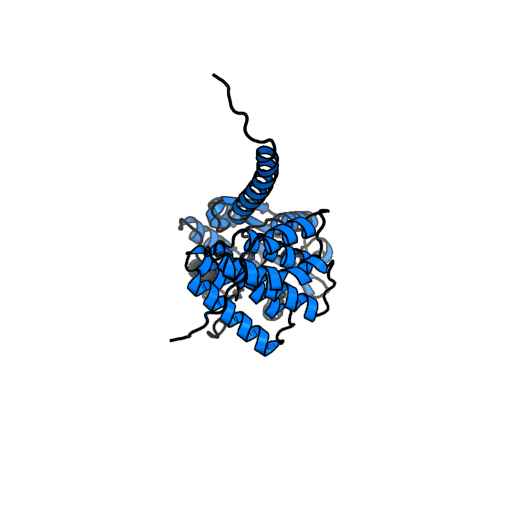.253 46.419 1.00 90.06 376 GLN A C 1
ATOM 2778 O O . GLN A 1 376 ? -17.930 9.741 47.152 1.00 90.06 376 GLN A O 1
ATOM 2783 N N . ARG A 1 377 ? -17.035 9.996 45.104 1.00 91.12 377 ARG A N 1
ATOM 2784 C CA . ARG A 1 377 ? -17.967 9.059 44.464 1.00 91.12 377 ARG A CA 1
ATOM 2785 C C . ARG A 1 377 ? -17.802 7.642 45.009 1.00 91.12 377 ARG A C 1
ATOM 2787 O O . ARG A 1 377 ? -18.807 7.002 45.288 1.00 91.12 377 ARG A O 1
ATOM 2794 N N . LEU A 1 378 ? -16.568 7.163 45.178 1.00 91.94 378 LEU A N 1
ATOM 2795 C CA . LEU A 1 378 ? -16.303 5.825 45.713 1.00 91.94 378 LEU A CA 1
ATOM 2796 C C . LEU A 1 378 ? -16.833 5.662 47.148 1.00 91.94 378 LEU A C 1
ATOM 2798 O O . LEU A 1 378 ? -17.457 4.650 47.456 1.00 91.94 378 LEU A O 1
ATOM 2802 N N . ALA A 1 379 ? -16.655 6.673 48.002 1.00 91.56 379 ALA A N 1
ATOM 2803 C CA . ALA A 1 379 ? -17.186 6.681 49.365 1.00 91.56 379 ALA A CA 1
ATOM 2804 C C . ALA A 1 379 ? -18.725 6.647 49.410 1.00 91.56 379 ALA A C 1
ATOM 2806 O O . ALA A 1 379 ? -19.294 6.095 50.347 1.00 91.56 379 ALA A O 1
ATOM 2807 N N . GLY A 1 380 ? -19.390 7.201 48.391 1.00 89.69 380 GLY A N 1
ATOM 2808 C CA . GLY A 1 380 ? -20.848 7.184 48.255 1.00 89.69 380 GLY A CA 1
ATOM 2809 C C . GLY A 1 380 ? -21.444 5.866 47.742 1.00 89.69 380 GLY A C 1
ATOM 2810 O O . GLY A 1 380 ? -22.667 5.751 47.688 1.00 89.69 380 GLY A O 1
ATOM 2811 N N . LEU A 1 381 ? -20.626 4.880 47.349 1.00 91.81 381 LEU A N 1
ATOM 2812 C CA . LEU A 1 381 ? -21.107 3.576 46.878 1.00 91.81 381 LEU A CA 1
ATOM 2813 C C . LEU A 1 381 ? -21.310 2.592 48.047 1.00 91.81 381 LEU A C 1
ATOM 2815 O O . LEU A 1 381 ? -20.477 2.546 48.960 1.00 91.81 381 LEU A O 1
ATOM 2819 N N . PRO A 1 382 ? -22.376 1.768 48.015 1.00 85.06 382 PRO A N 1
ATOM 2820 C CA . PRO A 1 382 ? -22.727 0.871 49.112 1.00 85.06 382 PRO A CA 1
ATOM 2821 C C . PRO A 1 382 ? -21.662 -0.210 49.318 1.00 85.06 382 PRO A C 1
ATOM 2823 O O . PRO A 1 382 ? -21.165 -0.796 48.358 1.00 85.06 382 PRO A O 1
ATOM 2826 N N . VAL A 1 383 ? -21.333 -0.497 50.578 1.00 76.00 383 VAL A N 1
ATOM 2827 C CA . VAL A 1 383 ? -20.467 -1.624 50.955 1.00 76.00 383 VAL A CA 1
ATOM 2828 C C . VAL A 1 383 ? -21.279 -2.910 50.791 1.00 76.00 383 VAL A C 1
ATOM 2830 O O . VAL A 1 383 ? -22.355 -3.027 51.377 1.00 76.00 383 VAL A O 1
ATOM 2833 N N . GLY A 1 384 ? -20.811 -3.857 49.974 1.00 61.16 384 GLY A N 1
ATOM 2834 C CA . GLY A 1 384 ? -21.500 -5.136 49.797 1.00 61.16 384 GLY A CA 1
ATOM 2835 C C . GLY A 1 384 ? -21.583 -5.886 51.127 1.00 61.16 384 GLY A C 1
ATOM 2836 O O . GLY A 1 384 ? -20.554 -6.221 51.707 1.00 61.16 384 GLY A O 1
ATOM 2837 N N . GLN A 1 385 ? -22.794 -6.150 51.621 1.00 49.34 385 GLN A N 1
ATOM 2838 C CA . GLN A 1 385 ? -22.983 -7.130 52.687 1.00 49.34 385 GLN A CA 1
ATOM 2839 C C . GLN A 1 385 ? -22.784 -8.514 52.070 1.00 49.34 385 GLN A C 1
ATOM 2841 O O . GLN A 1 385 ? -23.618 -8.977 51.292 1.00 49.34 385 GLN A O 1
ATOM 2846 N N . SER A 1 386 ? -21.667 -9.166 52.387 1.00 45.41 386 SER A N 1
ATOM 2847 C CA . SER A 1 386 ? -21.504 -10.600 52.162 1.00 45.41 386 SER A CA 1
ATOM 2848 C C . SER A 1 386 ? -22.680 -11.307 52.829 1.00 45.41 386 SER A C 1
ATOM 2850 O O . SER A 1 386 ? -22.854 -11.187 54.041 1.00 45.41 386 SER A O 1
ATOM 2852 N N . GLY A 1 387 ? -23.514 -11.982 52.038 1.00 40.84 387 GLY A N 1
ATOM 2853 C CA . GLY A 1 387 ? -24.677 -12.701 52.537 1.00 40.84 387 GLY A CA 1
ATOM 2854 C C . GLY A 1 387 ? -24.279 -13.656 53.657 1.00 40.84 387 GLY A C 1
ATOM 2855 O O . GLY A 1 387 ? -23.619 -14.666 53.421 1.00 40.84 387 GLY A O 1
ATOM 2856 N N . HIS A 1 388 ? -24.699 -13.327 54.876 1.00 37.06 388 HIS A N 1
ATOM 2857 C CA . HIS A 1 388 ? -24.845 -14.294 55.948 1.00 37.06 388 HIS A CA 1
ATOM 2858 C C . HIS A 1 388 ? -25.934 -15.272 55.497 1.00 37.06 388 HIS A C 1
ATOM 2860 O O . HIS A 1 388 ? -27.121 -14.958 55.548 1.00 37.06 388 HIS A O 1
ATOM 2866 N N . VAL A 1 389 ? -25.532 -16.447 55.015 1.00 46.78 389 VAL A N 1
ATOM 2867 C CA . VAL A 1 389 ? -26.425 -17.605 55.004 1.00 46.78 389 VAL A CA 1
ATOM 2868 C C . VAL A 1 389 ? -26.505 -18.072 56.453 1.00 46.78 389 VAL A C 1
ATOM 2870 O O . VAL A 1 389 ? -25.575 -18.689 56.967 1.00 46.78 389 VAL A O 1
ATOM 2873 N N . SER A 1 390 ? -27.595 -17.702 57.117 1.00 40.97 390 SER A N 1
ATOM 2874 C CA . SER A 1 390 ? -28.034 -18.268 58.388 1.00 40.97 390 SER A CA 1
ATOM 2875 C C . SER A 1 390 ? -29.470 -18.739 58.195 1.00 40.97 390 SER A C 1
ATOM 2877 O O . SER A 1 390 ? -30.332 -17.912 57.893 1.00 40.97 390 SER A O 1
ATOM 2879 N N . GLY A 1 391 ? -29.710 -20.038 58.392 1.00 40.75 391 GLY A N 1
ATOM 2880 C CA . GLY A 1 391 ? -31.040 -20.655 58.428 1.00 40.75 391 GLY A CA 1
ATOM 2881 C C . GLY A 1 391 ? -31.195 -21.788 57.442 1.00 40.75 391 GLY A C 1
ATOM 2882 O O . GLY A 1 391 ? -31.770 -21.517 56.369 1.00 40.75 391 GLY A O 1
#

Mean predicted aligned error: 17.22 Å

Radius of gyration: 28.08 Å; Cα contacts (8 Å, |Δi|>4): 650; chains: 1; bounding box: 70×56×91 Å

Sequence (391 aa):
MSSRAGPPWAEAAGYRAGMVINRAGQAEDLTRSGYALLLAAAPARGALVDVDGVLPGLAAVPPDVLAGAQVGSVVQLAHPSNPHTVLAALRTAAAHPGPLLLVVVGQLLLDKGLTPHVALARSTPRSVRYDGVPWPWVVAELRSRPAESTVVLADLVADAAVWERRGSLALADGGLRVFGTLAPPPPRRRTARPRYAHALAEVLRSVARRPPLAELHQAVLEQAEVSRTSRLVLGAQAVPTVPAAPDPHGSVRAAARAGRYAEAAALAAAHEQAALRAGGPRSREAVHWLEVQADIAWLAGQPQRAAAGWIRVAVSRLAAGEAADSAEVVLAVDQAHHCWLRVVEPVAARLLGEELEPLRRAVPGRRPGALEAFRQRLAGLPVGQSGHVSG

Nearest PDB structures (foldseek):
  7ai4-assembly1_A  TM=6.620E-01  e=1.845E-03  Homo sapiens
  6ejn-assembly1_B  TM=6.692E-01  e=2.940E-03  Mus musculus
  6ejn-assembly1_A  TM=6.581E-01  e=2.517E-03  Mus musculus
  6swu-assembly3_F  TM=6.737E-01  e=6.730E-03  Mus musculus
  4y6w-assembly1_A-2  TM=6.320E-01  e=5.617E-02  Podospora anserina

pLDDT: mean 82.31, std 19.37, range [25.91, 98.31]

Secondary structure (DSSP, 8-state):
----PPPTTHHHHHHHHHHHHHHHHHHHHHHHEEEEEEEEE--SSS-SB--GGGHHHHHTS-HHHHHTSSEEEEEEEES---HHHHHHHHHHHHT-SS-EEEEEEEEEEE-TT--EEE--TT--TTTHHHHSEEHHHHHHHHTTS-TTSEEEEEEEEE-HHHHHTGGG--TT-SS--EEEEEEPPPSTT--B--HHHHHHHHHHHT-SSPPPHHHHHHHHHHHTTGGGTTPEEES-----S------HHHHHHHHHHTT-HHHHHHHHHHHHHHHHHHH-TTSHHHHHHHHHHHHHHHHTT-HHHHHHHHHHHHHHHHHTT--TTSHHHHHHHHHHHHHHTT---HHHHHHHHHHHHHHHHH---SSTTHHHHHHHHHHTSPPP-------

Solvent-accessible surface area (backbone atoms only — not comparable to full-atom values): 20579 Å² total; per-residue (Å²): 139,80,85,80,80,76,71,89,64,66,64,68,53,48,62,51,49,47,50,48,49,47,46,47,46,45,46,46,49,37,45,37,22,10,37,23,40,39,38,26,23,30,22,76,64,87,40,50,45,47,50,72,82,40,48,65,47,50,70,67,28,56,39,21,38,66,14,57,32,84,38,37,44,73,47,76,43,74,48,46,59,48,39,67,62,53,49,52,52,45,47,57,53,52,67,46,82,19,29,32,28,37,38,40,33,32,27,37,38,43,32,97,84,68,48,52,17,46,24,12,28,74,22,42,76,87,46,27,77,78,33,17,40,47,47,70,54,59,46,61,54,47,57,87,50,60,57,92,42,37,40,35,41,34,29,34,29,22,37,67,73,39,45,77,41,54,91,74,58,73,77,52,55,82,74,48,50,38,33,43,35,42,30,55,53,47,61,90,100,46,60,33,73,48,45,50,54,44,22,41,24,52,56,53,60,75,44,95,57,54,64,61,67,70,60,44,50,50,54,19,40,59,69,39,45,42,92,83,47,88,48,47,67,39,63,68,70,79,64,69,90,62,76,70,78,67,57,76,62,55,60,26,50,53,26,43,74,69,67,37,37,72,58,16,42,52,49,34,51,53,52,22,55,50,29,34,72,75,58,31,74,62,25,72,62,20,40,50,29,36,46,54,40,15,51,46,27,44,77,63,71,33,28,60,56,15,15,54,28,21,46,52,36,28,51,37,43,50,75,57,68,50,56,56,83,34,71,65,41,42,47,28,45,52,49,16,52,58,25,43,75,61,34,78,54,49,54,62,35,30,56,54,42,65,66,42,45,64,57,38,69,67,40,52,68,96,49,89,62,52,54,57,55,49,49,54,55,47,69,72,35,61,79,76,78,78,80,79,89,77,136

Foldseek 3Di:
DDDDDDDPCPVVCCVVCVVVCCVVVVLVVLQLEFEEEEEQFAALPPGQADSVVLVVLQVLFQQCQRRQGNHGDYDYDHQDFALVVVLVVLLVQLPRNHAYEYEAEAEWEAEPVRFIFGHGHNDDNDCCVPGTHGLVSSLVSNLVHDQQRYAYEYQYEYEPSCVVCVVVHCNCPRSHQYWYKYAYRDPPPDHDYSLLSNLLSVVSSVDPGHDDPVVSRVSSCVNSVVVVHPIDTGNPPPPPPPPPPPPLVVQLVVCVVVVVLVSSLVSLVVQLVVCCVVPNLLDPSNLVSLQSNLVSCVSNVNLLSNLVSLLSSLVSCVVNVHQLPDPRNLVSLVSSVVSLVVDPDLQSSLVSLVSSLVSCVSNVDPDPCPSVVSVVVNVVGDDDDPDDPDD